Protein AF-A7RP96-F1 (afdb_monomer)

Sequence (561 aa):
MKLVCSWILHLNKAQAKSIRITELEHNSVEPIVLEIDEKLDIKPRAYYPPSECRSYTMLHGADRAMANTAQNALRCDKNEFPGNLWYRFTGQAGNAMPTSCVLEKRCGTHAPGWMVGAHPTLAQGMVTRKVCYHWTKNCCRWSNYIKVRNCGAFYVYQLPKTPVCWLRYCGNGIPQPPECRRYTVFNSFDRAIGNTAQNSLKCDQRDLPGNLWYRFLGAAGNAMPTSCVPVKRCGTHAPGWIVGSHPSLRYSLVTRKVCYHWSGSCCRWSNYIKVRNCGGFYVYQLPKTPVCWLRYCGNRVSLPPPPPECRRYTVFNSFDRAIGNTAQNSLKCDQRDLPGNLWYRFLGAAGNAMPTSCVPVKRCGTHAPGWIVGSHPSLRYSLVTRKVCYHWSGSCCRWSNYIKVRNCGGFYVYQLPKTPVCWLRYCGNRVSLPPPPPECRRYTVFNSFDRAIGNTAQNSLKCDQRDLPGNLWYRFLGAAGNAMPTSCVPVRRCGTHAPGWMVGSHPSLRYNLVTRKVCYHWSGSCCRWSNSIKVRNCGGFYVYQLPKTPVCMLRYCGRGY

Mean predicted aligned error: 17.6 Å

Radius of gyration: 35.39 Å; Cα contacts (8 Å, |Δi|>4): 1466; chains: 1; bounding box: 91×90×70 Å

InterPro domains:
  IPR057774 UMOD/GP2/OIT3-like, D8C domain [PF23283] (87-170)
  IPR057774 UMOD/GP2/OIT3-like, D8C domain [PF23283] (214-297)
  IPR057774 UMOD/GP2/OIT3-like, D8C domain [PF23283] (344-427)
  IPR057774 UMOD/GP2/OIT3-like, D8C domain [PF23283] (474-557)

Structure (mmCIF, N/CA/C/O backbone):
data_AF-A7RP96-F1
#
_entry.id   AF-A7RP96-F1
#
loop_
_atom_site.group_PDB
_atom_site.id
_atom_site.type_symbol
_atom_site.label_atom_id
_atom_site.label_alt_id
_atom_site.label_comp_id
_atom_site.label_asym_id
_atom_site.label_entity_id
_atom_site.label_seq_id
_atom_site.pdbx_PDB_ins_code
_atom_site.Cartn_x
_atom_site.Cartn_y
_atom_site.Cartn_z
_atom_site.occupancy
_atom_site.B_iso_or_equiv
_atom_site.auth_seq_id
_atom_site.auth_comp_id
_atom_site.auth_asym_id
_atom_site.auth_atom_id
_atom_site.pdbx_PDB_model_num
ATOM 1 N N . MET A 1 1 ? 36.943 -26.918 25.786 1.00 34.66 1 MET A N 1
ATOM 2 C CA . MET A 1 1 ? 35.799 -26.042 25.449 1.00 34.66 1 MET A CA 1
ATOM 3 C C . MET A 1 1 ? 34.642 -26.942 25.011 1.00 34.66 1 MET A C 1
ATOM 5 O O . MET A 1 1 ? 34.708 -27.525 23.941 1.00 34.66 1 MET A O 1
ATOM 9 N N . LYS A 1 2 ? 33.685 -27.212 25.912 1.00 31.81 2 LYS A N 1
ATOM 10 C CA . LYS A 1 2 ? 32.572 -28.167 25.726 1.00 31.81 2 LYS A CA 1
ATOM 11 C C . LYS A 1 2 ? 31.333 -27.448 25.181 1.00 31.81 2 LYS A C 1
ATOM 13 O O . LYS A 1 2 ? 31.010 -26.392 25.711 1.00 31.81 2 LYS A O 1
ATOM 18 N N . LEU A 1 3 ? 30.647 -28.092 24.226 1.00 35.84 3 LEU A N 1
ATOM 19 C CA . LEU A 1 3 ? 29.183 -28.201 24.023 1.00 35.84 3 LEU A CA 1
ATOM 20 C C . LEU A 1 3 ? 28.816 -28.143 22.531 1.00 35.84 3 LEU A C 1
ATOM 22 O O . LEU A 1 3 ? 28.603 -27.061 21.998 1.00 35.84 3 LEU A O 1
ATOM 26 N N . VAL A 1 4 ? 28.625 -29.304 21.895 1.00 28.17 4 VAL A N 1
ATOM 27 C CA . VAL A 1 4 ? 27.598 -29.473 20.851 1.00 28.17 4 VAL A CA 1
ATOM 28 C C . VAL A 1 4 ? 26.959 -30.849 21.030 1.00 28.17 4 VAL A C 1
ATOM 30 O O . VAL A 1 4 ? 27.634 -31.872 21.099 1.00 28.17 4 VAL A O 1
ATOM 33 N N . CYS A 1 5 ? 25.639 -30.824 21.186 1.00 28.44 5 CYS A N 1
ATOM 34 C CA . CYS A 1 5 ? 24.761 -31.942 21.489 1.00 28.44 5 CYS A CA 1
ATOM 35 C C . CYS A 1 5 ? 24.373 -32.666 20.188 1.00 28.44 5 CYS A C 1
ATOM 37 O O . CYS A 1 5 ? 23.928 -32.027 19.234 1.00 28.44 5 CYS A O 1
ATOM 39 N N . SER A 1 6 ? 24.555 -33.986 20.164 1.00 27.92 6 SER A N 1
ATOM 40 C CA . SER A 1 6 ? 24.232 -34.872 19.044 1.00 27.92 6 SER A CA 1
ATOM 41 C C . SER A 1 6 ? 22.724 -35.148 18.975 1.00 27.92 6 SER A C 1
ATOM 43 O O . SER A 1 6 ? 22.124 -35.579 19.957 1.00 27.92 6 SER A O 1
ATOM 45 N N . TRP A 1 7 ? 22.120 -34.914 17.807 1.00 25.09 7 TRP A N 1
ATOM 46 C CA . TRP A 1 7 ? 20.780 -35.374 17.430 1.00 25.09 7 TRP A CA 1
ATOM 47 C C . TRP A 1 7 ? 20.912 -36.400 16.305 1.00 25.09 7 TRP A C 1
ATOM 49 O O . TRP A 1 7 ? 20.848 -36.017 15.143 1.00 25.09 7 TRP A O 1
ATOM 59 N N . ILE A 1 8 ? 21.040 -37.690 16.627 1.00 28.42 8 ILE A N 1
ATOM 60 C CA . ILE A 1 8 ? 20.579 -38.786 15.759 1.00 28.42 8 ILE A CA 1
ATOM 61 C C . ILE A 1 8 ? 20.139 -39.944 16.654 1.00 28.42 8 ILE A C 1
ATOM 63 O O . ILE A 1 8 ? 20.964 -40.515 17.352 1.00 28.42 8 ILE A O 1
ATOM 67 N N . LEU A 1 9 ? 18.859 -40.319 16.584 1.00 29.58 9 LEU A N 1
ATOM 68 C CA . LEU A 1 9 ? 18.390 -41.695 16.779 1.00 29.58 9 LEU A CA 1
ATOM 69 C C . LEU A 1 9 ? 16.946 -41.795 16.267 1.00 29.58 9 LEU A C 1
ATOM 71 O O . LEU A 1 9 ? 16.011 -41.399 16.958 1.00 29.58 9 LEU A O 1
ATOM 75 N N . HIS A 1 10 ? 16.789 -42.271 15.030 1.00 29.61 10 HIS A N 1
ATOM 76 C CA . HIS A 1 10 ? 15.942 -43.411 14.630 1.00 29.61 10 HIS A CA 1
ATOM 77 C C . HIS A 1 10 ? 15.782 -43.411 13.102 1.00 29.61 10 HIS A C 1
ATOM 79 O O . HIS A 1 10 ? 14.804 -42.923 12.534 1.00 29.61 10 HIS A O 1
ATOM 85 N N . LEU A 1 11 ? 16.784 -43.993 12.439 1.00 28.64 11 LEU A N 1
ATOM 86 C CA . LEU A 1 11 ? 16.620 -44.632 11.139 1.00 28.64 11 LEU A CA 1
ATOM 87 C C . LEU A 1 11 ? 15.689 -45.840 11.321 1.00 28.64 11 LEU A C 1
ATOM 89 O O . LEU A 1 11 ? 15.972 -46.724 12.127 1.00 28.64 11 LEU A O 1
ATOM 93 N N . ASN A 1 12 ? 14.595 -45.890 10.560 1.00 28.84 12 ASN A N 1
ATOM 94 C CA . ASN A 1 12 ? 13.866 -47.133 10.330 1.00 28.84 12 ASN A CA 1
ATOM 95 C C . ASN A 1 12 ? 14.591 -47.922 9.232 1.00 28.84 12 ASN A C 1
ATOM 97 O O . ASN A 1 12 ? 14.914 -47.378 8.176 1.00 28.84 12 ASN A O 1
ATOM 101 N N . LYS A 1 13 ? 14.853 -49.198 9.527 1.00 35.69 13 LYS A N 1
ATOM 102 C CA . LYS A 1 13 ? 15.516 -50.208 8.691 1.00 35.69 13 LYS A CA 1
ATOM 103 C C . LYS A 1 13 ? 15.058 -50.167 7.226 1.00 35.69 13 LYS A C 1
ATOM 105 O O . LYS A 1 13 ? 13.952 -50.609 6.937 1.00 35.69 13 LYS A O 1
ATOM 110 N N . ALA A 1 14 ? 15.925 -49.715 6.318 1.00 30.52 14 ALA A N 1
ATOM 111 C CA . ALA A 1 14 ? 15.934 -50.120 4.905 1.00 30.52 14 ALA A CA 1
ATOM 112 C C . ALA A 1 14 ? 17.203 -49.605 4.193 1.00 30.52 14 ALA A C 1
ATOM 114 O O . ALA A 1 14 ? 17.139 -48.692 3.375 1.00 30.52 14 ALA A O 1
ATOM 115 N N . GLN A 1 15 ? 18.368 -50.180 4.499 1.00 37.84 15 GLN A N 1
ATOM 116 C CA . GLN A 1 15 ? 19.557 -50.087 3.644 1.00 37.84 15 GLN A CA 1
ATOM 117 C C . GLN A 1 15 ? 20.316 -51.412 3.692 1.00 37.84 15 GLN A C 1
ATOM 119 O O . GLN A 1 15 ? 20.601 -51.906 4.778 1.00 37.84 15 GLN A O 1
ATOM 124 N N . ALA A 1 16 ? 20.688 -51.946 2.529 1.00 32.31 16 ALA A N 1
ATOM 125 C CA . ALA A 1 16 ? 21.889 -52.767 2.391 1.00 32.31 16 ALA A CA 1
ATOM 126 C C . ALA A 1 16 ? 22.341 -52.811 0.923 1.00 32.31 16 ALA A C 1
ATOM 128 O O . ALA A 1 16 ? 21.623 -53.338 0.075 1.00 32.31 16 ALA A O 1
ATOM 129 N N . LYS A 1 17 ? 23.526 -52.236 0.672 1.00 31.88 17 LYS A N 1
ATOM 130 C CA . LYS A 1 17 ? 24.553 -52.507 -0.366 1.00 31.88 17 LYS A CA 1
ATOM 131 C C . LYS A 1 17 ? 25.296 -51.185 -0.601 1.00 31.88 17 LYS A C 1
ATOM 133 O O . LYS A 1 17 ? 24.652 -50.196 -0.910 1.00 31.88 17 LYS A O 1
ATOM 138 N N . SER A 1 18 ? 26.610 -51.042 -0.483 1.00 29.81 18 SER A N 1
ATOM 139 C CA . SER A 1 18 ? 27.735 -51.929 -0.180 1.00 29.81 18 SER A CA 1
ATOM 140 C C . SER A 1 18 ? 28.875 -50.987 0.242 1.00 29.81 18 SER A C 1
ATOM 142 O O . SER A 1 18 ? 29.164 -50.059 -0.506 1.00 29.81 18 SER A O 1
ATOM 144 N N . ILE A 1 19 ? 29.511 -51.192 1.397 1.00 29.06 19 ILE A N 1
ATOM 145 C CA . ILE A 1 19 ? 30.750 -50.491 1.785 1.00 29.06 19 ILE A CA 1
ATOM 146 C C . ILE A 1 19 ? 31.859 -51.545 1.763 1.00 29.06 19 ILE A C 1
ATOM 148 O O . ILE A 1 19 ? 31.725 -52.566 2.435 1.00 29.06 19 ILE A O 1
ATOM 152 N N . ARG A 1 20 ? 32.920 -51.333 0.971 1.00 29.25 20 ARG A N 1
ATOM 153 C CA . ARG A 1 20 ? 34.171 -52.100 1.086 1.00 29.25 20 ARG A CA 1
ATOM 154 C C . ARG A 1 20 ? 35.140 -51.303 1.952 1.00 29.25 20 ARG A C 1
ATOM 156 O O . ARG A 1 20 ? 35.356 -50.125 1.691 1.00 29.25 20 ARG A O 1
ATOM 163 N N . ILE A 1 21 ? 35.702 -51.968 2.952 1.00 29.72 21 ILE A N 1
ATOM 164 C CA . ILE A 1 21 ? 36.851 -51.517 3.737 1.00 29.72 21 ILE A CA 1
ATOM 165 C C . ILE A 1 21 ? 37.996 -52.460 3.360 1.00 29.72 21 ILE A C 1
ATOM 167 O O . ILE A 1 21 ? 37.791 -53.673 3.339 1.00 29.72 21 ILE A O 1
ATOM 171 N N . THR A 1 22 ? 39.167 -51.919 3.039 1.00 32.25 22 THR A N 1
ATOM 172 C CA . THR A 1 22 ? 40.428 -52.672 2.945 1.00 32.25 22 THR A CA 1
ATOM 173 C C . THR A 1 22 ? 41.376 -52.163 4.026 1.00 32.25 22 THR A C 1
ATOM 175 O O . THR A 1 22 ? 41.472 -50.953 4.235 1.00 32.25 22 THR A O 1
ATOM 178 N N . GLU A 1 23 ? 42.008 -53.097 4.738 1.00 34.09 23 GLU A N 1
ATOM 179 C CA . GLU A 1 23 ? 42.909 -52.865 5.871 1.00 34.09 23 GLU A CA 1
ATOM 180 C C . GLU A 1 23 ? 44.297 -52.329 5.460 1.00 34.09 23 GLU A C 1
ATOM 182 O O . GLU A 1 23 ? 44.865 -52.731 4.450 1.00 34.09 23 GLU A O 1
ATOM 187 N N . LEU A 1 24 ? 44.754 -51.393 6.300 1.00 38.31 24 LEU A N 1
ATOM 188 C CA . LEU A 1 24 ? 46.086 -50.925 6.727 1.00 38.31 24 LEU A CA 1
ATOM 189 C C . LEU A 1 24 ? 47.371 -51.447 6.053 1.00 38.31 24 LEU A C 1
ATOM 191 O O . LEU A 1 24 ? 47.622 -52.640 6.096 1.00 38.31 24 LEU A O 1
ATOM 195 N N . GLU A 1 25 ? 48.296 -50.520 5.744 1.00 30.11 25 GLU A N 1
ATOM 196 C CA . GLU A 1 25 ? 49.694 -50.607 6.210 1.00 30.11 25 GLU A CA 1
ATOM 197 C C . GLU A 1 25 ? 50.295 -49.224 6.568 1.00 30.11 25 GLU A C 1
ATOM 199 O O . GLU A 1 25 ? 49.946 -48.186 6.014 1.00 30.11 25 GLU A O 1
ATOM 204 N N . HIS A 1 26 ? 51.158 -49.294 7.583 1.00 38.03 26 HIS A N 1
ATOM 205 C CA . HIS A 1 26 ? 52.057 -48.363 8.280 1.00 38.03 26 HIS A CA 1
ATOM 206 C C . HIS A 1 26 ? 52.413 -46.949 7.747 1.00 38.03 26 HIS A C 1
ATOM 208 O O . HIS A 1 26 ? 52.809 -46.750 6.607 1.00 38.03 26 HIS A O 1
ATOM 214 N N . ASN A 1 27 ? 52.506 -46.031 8.727 1.00 43.31 27 ASN A N 1
ATOM 215 C CA . ASN A 1 27 ? 53.344 -44.819 8.800 1.00 43.31 27 ASN A CA 1
ATOM 216 C C . ASN A 1 27 ? 53.137 -43.693 7.773 1.00 43.31 27 ASN A C 1
ATOM 218 O O . ASN A 1 27 ? 53.826 -43.630 6.759 1.00 43.31 27 ASN A O 1
ATOM 222 N N . SER A 1 28 ? 52.338 -42.680 8.131 1.00 34.97 28 SER A N 1
ATOM 223 C CA . SER A 1 28 ? 52.639 -41.261 7.833 1.00 34.97 28 SER A CA 1
ATOM 224 C C . SER A 1 28 ? 51.667 -40.315 8.554 1.00 34.97 28 SER A C 1
ATOM 226 O O . SER A 1 28 ? 50.472 -40.578 8.657 1.00 34.97 28 SER A O 1
ATOM 228 N N . VAL A 1 29 ? 52.201 -39.217 9.094 1.00 45.94 29 VAL A N 1
ATOM 229 C CA . VAL A 1 29 ? 51.470 -38.161 9.806 1.00 45.94 29 VAL A CA 1
ATOM 230 C C . VAL A 1 29 ? 51.082 -37.070 8.806 1.00 45.94 29 VAL A C 1
ATOM 232 O O . VAL A 1 29 ? 51.905 -36.206 8.540 1.00 45.94 29 VAL A O 1
ATOM 235 N N . GLU A 1 30 ? 49.847 -37.075 8.292 1.00 41.12 30 GLU A N 1
ATOM 236 C CA . GLU A 1 30 ? 49.191 -35.903 7.677 1.00 41.12 30 GLU A CA 1
ATOM 237 C C . GLU A 1 30 ? 47.654 -35.965 7.851 1.00 41.12 30 GLU A C 1
ATOM 239 O O . GLU A 1 30 ? 47.079 -37.056 7.912 1.00 41.12 30 GLU A O 1
ATOM 244 N N . PRO A 1 31 ? 46.950 -34.819 7.966 1.00 33.66 31 PRO A N 1
ATOM 245 C CA . PRO A 1 31 ? 45.500 -34.788 8.129 1.00 33.66 31 PRO A CA 1
ATOM 246 C C . PRO A 1 31 ? 44.763 -35.022 6.799 1.00 33.66 31 PRO A C 1
ATOM 248 O O . PRO A 1 31 ? 44.979 -34.326 5.811 1.00 33.66 31 PRO A O 1
ATOM 251 N N . ILE A 1 32 ? 43.817 -35.962 6.808 1.00 34.44 32 ILE A N 1
ATOM 252 C CA . ILE A 1 32 ? 42.921 -36.259 5.683 1.00 34.44 32 ILE A CA 1
ATOM 253 C C . ILE A 1 32 ? 41.910 -35.112 5.512 1.00 34.44 32 ILE A C 1
ATOM 255 O O . ILE A 1 32 ? 41.077 -34.866 6.388 1.00 34.44 32 ILE A O 1
ATOM 259 N N . VAL A 1 33 ? 41.952 -34.432 4.364 1.00 36.03 33 VAL A N 1
ATOM 260 C CA . VAL A 1 33 ? 40.909 -33.498 3.917 1.00 36.03 33 VAL A CA 1
ATOM 261 C C . VAL A 1 33 ? 39.757 -34.312 3.321 1.00 36.03 33 VAL A C 1
ATOM 263 O O . VAL A 1 33 ? 39.917 -34.973 2.300 1.00 36.03 33 VAL A O 1
ATOM 266 N N . LEU A 1 34 ? 38.584 -34.277 3.959 1.00 30.67 34 LEU A N 1
ATOM 267 C CA . LEU A 1 34 ? 37.346 -34.810 3.385 1.00 30.67 34 LEU A CA 1
ATOM 268 C C . LEU A 1 34 ? 36.765 -33.782 2.404 1.00 30.67 34 LEU A C 1
ATOM 270 O O . LEU A 1 34 ? 36.098 -32.833 2.818 1.00 30.67 34 LEU A O 1
ATOM 274 N N . GLU A 1 35 ? 37.002 -33.972 1.107 1.00 36.19 35 GLU A N 1
ATOM 275 C CA . GLU A 1 35 ? 36.232 -33.300 0.058 1.00 36.19 35 GLU A CA 1
ATOM 276 C C . GLU A 1 35 ? 34.826 -33.914 -0.009 1.00 36.19 35 GLU A C 1
ATOM 278 O O . GLU A 1 35 ? 34.650 -35.109 -0.251 1.00 36.19 35 GLU A O 1
ATOM 283 N N . ILE A 1 36 ? 33.805 -33.094 0.247 1.00 35.50 36 ILE A N 1
ATOM 284 C CA . ILE A 1 36 ? 32.403 -33.485 0.097 1.00 35.50 36 ILE A CA 1
ATOM 285 C C . ILE A 1 36 ? 31.976 -33.086 -1.314 1.00 35.50 36 ILE A C 1
ATOM 287 O O . ILE A 1 36 ? 31.789 -31.905 -1.602 1.00 35.50 36 ILE A O 1
ATOM 291 N N . ASP A 1 37 ? 31.833 -34.075 -2.189 1.00 35.03 37 ASP A N 1
ATOM 292 C CA . ASP A 1 37 ? 31.367 -33.896 -3.561 1.00 35.03 37 ASP A CA 1
ATOM 293 C C . ASP A 1 37 ? 29.849 -33.596 -3.548 1.00 35.03 37 ASP A C 1
ATOM 295 O O . ASP A 1 37 ? 29.003 -34.471 -3.332 1.00 35.03 37 ASP A O 1
ATOM 299 N N . GLU A 1 38 ? 29.472 -32.320 -3.683 1.00 46.28 38 GLU A N 1
ATOM 300 C CA . GLU A 1 38 ? 28.081 -31.854 -3.607 1.00 46.28 38 GLU A CA 1
ATOM 301 C C . GLU A 1 38 ? 27.324 -32.135 -4.919 1.00 46.28 38 GLU A C 1
ATOM 303 O O . GLU A 1 38 ? 27.014 -31.234 -5.698 1.00 46.28 38 GLU A O 1
ATOM 308 N N . LYS A 1 39 ? 26.974 -33.405 -5.166 1.00 47.72 39 LYS A N 1
ATOM 309 C CA . LYS A 1 39 ? 25.926 -33.785 -6.133 1.00 47.72 39 LYS A CA 1
ATOM 310 C C . LYS A 1 39 ? 25.053 -34.930 -5.618 1.00 47.72 39 LYS A C 1
ATOM 312 O O . LYS A 1 39 ? 25.132 -36.064 -6.080 1.00 47.72 39 LYS A O 1
ATOM 317 N N . LEU A 1 40 ? 24.128 -34.599 -4.717 1.00 34.31 40 LEU A N 1
ATOM 318 C CA . LEU A 1 40 ? 22.934 -35.408 -4.455 1.00 34.31 40 LEU A CA 1
ATOM 319 C C . LEU A 1 40 ? 21.694 -34.632 -4.904 1.00 34.31 40 LEU A C 1
ATOM 321 O O . LEU A 1 40 ? 21.166 -33.760 -4.216 1.00 34.31 40 LEU A O 1
ATOM 325 N N . ASP A 1 41 ? 21.253 -34.967 -6.111 1.00 40.75 41 ASP A N 1
ATOM 326 C CA . ASP A 1 41 ? 20.111 -34.394 -6.815 1.00 40.75 41 ASP A CA 1
ATOM 327 C C . ASP A 1 41 ? 18.792 -34.910 -6.193 1.00 40.75 41 ASP A C 1
ATOM 329 O O . ASP A 1 41 ? 18.138 -35.833 -6.687 1.00 40.75 41 ASP A O 1
ATOM 333 N N . ILE A 1 42 ? 18.403 -34.360 -5.035 1.00 39.81 42 ILE A N 1
ATOM 334 C CA . ILE A 1 42 ? 17.142 -34.709 -4.363 1.00 39.81 42 ILE A CA 1
ATOM 335 C C . ILE A 1 42 ? 16.000 -33.920 -5.014 1.00 39.81 42 ILE A C 1
ATOM 337 O O . ILE A 1 42 ? 15.692 -32.788 -4.636 1.00 39.81 42 ILE A O 1
ATOM 341 N N . LYS A 1 43 ? 15.306 -34.541 -5.976 1.00 40.75 43 LYS A N 1
ATOM 342 C CA . LYS A 1 43 ? 14.016 -34.027 -6.465 1.00 40.75 43 LYS A CA 1
ATOM 343 C C . LYS A 1 43 ? 13.027 -33.915 -5.288 1.00 40.75 43 LYS A C 1
ATOM 345 O O . LYS A 1 43 ? 12.767 -34.925 -4.629 1.00 40.75 43 LYS A O 1
ATOM 350 N N . PRO A 1 44 ? 12.409 -32.746 -5.025 1.00 35.62 44 PRO A N 1
ATOM 351 C CA . PRO A 1 44 ? 11.408 -32.624 -3.974 1.00 35.62 44 PRO A CA 1
ATOM 352 C C . PRO A 1 44 ? 10.167 -33.439 -4.356 1.00 35.62 44 PRO A C 1
ATOM 354 O O . PRO A 1 44 ? 9.429 -33.105 -5.284 1.00 35.62 44 PRO A O 1
ATOM 357 N N . ARG A 1 45 ? 9.945 -34.541 -3.636 1.00 38.59 45 ARG A N 1
ATOM 358 C CA . ARG A 1 45 ? 8.753 -35.383 -3.761 1.00 38.59 45 ARG A CA 1
ATOM 359 C C . ARG A 1 45 ? 7.521 -34.527 -3.447 1.00 38.59 45 ARG A C 1
ATOM 361 O O . ARG A 1 45 ? 7.463 -33.892 -2.396 1.00 38.59 45 ARG A O 1
ATOM 368 N N . ALA A 1 46 ? 6.543 -34.497 -4.353 1.00 41.47 46 ALA A N 1
ATOM 369 C CA . ALA A 1 46 ? 5.273 -33.815 -4.124 1.00 41.47 46 ALA A CA 1
ATOM 370 C C . ALA A 1 46 ? 4.635 -34.338 -2.824 1.00 41.47 46 ALA A C 1
ATOM 372 O O . ALA A 1 46 ? 4.319 -35.524 -2.712 1.00 41.47 46 ALA A O 1
ATOM 373 N N . TYR A 1 47 ? 4.483 -33.467 -1.824 1.00 53.66 47 TYR A N 1
ATOM 374 C CA . TYR A 1 47 ? 3.835 -33.816 -0.563 1.00 53.66 47 TYR A CA 1
ATOM 375 C C . TYR A 1 47 ? 2.328 -33.947 -0.802 1.00 53.66 47 TYR A C 1
ATOM 377 O O . TYR A 1 47 ? 1.604 -32.952 -0.861 1.00 53.66 47 TYR A O 1
ATOM 385 N N . TYR A 1 48 ? 1.854 -35.179 -0.978 1.00 64.81 48 TYR A N 1
ATOM 386 C CA . TYR A 1 48 ? 0.426 -35.464 -1.036 1.00 64.81 48 TYR A CA 1
ATOM 387 C C . TYR A 1 48 ? -0.148 -35.475 0.384 1.00 64.81 48 TYR A C 1
ATOM 389 O O . TYR A 1 48 ? 0.359 -36.212 1.235 1.00 64.81 48 TYR A O 1
ATOM 397 N N . PRO A 1 49 ? -1.207 -34.697 0.670 1.00 75.31 49 PRO A N 1
ATOM 398 C CA . PRO A 1 49 ? -1.834 -34.736 1.978 1.00 75.31 49 PRO A CA 1
ATOM 399 C C . PRO A 1 49 ? -2.446 -36.128 2.245 1.00 75.31 49 PRO A C 1
ATOM 401 O O . PRO A 1 49 ? -2.903 -36.795 1.304 1.00 75.31 49 PRO A O 1
ATOM 404 N N . PRO A 1 50 ? -2.501 -36.564 3.518 1.00 86.56 50 PRO A N 1
ATOM 405 C CA . PRO A 1 50 ? -3.127 -37.827 3.921 1.00 86.56 50 PRO A CA 1
ATOM 406 C C . PRO A 1 50 ? -4.549 -37.998 3.351 1.00 86.56 50 PRO A C 1
ATOM 408 O O . PRO A 1 50 ? -5.236 -37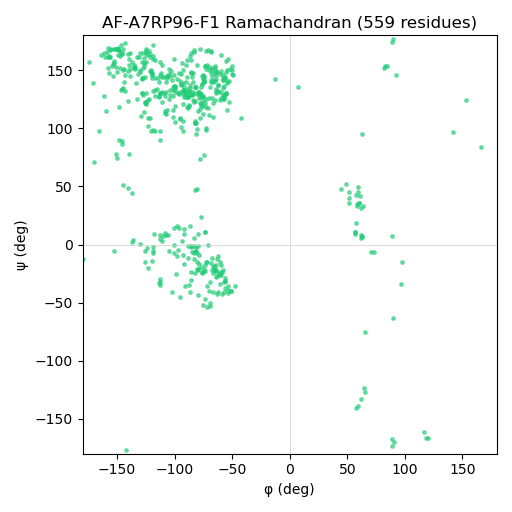.010 3.076 1.00 86.56 50 PRO A O 1
ATOM 411 N N . SER A 1 51 ? -4.994 -39.236 3.110 1.00 89.56 51 SER A N 1
ATOM 412 C CA . SER A 1 51 ? -6.284 -39.517 2.449 1.00 89.56 51 SER A CA 1
ATOM 413 C C . SER A 1 51 ? -7.482 -38.970 3.230 1.00 89.56 51 SER A C 1
ATOM 415 O O . SER A 1 51 ? -8.411 -38.446 2.624 1.00 89.56 51 SER A O 1
ATOM 417 N N . GLU A 1 52 ? -7.420 -38.962 4.558 1.00 90.56 52 GLU A N 1
ATOM 418 C CA . GLU A 1 52 ? -8.415 -38.368 5.455 1.00 90.56 52 GLU A CA 1
ATOM 419 C C . GLU A 1 52 ? -8.535 -36.844 5.323 1.00 90.56 52 GLU A C 1
ATOM 421 O O . GLU A 1 52 ? -9.562 -36.268 5.662 1.00 90.56 52 GLU A O 1
ATOM 426 N N . CYS A 1 53 ? -7.508 -36.173 4.794 1.00 91.00 53 CYS A N 1
ATOM 427 C CA . CYS A 1 53 ? -7.557 -34.749 4.462 1.00 91.00 53 CYS A CA 1
ATOM 428 C C . CYS A 1 53 ? -8.163 -34.490 3.074 1.00 91.00 53 CYS A C 1
ATOM 430 O O . CYS A 1 53 ? -8.366 -33.333 2.702 1.00 91.00 53 CYS A O 1
ATOM 432 N N . ARG A 1 54 ? -8.437 -35.552 2.306 1.00 90.75 54 ARG A N 1
ATOM 433 C CA . ARG A 1 54 ? -9.004 -35.508 0.951 1.00 90.75 54 ARG A CA 1
ATOM 434 C C . ARG A 1 54 ? -10.418 -36.087 0.887 1.00 90.75 54 ARG A C 1
ATOM 436 O O . ARG A 1 54 ? -11.212 -35.600 0.093 1.00 90.75 54 ARG A O 1
ATOM 443 N N . SER A 1 55 ? -10.728 -37.079 1.721 1.00 90.06 55 SER A N 1
ATOM 444 C CA . SER A 1 55 ? -12.023 -37.759 1.770 1.00 90.06 55 SER A CA 1
ATOM 445 C C . SER A 1 55 ? -12.588 -37.748 3.191 1.00 90.06 55 SER A C 1
ATOM 447 O O . SER A 1 55 ? -12.005 -38.332 4.106 1.00 90.06 55 SER A O 1
ATOM 449 N N . TYR A 1 56 ? -13.702 -37.036 3.376 1.00 93.62 56 TYR A N 1
ATOM 450 C CA . TYR A 1 56 ? -14.411 -36.884 4.647 1.00 93.62 56 TYR A CA 1
ATOM 451 C C . TYR A 1 56 ? -15.862 -36.434 4.424 1.00 93.62 56 TYR A C 1
ATOM 453 O O . TYR A 1 56 ? -16.204 -35.857 3.393 1.00 93.62 56 TYR A O 1
ATOM 461 N N . THR A 1 57 ? -16.703 -36.628 5.437 1.00 94.06 57 THR A N 1
ATOM 462 C CA . THR A 1 57 ? -18.110 -36.204 5.466 1.00 94.06 57 THR A CA 1
ATOM 463 C C . THR A 1 57 ? -18.264 -34.851 6.170 1.00 94.06 57 THR A C 1
ATOM 465 O O . THR A 1 57 ? -17.607 -34.573 7.172 1.00 94.06 57 THR A O 1
ATOM 468 N N . MET A 1 58 ? -19.133 -33.970 5.672 1.00 91.31 58 MET A N 1
ATOM 469 C CA . MET A 1 58 ? -19.297 -32.618 6.226 1.00 91.31 58 MET A CA 1
ATOM 470 C C . MET A 1 58 ? -20.406 -32.534 7.283 1.00 91.31 58 MET A C 1
ATOM 472 O O . MET A 1 58 ? -21.580 -32.720 6.977 1.00 91.31 58 MET A O 1
ATOM 476 N N . LEU A 1 59 ? -20.051 -32.120 8.501 1.00 92.69 59 LEU A N 1
ATOM 477 C CA . LEU A 1 59 ? -20.989 -31.760 9.569 1.00 92.69 59 LEU A CA 1
ATOM 478 C C . LEU A 1 59 ? -21.217 -30.245 9.544 1.00 92.69 59 LEU A C 1
ATOM 480 O O . LEU A 1 59 ? -20.359 -29.488 9.994 1.00 92.69 59 LEU A O 1
ATOM 484 N N . HIS A 1 60 ? -22.337 -29.794 8.977 1.00 85.56 60 HIS A N 1
ATOM 485 C CA . HIS A 1 60 ? -22.528 -28.378 8.629 1.00 85.56 60 HIS A CA 1
ATOM 486 C C . HIS A 1 60 ? -23.784 -27.702 9.199 1.00 85.56 60 HIS A C 1
ATOM 488 O O . HIS A 1 60 ? -23.854 -26.468 9.198 1.00 85.56 60 HIS A O 1
ATOM 494 N N . GLY A 1 61 ? -24.749 -28.480 9.698 1.00 84.81 61 GLY A N 1
ATOM 495 C CA . GLY A 1 61 ? -26.039 -27.977 10.179 1.00 84.81 61 GLY A CA 1
ATOM 496 C C . GLY A 1 61 ? -25.937 -27.097 11.431 1.00 84.81 61 GLY A C 1
ATOM 497 O O . GLY A 1 61 ? -25.167 -27.395 12.345 1.00 84.81 61 GLY A O 1
ATOM 498 N N . ALA A 1 62 ? -26.722 -26.011 11.489 1.00 84.00 62 ALA A N 1
ATOM 499 C CA . ALA A 1 62 ? -26.849 -25.169 12.690 1.00 84.00 62 ALA A CA 1
ATOM 500 C C . ALA A 1 62 ? -27.358 -25.951 13.891 1.00 84.00 62 ALA A C 1
ATOM 502 O O . ALA A 1 62 ? -27.064 -25.584 15.021 1.00 84.00 62 ALA A O 1
ATOM 503 N N . ASP A 1 63 ? -28.098 -27.031 13.669 1.00 88.06 63 ASP A N 1
ATOM 504 C CA . ASP A 1 63 ? -28.536 -27.896 14.745 1.00 88.06 63 ASP A CA 1
ATOM 505 C C . ASP A 1 63 ? -27.341 -28.434 15.540 1.00 88.06 63 ASP A C 1
ATOM 507 O O . ASP A 1 63 ? -27.464 -28.518 16.748 1.00 88.06 63 ASP A O 1
ATOM 511 N N . ARG A 1 64 ? -26.172 -28.662 14.920 1.00 91.38 64 ARG A N 1
ATOM 512 C CA . ARG A 1 64 ? -24.920 -29.105 15.574 1.00 91.38 64 ARG A CA 1
ATOM 513 C C . ARG A 1 64 ? -24.092 -27.982 16.213 1.00 91.38 64 ARG A C 1
ATOM 515 O O . ARG A 1 64 ? -23.038 -28.252 16.788 1.00 91.38 64 ARG A O 1
ATOM 522 N N . ALA A 1 65 ? -24.528 -26.731 16.120 1.00 89.44 65 ALA A N 1
ATOM 523 C CA . ALA A 1 65 ? -23.868 -25.588 16.739 1.00 89.44 65 ALA A CA 1
ATOM 524 C C . ALA A 1 65 ? -23.883 -25.679 18.268 1.00 89.44 65 ALA A C 1
ATOM 526 O O . ALA A 1 65 ? -24.948 -25.790 18.873 1.00 89.44 65 ALA A O 1
ATOM 527 N N . MET A 1 66 ? -22.742 -25.495 18.928 1.00 89.25 66 MET A N 1
ATOM 528 C CA . MET A 1 66 ? -22.681 -25.439 20.397 1.00 89.25 66 MET A CA 1
ATOM 529 C C . MET A 1 66 ? -23.558 -24.335 21.007 1.00 89.25 66 MET A C 1
ATOM 531 O O . MET A 1 66 ? -23.909 -24.404 22.180 1.00 89.25 66 MET A O 1
ATOM 535 N N . ALA A 1 67 ? -23.906 -23.312 20.227 1.00 81.31 67 ALA A N 1
ATOM 536 C CA . ALA A 1 67 ? -24.777 -22.233 20.668 1.00 81.31 67 ALA A CA 1
ATOM 537 C C . ALA A 1 67 ? -26.234 -22.389 20.184 1.00 81.31 67 ALA A C 1
ATOM 539 O O . ALA A 1 67 ? -27.066 -21.554 20.525 1.00 81.31 67 ALA A O 1
ATOM 540 N N . ASN A 1 68 ? -26.568 -23.445 19.427 1.00 83.69 68 ASN A N 1
ATOM 541 C CA . ASN A 1 68 ? -27.960 -23.765 19.119 1.00 83.69 68 ASN A CA 1
ATOM 542 C C . ASN A 1 68 ? -28.681 -24.171 20.404 1.00 83.69 68 ASN A C 1
ATOM 544 O O . ASN A 1 68 ? -28.270 -25.123 21.066 1.00 83.69 68 ASN A O 1
ATOM 548 N N . THR A 1 69 ? -29.746 -23.447 20.736 1.00 83.25 69 THR A N 1
ATOM 549 C CA . THR A 1 69 ? -30.541 -23.623 21.953 1.00 83.25 69 THR A CA 1
ATOM 550 C C . THR A 1 69 ? -31.882 -24.309 21.694 1.00 83.25 69 THR A C 1
ATOM 552 O O . THR A 1 69 ? -32.590 -24.607 22.651 1.00 83.25 69 THR A O 1
ATOM 555 N N . ALA A 1 70 ? -32.235 -24.569 20.431 1.00 79.06 70 ALA A N 1
ATOM 556 C CA . ALA A 1 70 ? -33.525 -25.137 20.056 1.00 79.06 70 ALA A CA 1
ATOM 557 C C . ALA A 1 70 ? -33.705 -26.558 20.617 1.00 79.06 70 ALA A C 1
ATOM 559 O O . ALA A 1 70 ? -32.792 -27.381 20.537 1.00 79.06 70 ALA A O 1
ATOM 560 N N . GLN A 1 71 ? -34.882 -26.825 21.194 1.00 80.44 71 GLN A N 1
ATOM 561 C CA . GLN A 1 71 ? -35.233 -28.083 21.881 1.00 80.44 71 GLN A CA 1
ATOM 562 C C . GLN A 1 71 ? -36.393 -28.843 21.222 1.00 80.44 71 GLN A C 1
ATOM 564 O O . GLN A 1 71 ? -36.900 -29.808 21.776 1.00 80.44 71 GLN A O 1
ATOM 569 N N . ASN A 1 72 ? -36.825 -28.410 20.044 1.00 77.62 72 ASN A N 1
ATOM 570 C CA . ASN A 1 72 ? -37.999 -28.927 19.344 1.00 77.62 72 ASN A CA 1
ATOM 571 C C . ASN A 1 72 ? -37.762 -30.257 18.600 1.00 77.62 72 ASN A C 1
ATOM 573 O O . ASN A 1 72 ? -38.726 -30.959 18.323 1.00 77.62 72 ASN A O 1
ATOM 577 N N . ALA A 1 73 ? -36.510 -30.610 18.276 1.00 80.19 73 ALA A N 1
ATOM 578 C CA . ALA A 1 73 ? -36.159 -31.846 17.565 1.00 80.19 73 ALA A CA 1
ATOM 579 C C . ALA A 1 73 ? -34.749 -32.332 17.949 1.00 80.19 73 ALA A C 1
ATOM 581 O O . ALA A 1 73 ? -33.768 -32.099 17.238 1.00 80.19 73 ALA A O 1
ATOM 582 N N . LEU A 1 74 ? -34.628 -32.962 19.118 1.00 88.69 74 LEU A N 1
ATOM 583 C CA . LEU A 1 74 ? -33.346 -33.447 19.631 1.00 88.69 74 LEU A CA 1
ATOM 584 C C . LEU A 1 74 ? -32.919 -34.740 18.920 1.00 88.69 74 LEU A C 1
ATOM 586 O O . LEU A 1 74 ? -33.717 -35.649 18.719 1.00 88.69 74 LEU A O 1
ATOM 590 N N . ARG A 1 75 ? -31.640 -34.811 18.546 1.00 91.38 75 ARG A N 1
ATOM 591 C CA . ARG A 1 75 ? -31.029 -35.888 17.753 1.00 91.38 75 ARG A CA 1
ATOM 592 C C . ARG A 1 75 ? -29.867 -36.544 18.503 1.00 91.38 75 ARG A C 1
ATOM 594 O O . ARG A 1 75 ? -29.363 -36.000 19.493 1.00 91.38 75 ARG A O 1
ATOM 601 N N . CYS A 1 76 ? -29.414 -37.699 18.018 1.00 92.25 76 CYS A N 1
ATOM 602 C CA . CYS A 1 76 ? -28.291 -38.443 18.589 1.00 92.25 76 CYS A CA 1
ATOM 603 C C . CYS A 1 76 ? -27.375 -39.014 17.492 1.00 92.25 76 CYS A C 1
ATOM 605 O O . CYS A 1 76 ? -27.839 -39.474 16.453 1.00 92.25 76 CYS A O 1
ATOM 607 N N . ASP A 1 77 ? -26.066 -39.054 17.746 1.00 94.25 77 ASP A N 1
ATOM 608 C CA . ASP A 1 77 ? -25.085 -39.585 16.783 1.00 94.25 77 ASP A CA 1
ATOM 609 C C . ASP A 1 77 ? -24.903 -41.115 16.873 1.00 94.25 77 ASP A C 1
ATOM 611 O O . ASP A 1 77 ? -24.164 -41.698 16.083 1.00 94.25 77 ASP A O 1
ATOM 615 N N . LYS A 1 78 ? -25.592 -41.798 17.801 1.00 92.25 78 LYS A N 1
ATOM 616 C CA . LYS A 1 78 ? -25.568 -43.269 17.910 1.00 92.25 78 LYS A CA 1
ATOM 617 C C . LYS A 1 78 ? -26.222 -43.943 16.702 1.00 92.25 78 LYS A C 1
ATOM 619 O O . LYS A 1 78 ? -25.697 -44.936 16.201 1.00 92.25 78 LYS A O 1
ATOM 624 N N . ASN A 1 79 ? -27.336 -43.375 16.240 1.00 84.69 79 ASN A N 1
ATOM 625 C CA . ASN A 1 79 ? -28.131 -43.911 15.135 1.00 84.69 79 ASN A CA 1
ATOM 626 C C . ASN A 1 79 ? -27.819 -43.208 13.803 1.00 84.69 79 ASN A C 1
ATOM 628 O O . ASN A 1 79 ? -27.986 -43.808 12.749 1.00 84.69 79 ASN A O 1
ATOM 632 N N . GLU A 1 80 ? -27.340 -41.957 13.838 1.00 80.88 80 GLU A N 1
ATOM 633 C CA . GLU A 1 80 ? -27.045 -41.176 12.625 1.00 80.88 80 GLU A CA 1
ATOM 634 C C . GLU A 1 80 ? -25.683 -41.489 11.996 1.00 80.88 80 GLU A C 1
ATOM 636 O O . GLU A 1 80 ? -25.488 -41.227 10.811 1.00 80.88 80 GLU A O 1
ATOM 641 N N . PHE A 1 81 ? -24.709 -41.989 12.765 1.00 82.69 81 PHE A N 1
ATOM 642 C CA . PHE A 1 81 ? -23.366 -42.233 12.237 1.00 82.69 81 PHE A CA 1
ATOM 643 C C . PHE A 1 81 ? -23.198 -43.716 11.885 1.00 82.69 81 PHE A C 1
ATOM 645 O O . PHE A 1 81 ? -23.423 -44.564 12.747 1.00 82.69 81 PHE A O 1
ATOM 652 N N . PRO A 1 82 ? -22.695 -44.073 10.686 1.00 77.19 82 PRO A N 1
ATOM 653 C CA . PRO A 1 82 ? -22.274 -45.449 10.391 1.00 77.19 82 PRO A CA 1
ATOM 654 C C . PRO A 1 82 ? -21.084 -45.891 11.268 1.00 77.19 82 PRO A C 1
ATOM 656 O O . PRO A 1 82 ? -20.874 -47.083 11.473 1.00 77.19 82 PRO A O 1
ATOM 659 N N . GLY A 1 83 ? -20.375 -44.928 11.875 1.00 77.19 83 GLY A N 1
ATOM 660 C CA . GLY A 1 83 ? -19.246 -45.128 12.786 1.00 77.19 83 GLY A CA 1
ATOM 661 C C . GLY A 1 83 ? -17.889 -45.120 12.074 1.00 77.19 83 GLY A C 1
ATOM 662 O O . GLY A 1 83 ? -17.767 -45.551 10.936 1.00 77.19 83 GLY A O 1
ATOM 663 N N . ASN A 1 84 ? -16.860 -44.596 12.749 1.00 85.69 84 ASN A N 1
ATOM 664 C CA . ASN A 1 84 ? -15.439 -44.632 12.359 1.00 85.69 84 ASN A CA 1
ATOM 665 C C . ASN A 1 84 ? -15.073 -44.024 10.989 1.00 85.69 84 ASN A C 1
ATOM 667 O O . ASN A 1 84 ? -13.967 -44.247 10.490 1.00 85.69 84 ASN A O 1
ATOM 671 N N . LEU A 1 85 ? -15.943 -43.191 10.416 1.00 91.69 85 LEU A N 1
ATOM 672 C CA . LEU A 1 85 ? -15.638 -42.373 9.239 1.00 91.69 85 LEU A CA 1
ATOM 673 C C . LEU A 1 85 ? -14.989 -41.041 9.629 1.00 91.69 85 LEU A C 1
ATOM 675 O O . LEU A 1 85 ? -15.089 -40.599 10.776 1.00 91.69 85 LEU A O 1
ATOM 679 N N . TRP A 1 86 ? -14.341 -40.393 8.659 1.00 95.56 86 TRP A N 1
ATOM 680 C CA . TRP A 1 86 ? -13.773 -39.056 8.814 1.00 95.56 86 TRP A CA 1
ATOM 681 C C . TRP A 1 86 ? -14.824 -37.980 8.568 1.00 95.56 86 TRP A C 1
ATOM 683 O O . TRP A 1 86 ? -15.510 -37.992 7.548 1.00 95.56 86 TRP A O 1
ATOM 693 N N . TYR A 1 87 ? -14.904 -37.020 9.482 1.00 95.88 87 TYR A N 1
ATOM 694 C CA . TYR A 1 87 ? -15.841 -35.907 9.448 1.00 95.88 87 TYR A CA 1
ATOM 695 C C . TYR A 1 87 ? -15.126 -34.567 9.568 1.00 95.88 87 TYR A C 1
ATOM 697 O O . TYR A 1 87 ? -14.070 -34.463 10.193 1.00 95.88 87 TYR A O 1
ATOM 705 N N . ARG A 1 88 ? -15.740 -33.512 9.033 1.00 95.12 88 ARG A N 1
ATOM 706 C CA . ARG A 1 88 ? -15.269 -32.130 9.152 1.00 95.12 88 ARG A CA 1
ATOM 707 C C . ARG A 1 88 ? -16.416 -31.208 9.545 1.00 95.12 88 ARG A C 1
ATOM 709 O O . ARG A 1 88 ? -17.413 -31.124 8.828 1.00 95.12 88 ARG A O 1
ATOM 716 N N . PHE A 1 89 ? -16.240 -30.454 10.628 1.00 93.75 89 PHE A N 1
ATOM 717 C CA . PHE A 1 89 ? -17.153 -29.363 10.967 1.00 93.75 89 PHE A CA 1
ATOM 718 C C . PHE A 1 89 ? -16.993 -28.214 9.971 1.00 93.75 89 PHE A C 1
ATOM 720 O O . PHE A 1 89 ? -15.884 -27.736 9.719 1.00 93.75 89 PHE A O 1
ATOM 727 N N . THR A 1 90 ? -18.107 -27.805 9.374 1.00 83.31 90 THR A N 1
ATOM 728 C CA . THR A 1 90 ? -18.191 -26.685 8.429 1.00 83.31 90 THR A CA 1
ATOM 729 C C . THR A 1 90 ? -19.496 -25.911 8.648 1.00 83.31 90 THR A C 1
ATOM 731 O O . THR A 1 90 ? -20.261 -26.197 9.567 1.00 83.31 90 THR A O 1
ATOM 734 N N . GLY A 1 91 ? -19.767 -24.897 7.826 1.00 78.94 91 GLY A N 1
ATOM 735 C CA . GLY A 1 91 ? -21.063 -24.217 7.829 1.00 78.94 91 GLY A CA 1
ATOM 736 C C . GLY A 1 91 ? -21.434 -23.581 9.174 1.00 78.94 91 GLY A C 1
ATOM 737 O O . GLY A 1 91 ? -20.607 -22.947 9.832 1.00 78.94 91 GLY A O 1
ATOM 738 N N . GLN A 1 92 ? -22.703 -23.719 9.556 1.00 80.19 92 GLN A N 1
ATOM 739 C CA . GLN A 1 92 ? -23.249 -23.145 10.786 1.00 80.19 92 GLN A CA 1
ATOM 740 C C . GLN A 1 92 ? -22.897 -23.977 12.016 1.00 80.19 92 GLN A C 1
ATOM 742 O O . GLN A 1 92 ? -22.842 -23.418 13.103 1.00 80.19 92 GLN A O 1
ATOM 747 N N . ALA A 1 93 ? -22.578 -25.263 11.842 1.00 86.81 93 ALA A N 1
ATOM 748 C CA . ALA A 1 93 ? -22.023 -26.084 12.910 1.00 86.81 93 ALA A CA 1
ATOM 749 C C . ALA A 1 93 ? -20.687 -25.519 13.416 1.00 86.81 93 ALA A C 1
ATOM 751 O O . ALA A 1 93 ? -20.343 -25.730 14.568 1.00 86.81 93 ALA A O 1
ATOM 752 N N . GLY A 1 94 ? -19.938 -24.776 12.594 1.00 85.38 94 GLY A N 1
ATOM 753 C CA . GLY A 1 94 ? -18.637 -24.209 12.944 1.00 85.38 94 GLY A CA 1
ATOM 754 C C . GLY A 1 94 ? -17.514 -24.772 12.089 1.00 85.38 94 GLY A C 1
ATOM 755 O O . GLY A 1 94 ? -17.749 -25.277 11.003 1.00 85.38 94 GLY A O 1
ATOM 756 N N . ASN A 1 95 ? -16.270 -24.642 12.534 1.00 87.19 95 ASN A N 1
ATOM 757 C CA . ASN A 1 95 ? -15.096 -25.147 11.816 1.00 87.19 95 ASN A CA 1
ATOM 758 C C . ASN A 1 95 ? -14.295 -26.197 12.597 1.00 87.19 95 ASN A C 1
ATOM 760 O O . ASN A 1 95 ? -13.293 -26.699 12.087 1.00 87.19 95 ASN A O 1
ATOM 764 N N . ALA A 1 96 ? -14.710 -26.501 13.824 1.00 93.44 96 ALA A N 1
ATOM 765 C CA . ALA A 1 96 ? -14.076 -27.479 14.691 1.00 93.44 96 ALA A CA 1
ATOM 766 C C . ALA A 1 96 ? -15.057 -27.958 15.772 1.00 93.44 96 ALA A C 1
ATOM 768 O O . ALA A 1 96 ? -16.073 -27.310 16.022 1.00 93.44 96 ALA A O 1
ATOM 769 N N . MET A 1 97 ? -14.723 -29.054 16.447 1.00 95.75 97 MET A N 1
ATOM 770 C CA . MET A 1 97 ? -15.380 -29.444 17.696 1.00 95.75 97 MET A CA 1
ATOM 771 C C . MET A 1 97 ? -15.010 -28.439 18.806 1.00 95.75 97 MET A C 1
ATOM 773 O O . MET A 1 97 ? -13.856 -28.005 18.855 1.00 95.75 97 MET A O 1
ATOM 777 N N . PRO A 1 98 ? -15.926 -28.021 19.697 1.00 93.62 98 PRO A N 1
ATOM 778 C CA . PRO A 1 98 ? -15.557 -27.199 20.841 1.00 93.62 98 PRO A CA 1
ATOM 779 C C . PRO A 1 98 ? -14.623 -27.985 21.767 1.00 93.62 98 PRO A C 1
ATOM 781 O O . PRO A 1 98 ? -14.797 -29.186 21.960 1.00 93.62 98 PRO A O 1
ATOM 784 N N . THR A 1 99 ? -13.632 -27.305 22.342 1.00 92.62 99 THR A N 1
ATOM 785 C CA . THR A 1 99 ? -12.661 -27.896 23.285 1.00 92.62 99 THR A CA 1
ATOM 786 C C . THR A 1 99 ? -12.980 -27.578 24.745 1.00 92.62 99 THR A C 1
ATOM 788 O O . THR A 1 99 ? -12.129 -27.709 25.621 1.00 92.62 99 THR A O 1
ATOM 791 N N . SER A 1 100 ? -14.194 -27.099 25.004 1.00 88.06 100 SER A N 1
ATOM 792 C CA . SER A 1 100 ? -14.704 -26.772 26.331 1.00 88.06 100 SER A CA 1
ATOM 793 C C . SER A 1 100 ? -16.116 -27.314 26.488 1.00 88.06 100 SER A C 1
ATOM 795 O O . SER A 1 100 ? -16.841 -27.464 25.501 1.00 88.06 100 SER A O 1
ATOM 797 N N . CYS A 1 101 ? -16.496 -27.573 27.738 1.00 91.31 101 CYS A N 1
ATOM 798 C CA . CYS A 1 101 ? -17.808 -28.097 28.080 1.00 91.31 101 CYS A CA 1
ATOM 799 C C . CYS A 1 101 ? -18.929 -27.249 27.473 1.00 91.31 101 CYS A C 1
ATOM 801 O O . CYS A 1 101 ? -19.006 -26.038 27.687 1.00 91.31 101 CYS A O 1
ATOM 803 N N . VAL A 1 102 ? -19.781 -27.899 26.683 1.00 92.12 102 VAL A N 1
ATOM 804 C CA . VAL A 1 102 ? -20.982 -27.293 26.109 1.00 92.12 102 VAL A CA 1
ATOM 805 C C . VAL A 1 102 ? -22.117 -27.500 27.107 1.00 92.12 102 VAL A C 1
ATOM 807 O O . VAL A 1 102 ? -22.264 -28.593 27.648 1.00 92.12 102 VAL A O 1
ATOM 810 N N . LEU A 1 103 ? -22.901 -26.458 27.391 1.00 89.19 103 LEU A N 1
ATOM 811 C CA . LEU A 1 103 ? -24.055 -26.565 28.293 1.00 89.19 103 LEU A CA 1
ATOM 812 C C . LEU A 1 103 ? -25.048 -27.609 27.787 1.00 89.19 103 LEU A C 1
ATOM 814 O O . LEU A 1 103 ? -25.222 -27.731 26.580 1.00 89.19 103 LEU A O 1
ATOM 818 N N . GLU A 1 104 ? -25.712 -28.314 28.703 1.00 91.44 104 GLU A N 1
ATOM 819 C CA . GLU A 1 104 ? -26.798 -29.246 28.380 1.00 91.44 104 GLU A CA 1
ATOM 820 C C . GLU A 1 104 ? -27.837 -28.585 27.463 1.00 91.44 104 GLU A C 1
ATOM 822 O O . GLU A 1 104 ? -27.999 -27.358 27.476 1.00 91.44 104 GLU A O 1
ATOM 827 N N . LYS A 1 105 ? -28.558 -29.393 26.671 1.00 89.00 105 LYS A N 1
ATOM 828 C CA . LYS A 1 105 ? -29.605 -28.876 25.772 1.00 89.00 105 LYS A CA 1
ATOM 829 C C . LYS A 1 105 ? -29.058 -27.861 24.754 1.00 89.00 105 LYS A C 1
ATOM 831 O O . LYS A 1 105 ? -29.614 -26.783 24.512 1.00 89.00 105 LYS A O 1
ATOM 836 N N . ARG A 1 106 ? -27.922 -28.203 24.151 1.00 91.38 106 ARG A N 1
ATOM 837 C CA . ARG A 1 106 ? -27.301 -27.455 23.052 1.00 91.38 106 ARG A CA 1
ATOM 838 C C . ARG A 1 106 ? -27.017 -28.376 21.886 1.00 91.38 106 ARG A C 1
ATOM 840 O O . ARG A 1 106 ? -26.998 -29.594 22.049 1.00 91.38 106 ARG A O 1
ATOM 847 N N . CYS A 1 107 ? -26.740 -27.795 20.718 1.00 91.50 107 CYS A N 1
ATOM 848 C CA . CYS A 1 107 ? -26.268 -28.571 19.567 1.00 91.50 107 CYS A CA 1
ATOM 849 C C . CYS A 1 107 ? -27.276 -29.676 19.165 1.00 91.50 107 CYS A C 1
ATOM 851 O O . CYS A 1 107 ? -26.949 -30.743 18.637 1.00 91.50 107 CYS A O 1
ATOM 853 N N . GLY A 1 108 ? -28.562 -29.354 19.368 1.00 91.44 108 GLY A N 1
ATOM 854 C CA . GLY A 1 108 ? -29.681 -30.177 18.932 1.00 91.44 108 GLY A CA 1
ATOM 855 C C . GLY A 1 108 ? -29.665 -31.547 19.591 1.00 91.44 108 GLY A C 1
ATOM 856 O O . GLY A 1 108 ? -30.044 -32.528 18.961 1.00 91.44 108 GLY A O 1
ATOM 857 N N . THR A 1 109 ? -29.162 -31.637 20.821 1.00 94.19 109 THR A N 1
ATOM 858 C CA . THR A 1 109 ? -29.138 -32.874 21.588 1.00 94.19 109 THR A CA 1
ATOM 859 C C . THR A 1 109 ? -29.343 -32.618 23.077 1.00 94.19 109 THR A C 1
ATOM 861 O O . THR A 1 109 ? -29.291 -31.482 23.554 1.00 94.19 109 THR A O 1
ATOM 864 N N . HIS A 1 110 ? -29.577 -33.706 23.795 1.00 93.88 110 HIS A N 1
ATOM 865 C CA . HIS A 1 110 ? -29.742 -33.744 25.238 1.00 93.88 110 HIS A CA 1
ATOM 866 C C . HIS A 1 110 ? -28.394 -33.500 25.932 1.00 93.88 110 HIS A C 1
ATOM 868 O O . HIS A 1 110 ? -28.256 -32.547 26.702 1.00 93.88 11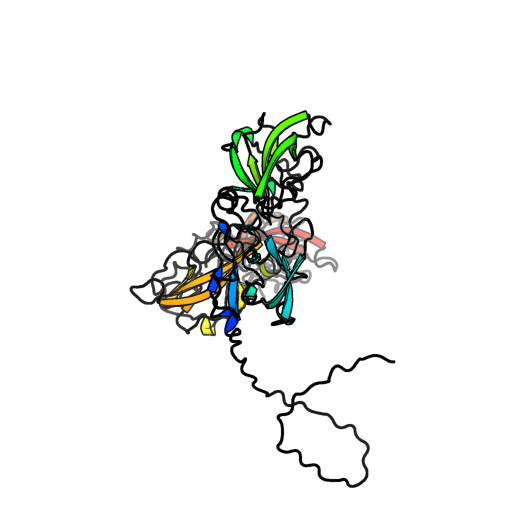0 HIS A O 1
ATOM 874 N N . ALA A 1 111 ? -27.384 -34.297 25.573 1.00 96.38 111 ALA A N 1
ATOM 875 C CA . ALA A 1 111 ? -26.038 -34.243 26.129 1.00 96.38 111 ALA A CA 1
ATOM 876 C C . ALA A 1 111 ? -24.995 -33.913 25.039 1.00 96.38 111 ALA A C 1
ATOM 878 O O . ALA A 1 111 ? -24.567 -34.790 24.277 1.00 96.38 111 ALA A O 1
ATOM 879 N N . PRO A 1 112 ? -24.577 -32.640 24.924 1.00 96.50 112 PRO A N 1
ATOM 880 C CA . PRO A 1 112 ? -23.663 -32.201 23.880 1.00 96.50 112 PRO A CA 1
ATOM 881 C C . PRO A 1 112 ? -22.215 -32.611 24.156 1.00 96.50 112 PRO A C 1
ATOM 883 O O . PRO A 1 112 ? -21.712 -32.518 25.279 1.00 96.50 112 PRO A O 1
ATOM 886 N N . GLY A 1 113 ? -21.548 -33.053 23.092 1.00 97.12 113 GLY A N 1
ATOM 887 C CA . GLY A 1 113 ? -20.180 -33.551 23.094 1.00 97.12 113 GLY A CA 1
ATOM 888 C C . GLY A 1 113 ? -19.150 -32.484 22.745 1.00 97.12 113 GLY A C 1
ATOM 889 O O . GLY A 1 113 ? -19.321 -31.720 21.792 1.00 97.12 113 GLY A O 1
ATOM 890 N N . TRP A 1 114 ? -18.050 -32.477 23.492 1.00 97.31 114 TRP A N 1
ATOM 891 C CA . TRP A 1 114 ? -16.912 -31.578 23.322 1.00 97.31 114 TRP A CA 1
ATOM 892 C C . TRP A 1 114 ? -15.591 -32.332 23.506 1.00 97.31 114 TRP A C 1
ATOM 894 O O . TRP A 1 114 ? -15.516 -33.329 24.225 1.00 97.31 114 TRP A O 1
ATOM 904 N N . MET A 1 115 ? -14.536 -31.878 22.838 1.00 97.81 115 MET A N 1
ATOM 905 C CA . MET A 1 115 ? -13.243 -32.556 22.835 1.00 97.81 115 MET A CA 1
ATOM 906 C C . MET A 1 115 ? -12.386 -32.128 24.029 1.00 97.81 115 MET A C 1
ATOM 908 O O . MET A 1 115 ? -12.140 -30.944 24.238 1.00 97.81 115 MET A O 1
ATOM 912 N N . VAL A 1 116 ? -11.866 -33.096 24.777 1.00 90.44 116 VAL A N 1
ATOM 913 C CA . VAL A 1 116 ? -10.913 -32.867 25.863 1.00 90.44 116 VAL A CA 1
ATOM 914 C C . VAL A 1 116 ? -9.526 -32.621 25.280 1.00 90.44 116 VAL A C 1
ATOM 916 O O . VAL A 1 116 ? -8.960 -33.471 24.587 1.00 90.44 116 VAL A O 1
ATOM 919 N N . GLY A 1 117 ? -8.963 -31.462 25.611 1.00 85.50 117 GLY A N 1
ATOM 920 C CA . GLY A 1 117 ? -7.642 -31.035 25.165 1.00 85.50 117 GLY A CA 1
ATOM 921 C C . GLY A 1 117 ? -7.656 -30.282 23.832 1.00 85.50 117 GLY A C 1
ATOM 922 O O . GLY A 1 117 ? -8.678 -30.134 23.164 1.00 85.50 117 GLY A O 1
ATOM 923 N N . ALA A 1 118 ? -6.489 -29.769 23.448 1.00 84.56 118 ALA A N 1
ATOM 924 C CA . ALA A 1 118 ? -6.335 -28.987 22.228 1.00 84.56 118 ALA A CA 1
ATOM 925 C C . ALA A 1 118 ? -6.384 -29.855 20.958 1.00 84.56 118 ALA A C 1
ATOM 927 O O . ALA A 1 118 ? -5.998 -31.033 20.951 1.00 84.56 118 ALA A O 1
ATOM 928 N N . HIS A 1 119 ? -6.791 -29.229 19.852 1.00 90.06 119 HIS A N 1
ATOM 929 C CA . HIS A 1 119 ? -6.616 -29.791 18.515 1.00 90.06 119 HIS A CA 1
ATOM 930 C C . HIS A 1 119 ? -5.123 -30.010 18.204 1.00 90.06 119 HIS A C 1
ATOM 932 O O . HIS A 1 119 ? -4.293 -29.228 18.670 1.00 90.06 119 HIS A O 1
ATOM 938 N N . PRO A 1 120 ? -4.763 -31.052 17.432 1.00 91.50 120 PRO A N 1
ATOM 939 C CA . PRO A 1 120 ? -3.371 -31.335 17.097 1.00 91.50 120 PRO A CA 1
ATOM 940 C C . PRO A 1 120 ? -2.740 -30.238 16.238 1.00 91.50 120 PRO A C 1
ATOM 942 O O . PRO A 1 120 ? -3.401 -29.584 15.426 1.00 91.50 120 PRO A O 1
ATOM 945 N N . THR A 1 121 ? -1.427 -30.075 16.358 1.00 84.62 121 THR A N 1
ATOM 946 C CA . THR A 1 121 ? -0.626 -29.327 15.382 1.00 84.62 121 THR A CA 1
ATOM 947 C C . THR A 1 121 ? -0.368 -30.171 14.130 1.00 84.62 121 THR A C 1
ATOM 949 O O . THR A 1 121 ? -0.590 -31.381 14.121 1.00 84.62 121 THR A O 1
ATOM 952 N N . LEU A 1 122 ? 0.131 -29.545 13.059 1.00 79.62 122 LEU A N 1
ATOM 953 C CA . LEU A 1 122 ? 0.572 -30.267 11.857 1.00 79.62 122 LEU A CA 1
ATOM 954 C C . LEU A 1 122 ? 1.648 -31.320 12.172 1.00 79.62 122 LEU A C 1
ATOM 956 O O . LEU A 1 122 ? 1.583 -32.429 11.649 1.00 79.62 122 LEU A O 1
ATOM 960 N N . ALA A 1 123 ? 2.598 -30.988 13.053 1.00 75.25 123 ALA A N 1
ATOM 961 C CA . ALA A 1 123 ? 3.705 -31.868 13.429 1.00 75.25 123 ALA A CA 1
ATOM 962 C C . ALA A 1 123 ? 3.249 -33.087 14.247 1.00 75.25 123 ALA A C 1
ATOM 964 O O . ALA A 1 123 ? 3.823 -34.161 14.122 1.00 75.25 123 ALA A O 1
ATOM 965 N N . GLN A 1 124 ? 2.192 -32.936 15.051 1.00 79.19 124 GLN A N 1
ATOM 966 C CA . GLN A 1 124 ? 1.624 -34.034 15.840 1.00 79.19 124 GLN A CA 1
ATOM 967 C C . GLN A 1 124 ? 0.869 -35.061 14.987 1.00 79.19 124 GLN A C 1
ATOM 969 O O . GLN A 1 124 ? 0.578 -36.155 15.462 1.00 79.19 124 GLN A O 1
ATOM 974 N N . GLY A 1 125 ? 0.534 -34.726 13.739 1.00 86.81 125 GLY A N 1
ATOM 975 C CA . GLY A 1 125 ? -0.169 -35.631 12.841 1.00 86.81 125 GLY A CA 1
ATOM 976 C C . GLY A 1 125 ? -1.556 -36.024 13.358 1.00 86.81 125 GLY A C 1
ATOM 977 O O . GLY A 1 125 ? -2.369 -35.171 13.722 1.00 86.81 125 GLY A O 1
ATOM 978 N N . MET A 1 126 ? -1.853 -37.322 13.310 1.00 94.31 126 MET A N 1
ATOM 979 C CA . MET A 1 126 ? -3.103 -37.884 13.819 1.00 94.31 126 MET A CA 1
ATOM 980 C C . MET A 1 126 ? -2.943 -38.224 15.301 1.00 94.31 126 MET A C 1
ATOM 982 O O . MET A 1 126 ? -2.040 -38.971 15.663 1.00 94.31 126 MET A O 1
ATOM 986 N N . VAL A 1 127 ? -3.849 -37.729 16.143 1.00 94.50 127 VAL A N 1
ATOM 987 C CA . VAL A 1 127 ? -3.832 -37.990 17.588 1.00 94.50 127 VAL A CA 1
ATOM 988 C C . VAL A 1 127 ? -5.177 -38.509 18.073 1.00 94.50 127 VAL A C 1
ATOM 990 O O . VAL A 1 127 ? -6.227 -38.161 17.529 1.00 94.50 127 VAL A O 1
ATOM 993 N N . THR A 1 128 ? -5.150 -39.301 19.139 1.00 97.62 128 THR A N 1
ATOM 994 C CA . THR A 1 128 ? -6.356 -39.742 19.843 1.00 97.62 128 THR A CA 1
ATOM 995 C C . THR A 1 128 ? -6.757 -38.701 20.891 1.00 97.62 128 THR A C 1
ATOM 997 O O . THR A 1 128 ? -5.914 -38.184 21.631 1.00 97.62 128 THR A O 1
ATOM 1000 N N . ARG A 1 129 ? -8.048 -38.368 20.960 1.00 97.44 129 ARG A N 1
ATOM 1001 C CA . ARG A 1 129 ? -8.622 -37.429 21.936 1.00 97.44 129 ARG A CA 1
ATOM 1002 C C . ARG A 1 129 ? -9.859 -38.026 22.586 1.00 97.44 129 ARG A C 1
ATOM 1004 O O . ARG A 1 129 ? -10.603 -38.757 21.941 1.00 97.44 129 ARG A O 1
ATOM 1011 N N . LYS A 1 130 ? -10.085 -37.700 23.857 1.00 98.06 130 LYS A N 1
ATOM 1012 C CA . LYS A 1 130 ? -11.327 -38.026 24.563 1.00 98.06 130 LYS A CA 1
ATOM 1013 C C . LYS A 1 130 ? -12.376 -36.972 24.212 1.00 98.06 130 LYS A C 1
ATOM 1015 O O . LYS A 1 130 ? -12.067 -35.787 24.223 1.00 98.06 130 LYS A O 1
ATOM 1020 N N . VAL A 1 131 ? -13.597 -37.383 23.914 1.00 98.19 131 VAL A N 1
ATOM 1021 C CA . VAL A 1 131 ? -14.777 -36.517 23.851 1.00 98.19 131 VAL A CA 1
ATOM 1022 C C . VAL A 1 131 ? -15.588 -36.770 25.106 1.00 98.19 131 VAL A C 1
ATOM 1024 O O . VAL A 1 131 ? -15.863 -37.922 25.434 1.00 98.19 131 VAL A O 1
ATOM 1027 N N . CYS A 1 132 ? -15.939 -35.703 25.811 1.00 97.88 132 CYS A N 1
ATOM 1028 C CA . CYS A 1 132 ? -16.804 -35.727 26.981 1.00 97.88 132 CYS A CA 1
ATOM 1029 C C . CYS A 1 132 ? -18.188 -35.199 26.605 1.00 97.88 132 CYS A C 1
ATOM 1031 O O . CYS A 1 132 ? -18.301 -34.299 25.773 1.00 97.88 132 CYS A O 1
ATOM 1033 N N . TYR A 1 133 ? -19.230 -35.733 27.238 1.00 98.00 133 TYR A N 1
ATOM 1034 C CA . TYR A 1 133 ? -20.604 -35.274 27.059 1.00 98.00 133 TYR A CA 1
ATOM 1035 C C . TYR A 1 133 ? -21.160 -34.760 28.374 1.00 98.00 133 TYR A C 1
ATOM 1037 O O . TYR A 1 133 ? -21.047 -35.422 29.411 1.00 98.00 133 TYR A O 1
ATOM 1045 N N . HIS A 1 134 ? -21.761 -33.578 28.304 1.00 95.44 134 HIS A N 1
ATOM 1046 C CA . HIS A 1 134 ? -22.331 -32.917 29.463 1.00 95.44 134 HIS A CA 1
ATOM 1047 C C . HIS A 1 134 ? -23.742 -33.428 29.734 1.00 95.44 134 HIS A C 1
ATOM 1049 O O . HIS A 1 134 ? -24.603 -33.357 28.861 1.00 95.44 134 HIS A O 1
ATOM 1055 N N . TRP A 1 135 ? -23.974 -33.922 30.947 1.00 95.12 135 TRP A N 1
ATOM 1056 C CA . TRP A 1 135 ? -25.292 -34.335 31.413 1.00 95.12 135 TRP A CA 1
ATOM 1057 C C . TRP A 1 135 ? -25.395 -34.230 32.925 1.00 95.12 135 TRP A C 1
ATOM 1059 O O . TRP A 1 135 ? -24.421 -34.535 33.622 1.00 95.12 135 TRP A O 1
ATOM 1069 N N . THR A 1 136 ? -26.570 -33.877 33.449 1.00 92.12 136 THR A N 1
ATOM 1070 C CA . THR A 1 136 ? -26.838 -33.826 34.899 1.00 92.12 136 THR A CA 1
ATOM 1071 C C . THR A 1 136 ? -25.783 -33.006 35.644 1.00 92.12 136 THR A C 1
ATOM 1073 O O . THR A 1 136 ? -25.240 -33.450 36.654 1.00 92.12 136 THR A O 1
ATOM 1076 N N . LYS A 1 137 ? -25.423 -31.834 35.102 1.00 87.12 137 LYS A N 1
ATOM 1077 C CA . LYS A 1 137 ? -24.366 -30.944 35.617 1.00 87.12 137 LYS A CA 1
ATOM 1078 C C . LYS A 1 137 ? -22.945 -31.538 35.643 1.00 87.12 137 LYS A C 1
ATOM 1080 O O . LYS A 1 137 ? -22.021 -30.885 36.121 1.00 87.12 137 LYS A O 1
ATOM 1085 N N . ASN A 1 138 ? -22.727 -32.747 35.117 1.00 93.25 138 ASN A N 1
ATOM 1086 C CA . ASN A 1 138 ? -21.403 -33.342 34.951 1.00 93.25 138 ASN A CA 1
ATOM 1087 C C . ASN A 1 138 ? -20.950 -33.214 33.489 1.00 93.25 138 ASN A C 1
ATOM 1089 O O . ASN A 1 138 ? -21.452 -33.900 32.596 1.00 93.25 138 ASN A O 1
ATOM 1093 N N . CYS A 1 139 ? -19.956 -32.353 33.258 1.00 93.06 139 CYS A N 1
ATOM 1094 C CA . CYS A 1 139 ? -19.383 -32.051 31.943 1.00 93.06 139 CYS A CA 1
ATOM 1095 C C . CYS A 1 139 ? -18.757 -33.247 31.209 1.00 93.06 139 CYS A C 1
ATOM 1097 O O . CYS A 1 139 ? -18.489 -33.145 30.010 1.00 93.06 139 CYS A O 1
ATOM 1099 N N . CYS A 1 140 ? -18.498 -34.353 31.904 1.00 96.31 140 CYS A N 1
ATOM 1100 C CA . CYS A 1 140 ? -17.976 -35.584 31.327 1.00 96.31 140 CYS A CA 1
ATOM 1101 C C . CYS A 1 140 ? -18.690 -36.815 31.900 1.00 96.31 140 CYS A C 1
ATOM 1103 O O . CYS A 1 140 ? -18.049 -37.805 32.252 1.00 96.31 140 CYS A O 1
ATOM 1105 N N . ARG A 1 141 ? -20.025 -36.756 32.003 1.00 95.69 141 ARG A N 1
ATOM 1106 C CA . ARG A 1 141 ? -20.835 -37.894 32.467 1.00 95.69 141 ARG A CA 1
ATOM 1107 C C . ARG A 1 141 ? -20.642 -39.118 31.576 1.00 95.69 141 ARG A C 1
ATOM 1109 O O . ARG A 1 141 ? -20.504 -40.228 32.078 1.00 95.69 141 ARG A O 1
ATOM 1116 N N . TRP A 1 142 ? -20.612 -38.896 30.265 1.00 96.19 142 TRP A N 1
ATOM 1117 C CA . TRP A 1 142 ? -20.232 -39.901 29.279 1.00 96.19 142 TRP A CA 1
ATOM 1118 C C . TRP A 1 142 ? -18.989 -39.462 28.532 1.00 96.19 142 TRP A C 1
ATOM 1120 O O . TRP A 1 142 ? -18.672 -38.272 28.451 1.00 96.19 142 TRP A O 1
ATOM 1130 N N . SER A 1 143 ? -18.297 -40.432 27.943 1.00 97.06 143 SER A N 1
ATOM 1131 C CA . SER A 1 143 ? -17.174 -40.144 27.069 1.00 97.06 143 SER A CA 1
ATOM 1132 C C . SER A 1 143 ? -16.898 -41.266 26.084 1.00 97.06 143 SER A C 1
ATOM 1134 O O . SER A 1 143 ? -17.321 -42.402 26.284 1.00 97.06 143 SER A O 1
ATOM 1136 N N . ASN A 1 144 ? -16.162 -40.938 25.031 1.00 97.19 144 ASN A N 1
ATOM 1137 C CA . ASN A 1 144 ? -15.531 -41.905 24.142 1.00 97.19 144 ASN A CA 1
ATOM 1138 C C . ASN A 1 144 ? -14.260 -41.300 23.543 1.00 97.19 144 ASN A C 1
ATOM 1140 O O . ASN A 1 144 ? -14.029 -40.097 23.647 1.00 97.19 144 ASN A O 1
ATOM 1144 N N . TYR A 1 145 ? -13.436 -42.124 22.903 1.00 97.62 145 TYR A N 1
ATOM 1145 C CA . TYR A 1 145 ? -12.249 -41.653 22.195 1.00 97.62 145 TYR A CA 1
ATOM 1146 C C . TYR A 1 145 ? -12.532 -41.463 20.703 1.00 97.62 145 TYR A C 1
ATOM 1148 O O . TYR A 1 145 ? -13.345 -42.176 20.117 1.00 97.62 145 TYR A O 1
ATOM 1156 N N . ILE A 1 146 ? -11.860 -40.482 20.105 1.00 97.62 146 ILE A N 1
ATOM 1157 C CA . ILE A 1 146 ? -11.890 -40.149 18.678 1.00 97.62 146 ILE A CA 1
ATOM 1158 C C . ILE A 1 146 ? -10.459 -39.998 18.164 1.00 97.62 146 ILE A C 1
ATOM 1160 O O . ILE A 1 146 ? -9.549 -39.731 18.955 1.00 97.62 146 ILE A O 1
ATOM 1164 N N . LYS A 1 147 ? -10.255 -40.078 16.846 1.00 97.56 147 LYS A N 1
ATOM 1165 C CA . LYS A 1 147 ? -9.000 -39.619 16.225 1.00 97.56 147 LYS A CA 1
ATOM 1166 C C . LYS A 1 147 ? -9.214 -38.263 15.575 1.00 97.56 147 LYS A C 1
ATOM 1168 O O . LYS A 1 147 ? -10.255 -38.022 14.975 1.00 97.56 147 LYS A O 1
ATOM 1173 N N . VAL A 1 148 ? -8.237 -37.374 15.670 1.00 97.50 148 VAL A N 1
ATOM 1174 C CA . VAL A 1 148 ? -8.276 -36.052 15.041 1.00 97.50 148 VAL A CA 1
ATOM 1175 C C . VAL A 1 148 ? -6.952 -35.777 14.343 1.00 97.50 148 VAL A C 1
ATOM 1177 O O . VAL A 1 148 ? -5.887 -36.098 14.869 1.00 97.50 148 VAL A O 1
ATOM 1180 N N . ARG A 1 149 ? -7.015 -35.178 13.153 1.00 94.88 149 ARG A N 1
ATOM 1181 C CA . ARG A 1 149 ? -5.841 -34.729 12.398 1.00 94.88 149 ARG A CA 1
ATOM 1182 C C . ARG A 1 149 ? -6.001 -33.273 11.981 1.00 94.88 149 ARG A C 1
ATOM 1184 O O . ARG A 1 149 ? -7.084 -32.833 11.595 1.00 94.88 149 ARG A O 1
ATOM 1191 N N . ASN A 1 150 ? -4.890 -32.546 12.018 1.00 90.56 150 ASN A N 1
ATOM 1192 C CA . ASN A 1 150 ? -4.756 -31.230 11.408 1.00 90.56 150 ASN A CA 1
ATOM 1193 C C . ASN A 1 150 ? -4.316 -31.365 9.942 1.00 90.56 150 ASN A C 1
ATOM 1195 O O . ASN A 1 150 ? -3.244 -31.896 9.662 1.00 90.56 150 ASN A O 1
ATOM 1199 N N . CYS A 1 151 ? -5.137 -30.878 9.012 1.00 85.81 151 CYS A N 1
ATOM 1200 C CA . CYS A 1 151 ? -4.868 -30.875 7.570 1.00 85.81 151 CYS A CA 1
ATOM 1201 C C . CYS A 1 151 ? -4.311 -29.524 7.077 1.00 85.81 151 CYS A C 1
ATOM 1203 O O . CYS A 1 151 ? -4.368 -29.208 5.890 1.00 85.81 151 CYS A O 1
ATOM 1205 N N . GLY A 1 152 ? -3.833 -28.680 7.993 1.00 83.12 152 GLY A N 1
ATOM 1206 C CA . GLY A 1 152 ? -3.309 -27.339 7.743 1.00 83.12 152 GLY A CA 1
ATOM 1207 C C . GLY A 1 152 ? -4.395 -26.273 7.813 1.00 83.12 152 GLY A C 1
ATOM 1208 O O . GLY A 1 152 ? -4.357 -25.406 8.680 1.00 83.12 152 GLY A O 1
ATOM 1209 N N . ALA A 1 153 ? -5.382 -26.347 6.918 1.00 77.50 153 ALA A N 1
ATOM 1210 C CA . ALA A 1 153 ? -6.464 -25.358 6.845 1.00 77.50 153 ALA A CA 1
ATOM 1211 C C . ALA A 1 153 ? -7.710 -25.724 7.676 1.00 77.50 153 ALA A C 1
ATOM 1213 O O . ALA A 1 153 ? -8.573 -24.875 7.905 1.00 77.50 153 ALA A O 1
ATOM 1214 N N . PHE A 1 154 ? -7.842 -26.985 8.088 1.00 88.06 154 PHE A N 1
ATOM 1215 C CA . PHE A 1 154 ? -8.998 -27.511 8.816 1.00 88.06 154 PHE A CA 1
ATOM 1216 C C . PHE A 1 154 ? -8.631 -28.779 9.593 1.00 88.06 154 PHE A C 1
ATOM 1218 O O . PHE A 1 154 ? -7.566 -29.363 9.384 1.00 88.06 154 PHE A O 1
ATOM 1225 N N . TYR A 1 155 ? -9.544 -29.212 10.461 1.00 94.69 155 TYR A N 1
ATOM 1226 C CA . TYR A 1 155 ? -9.440 -30.464 11.202 1.00 94.69 155 TYR A CA 1
ATOM 1227 C C . TYR A 1 155 ? -10.404 -31.501 10.648 1.00 94.69 155 TYR A C 1
ATOM 1229 O O . TYR A 1 155 ? -11.522 -31.167 10.245 1.00 94.69 155 TYR A O 1
ATOM 1237 N N . VAL A 1 156 ? -9.969 -32.753 10.669 1.00 96.69 156 VAL A N 1
ATOM 1238 C CA . VAL A 1 156 ? -10.817 -33.912 10.394 1.00 96.69 156 VAL A CA 1
ATOM 1239 C C . VAL A 1 156 ? -10.846 -34.814 11.615 1.00 96.69 156 VAL A C 1
ATOM 1241 O O . VAL A 1 156 ? -9.843 -34.945 12.320 1.00 96.69 156 VAL A O 1
ATOM 1244 N N . TYR A 1 157 ? -12.004 -35.411 11.870 1.00 97.62 157 TYR A N 1
ATOM 1245 C CA . TYR A 1 157 ? -12.285 -36.209 13.056 1.00 97.62 157 TYR A CA 1
ATOM 1246 C C . TYR A 1 157 ? -12.798 -37.577 12.630 1.00 97.62 157 TYR A C 1
ATOM 1248 O O . TYR A 1 157 ? -13.810 -37.661 11.940 1.00 97.62 157 TYR A O 1
ATOM 1256 N N . GLN A 1 158 ? -12.130 -38.643 13.047 1.00 96.94 158 GLN A N 1
ATOM 1257 C CA . GLN A 1 158 ? -12.671 -39.986 12.944 1.00 96.94 158 GLN A CA 1
ATOM 1258 C C . GLN A 1 158 ? -13.625 -40.198 14.118 1.00 96.94 158 GLN A C 1
ATOM 1260 O O . GLN A 1 158 ? -13.176 -40.334 15.259 1.00 96.94 158 GLN A O 1
ATOM 1265 N N . LEU A 1 159 ? -14.930 -40.165 13.844 1.00 95.56 159 LEU A N 1
ATOM 1266 C CA . LEU A 1 159 ? -15.963 -40.173 14.881 1.00 95.56 159 LEU A CA 1
ATOM 1267 C C . LEU A 1 159 ? -16.664 -41.544 14.933 1.00 95.56 159 LEU A C 1
ATOM 1269 O O . LEU A 1 159 ? -17.320 -41.928 13.958 1.00 95.56 159 LEU A O 1
ATOM 1273 N N . PRO A 1 160 ? -16.549 -42.302 16.040 1.00 94.81 160 PRO A N 1
ATOM 1274 C CA . PRO A 1 160 ? -17.343 -43.506 16.262 1.00 94.81 160 PRO A CA 1
ATOM 1275 C C . PRO A 1 160 ? -18.798 -43.148 16.590 1.00 94.81 160 PRO A C 1
ATOM 1277 O O . PRO A 1 160 ? -19.107 -42.002 16.936 1.00 94.81 160 PRO A O 1
ATOM 1280 N N . LYS A 1 161 ? -19.683 -44.151 16.547 1.00 95.00 161 LYS A N 1
ATOM 1281 C CA . LYS A 1 161 ? -21.026 -44.041 17.135 1.00 95.00 161 LYS A CA 1
ATOM 1282 C C . LYS A 1 161 ? -20.907 -43.637 18.604 1.00 95.00 161 LYS A C 1
ATOM 1284 O O . LYS A 1 161 ? -20.005 -44.096 19.307 1.00 95.00 161 LYS A O 1
ATOM 1289 N N . THR A 1 162 ? -21.799 -42.769 19.067 1.00 94.44 162 THR A N 1
ATOM 1290 C CA . THR A 1 162 ? -21.785 -42.349 20.470 1.00 94.44 162 THR A CA 1
ATOM 1291 C C . THR A 1 162 ? -22.294 -43.470 21.391 1.00 94.44 162 THR A C 1
ATOM 1293 O O . THR A 1 162 ? -23.107 -44.290 20.957 1.00 94.44 162 THR A O 1
ATOM 1296 N N . PRO A 1 163 ? -21.841 -43.535 22.662 1.00 93.44 163 PRO A N 1
ATOM 1297 C CA . PRO A 1 163 ? -22.216 -44.617 23.584 1.00 93.44 163 PRO A CA 1
ATOM 1298 C C . PRO A 1 163 ? -23.732 -44.849 23.744 1.00 93.44 163 PRO A C 1
ATOM 1300 O O . PRO A 1 163 ? -24.204 -45.991 23.741 1.00 93.44 163 PRO A O 1
ATOM 1303 N N . VAL A 1 164 ? -24.523 -43.774 23.840 1.00 94.19 164 VAL A N 1
ATOM 1304 C CA . VAL A 1 164 ? -25.986 -43.820 24.023 1.00 94.19 164 VAL A CA 1
ATOM 1305 C C . VAL A 1 164 ? -26.693 -42.804 23.122 1.00 94.19 164 VAL A C 1
ATOM 1307 O O . VAL A 1 164 ? -26.097 -41.810 22.708 1.00 94.19 164 VAL A O 1
ATOM 1310 N N . CYS A 1 165 ? -27.977 -43.030 22.826 1.00 92.56 165 CYS A N 1
ATOM 1311 C CA . CYS A 1 165 ? -28.763 -42.167 21.933 1.00 92.56 165 CYS A CA 1
ATOM 1312 C C . CYS A 1 165 ? -29.319 -40.911 22.637 1.00 92.56 165 CYS A C 1
ATOM 1314 O O . CYS A 1 165 ? -30.471 -40.532 22.486 1.00 92.56 165 CYS A O 1
ATOM 1316 N N . TRP A 1 166 ? -28.457 -40.235 23.390 1.00 93.75 166 TRP A N 1
ATOM 1317 C CA . TRP A 1 166 ? -28.704 -38.907 23.967 1.00 93.75 166 TRP A CA 1
ATOM 1318 C C . TRP A 1 166 ? -27.544 -37.947 23.673 1.00 93.75 166 TRP A C 1
ATOM 1320 O O . TRP A 1 166 ? -27.555 -36.801 24.110 1.00 93.75 166 TRP A O 1
ATOM 1330 N N . LEU A 1 167 ? -26.526 -38.445 22.959 1.00 95.62 167 LEU A N 1
ATOM 1331 C CA . LEU A 1 167 ? -25.223 -37.822 22.785 1.00 95.62 167 LEU A CA 1
ATOM 1332 C C . LEU A 1 167 ? -25.013 -37.395 21.337 1.00 95.62 167 LEU A C 1
ATOM 1334 O O . LEU A 1 167 ? -25.305 -38.166 20.412 1.00 95.62 167 LEU A O 1
ATOM 1338 N N . ARG A 1 168 ? -24.412 -36.221 21.143 1.00 95.31 168 ARG A N 1
ATOM 1339 C CA . ARG A 1 168 ? -24.061 -35.708 19.815 1.00 95.31 168 ARG A CA 1
ATOM 1340 C C . ARG A 1 168 ? -22.745 -34.944 19.827 1.00 95.31 168 ARG A C 1
ATOM 1342 O O . ARG A 1 168 ? -22.491 -34.180 20.753 1.00 95.31 168 ARG A O 1
ATOM 1349 N N . TYR A 1 169 ? -21.921 -35.113 18.800 1.00 96.56 169 TYR A N 1
ATOM 1350 C CA . TYR A 1 169 ? -20.707 -34.329 18.596 1.00 96.56 169 TYR A CA 1
ATOM 1351 C C . TYR A 1 169 ? -21.060 -32.919 18.130 1.00 96.56 169 TYR A C 1
ATOM 1353 O O . TYR A 1 169 ? -21.675 -32.734 17.072 1.00 96.56 169 TYR A O 1
ATOM 1361 N N . CYS A 1 170 ? -20.624 -31.921 18.894 1.00 95.19 170 CYS A N 1
ATOM 1362 C CA . CYS A 1 170 ? -20.928 -30.533 18.590 1.00 95.19 170 CYS A CA 1
ATOM 1363 C C . CYS A 1 170 ? -19.857 -29.869 17.759 1.00 95.19 170 CYS A C 1
ATOM 1365 O O . CYS A 1 170 ? -18.678 -30.191 17.853 1.00 95.19 170 CYS A O 1
ATOM 1367 N N . GLY A 1 171 ? -20.285 -28.909 16.954 1.00 94.44 171 GLY A N 1
ATOM 1368 C CA . GLY A 1 171 ? -19.400 -27.965 16.308 1.00 94.44 171 GLY A CA 1
ATOM 1369 C C . GLY A 1 171 ? -19.402 -26.631 17.052 1.00 94.44 171 GLY A C 1
ATOM 1370 O O . GLY A 1 171 ? -20.310 -26.299 17.812 1.00 94.44 171 GLY A O 1
ATOM 1371 N N . ASN A 1 172 ? -18.358 -25.847 16.841 1.00 88.12 172 ASN A N 1
ATOM 1372 C CA . ASN A 1 172 ? -18.102 -24.603 17.556 1.00 88.12 172 ASN A CA 1
ATOM 1373 C C . ASN A 1 172 ? -18.766 -23.323 16.971 1.00 88.12 172 ASN A C 1
ATOM 1375 O O . ASN A 1 172 ? -18.302 -22.232 17.302 1.00 88.12 172 ASN A O 1
ATOM 1379 N N . GLY A 1 173 ? -19.776 -23.382 16.082 1.00 76.06 173 GLY A N 1
ATOM 1380 C CA . GLY A 1 173 ? -20.245 -22.205 15.301 1.00 76.06 173 GLY A CA 1
ATOM 1381 C C . GLY A 1 173 ? -21.733 -21.824 15.370 1.00 76.06 173 GLY A C 1
ATOM 1382 O O . GLY A 1 173 ? -22.522 -22.626 15.819 1.00 76.06 173 GLY A O 1
ATOM 1383 N N . ILE A 1 174 ? -22.063 -20.589 14.927 1.00 63.69 174 ILE A N 1
ATOM 1384 C CA . ILE A 1 174 ? -23.368 -19.908 14.644 1.00 63.69 174 ILE A CA 1
ATOM 1385 C C . ILE A 1 174 ? -23.085 -18.799 13.574 1.00 63.69 174 ILE A C 1
ATOM 1387 O O . ILE A 1 174 ? -21.926 -18.364 13.515 1.00 63.69 174 ILE A O 1
ATOM 1391 N N . PRO A 1 175 ? -24.034 -18.344 12.700 1.00 55.91 175 PRO A N 1
ATOM 1392 C CA . PRO A 1 175 ? -23.749 -17.541 11.493 1.00 55.91 175 PRO A CA 1
ATOM 1393 C C . PRO A 1 175 ? -22.898 -16.284 11.709 1.00 55.91 175 PRO A C 1
ATOM 1395 O O . PRO A 1 175 ? -23.096 -15.542 12.668 1.00 55.91 175 PRO A O 1
ATOM 1398 N N . GLN A 1 176 ? -21.986 -16.002 10.764 1.00 67.69 176 GLN A N 1
ATOM 1399 C CA . GLN A 1 176 ? -21.270 -14.724 10.756 1.00 67.69 176 GLN A CA 1
ATOM 1400 C C . GLN A 1 176 ? -22.257 -13.582 10.446 1.00 67.69 176 GLN A C 1
ATOM 1402 O O . GLN A 1 176 ? -22.896 -13.632 9.391 1.00 67.69 176 GLN A O 1
ATOM 1407 N N . PRO A 1 177 ? -22.345 -12.534 11.282 1.00 81.06 177 PRO A N 1
ATOM 1408 C CA . PRO A 1 177 ? -23.165 -11.360 11.000 1.00 81.06 177 PRO A CA 1
ATOM 1409 C C . PRO A 1 177 ? -22.762 -10.680 9.671 1.00 81.06 177 PRO A C 1
ATOM 1411 O O . PRO A 1 177 ? -21.562 -10.627 9.368 1.00 81.06 177 PRO A O 1
ATOM 1414 N N . PRO A 1 178 ? -23.705 -10.159 8.857 1.00 84.38 178 PRO A N 1
ATOM 1415 C CA . PRO A 1 178 ? -23.413 -9.536 7.559 1.00 84.38 178 PRO A CA 1
ATOM 1416 C C . PRO A 1 178 ? -22.367 -8.417 7.616 1.00 84.38 178 PRO A C 1
ATOM 1418 O O . PRO A 1 178 ? -21.525 -8.302 6.724 1.00 84.38 178 PRO A O 1
ATOM 1421 N N . GLU A 1 179 ? -22.361 -7.634 8.688 1.00 90.94 179 GLU A N 1
ATOM 1422 C CA . GLU A 1 179 ? -21.397 -6.567 8.954 1.00 90.94 179 GLU A CA 1
ATOM 1423 C C . GLU A 1 179 ? -19.969 -7.072 9.177 1.00 90.94 179 GLU A C 1
ATOM 1425 O O . GLU A 1 179 ? -19.017 -6.317 9.019 1.00 90.94 179 GLU A O 1
ATOM 1430 N N . CYS A 1 180 ? -19.785 -8.357 9.488 1.00 87.25 180 CYS A N 1
ATOM 1431 C CA . CYS A 1 180 ? -18.467 -8.984 9.519 1.00 87.25 180 CYS A CA 1
ATOM 1432 C C . CYS A 1 180 ? -17.952 -9.338 8.116 1.00 87.25 180 CYS A C 1
ATOM 1434 O O . CYS A 1 180 ? -16.786 -9.702 7.963 1.00 87.25 180 CYS A O 1
ATOM 1436 N N . ARG A 1 181 ? -18.795 -9.217 7.083 1.00 85.50 181 ARG A N 1
ATOM 1437 C CA . ARG A 1 181 ? -18.447 -9.455 5.673 1.00 85.50 181 ARG A CA 1
ATOM 1438 C C . ARG A 1 181 ? -18.471 -8.184 4.832 1.00 85.50 181 ARG A C 1
ATOM 1440 O O . ARG A 1 181 ? -17.682 -8.071 3.899 1.00 85.50 181 ARG A O 1
ATOM 1447 N N . ARG A 1 182 ? -19.381 -7.258 5.135 1.00 88.00 182 ARG A N 1
ATOM 1448 C CA . ARG A 1 182 ? -19.587 -6.010 4.395 1.00 88.00 182 ARG A CA 1
ATOM 1449 C C . ARG A 1 182 ? -19.389 -4.827 5.331 1.00 88.00 182 ARG A C 1
ATOM 1451 O O . ARG A 1 182 ? -20.204 -4.584 6.214 1.00 88.00 182 ARG A O 1
ATOM 1458 N N . TYR A 1 183 ? -18.295 -4.112 5.122 1.00 94.00 183 TYR A N 1
ATOM 1459 C CA . TYR A 1 183 ? -17.928 -2.928 5.886 1.00 94.00 183 TYR A CA 1
ATOM 1460 C C . TYR A 1 183 ? -17.063 -2.000 5.035 1.00 94.00 183 TYR A C 1
ATOM 1462 O O . TYR A 1 183 ? -16.366 -2.431 4.114 1.00 94.00 183 TYR A O 1
ATOM 1470 N N . THR A 1 184 ? -17.065 -0.727 5.398 1.00 94.31 184 THR A N 1
ATOM 1471 C CA . THR A 1 184 ? -16.153 0.286 4.874 1.00 94.31 184 THR A CA 1
ATOM 1472 C C . THR A 1 184 ? -14.854 0.263 5.673 1.00 94.31 184 THR A C 1
ATOM 1474 O O . THR A 1 184 ? -14.846 -0.034 6.866 1.00 94.31 184 THR A O 1
ATOM 1477 N N . VAL A 1 185 ? -13.722 0.562 5.039 1.00 92.44 185 VAL A N 1
ATOM 1478 C CA . VAL A 1 185 ? -12.414 0.485 5.701 1.00 92.44 185 VAL A CA 1
ATOM 1479 C C . VAL A 1 185 ? -11.839 1.874 5.947 1.00 92.44 185 VAL A C 1
ATOM 1481 O O . VAL A 1 185 ? -11.705 2.677 5.029 1.00 92.44 185 VAL A O 1
ATOM 1484 N N . PHE A 1 186 ? -11.399 2.114 7.178 1.00 94.00 186 PHE A N 1
ATOM 1485 C CA . PHE A 1 186 ? -10.483 3.192 7.519 1.00 94.00 186 PHE A CA 1
ATOM 1486 C C . PHE A 1 186 ? -9.060 2.650 7.538 1.00 94.00 186 PHE A C 1
ATOM 1488 O O . PHE A 1 186 ? -8.692 1.893 8.432 1.00 94.00 186 PHE A O 1
ATOM 1495 N N . ASN A 1 187 ? -8.263 3.018 6.534 1.00 86.94 187 ASN A N 1
ATOM 1496 C CA . ASN A 1 187 ? -6.910 2.484 6.347 1.00 86.94 187 ASN A CA 1
ATOM 1497 C C . ASN A 1 187 ? -5.796 3.533 6.275 1.00 86.94 187 ASN A C 1
ATOM 1499 O O . ASN A 1 187 ? -4.624 3.164 6.168 1.00 86.94 187 ASN A O 1
ATOM 1503 N N . SER A 1 188 ? -6.151 4.813 6.333 1.00 87.75 188 SER A N 1
ATOM 1504 C CA . SER A 1 188 ? -5.218 5.921 6.186 1.00 87.75 188 SER A CA 1
ATOM 1505 C C . SER A 1 188 ? -4.621 6.334 7.531 1.00 87.75 188 SER A C 1
ATOM 1507 O O . SER A 1 188 ? -5.290 6.305 8.564 1.00 87.75 188 SER A O 1
ATOM 1509 N N . PHE A 1 189 ? -3.345 6.732 7.509 1.00 90.12 189 PHE A N 1
ATOM 1510 C CA . PHE A 1 189 ? -2.645 7.199 8.705 1.00 90.12 189 PHE A CA 1
ATOM 1511 C C . PHE A 1 189 ? -3.245 8.494 9.249 1.00 90.12 189 PHE A C 1
ATOM 1513 O O . PHE A 1 189 ? -3.100 8.759 10.432 1.00 90.12 189 PHE A O 1
ATOM 1520 N N . ASP A 1 190 ? -3.966 9.274 8.435 1.00 92.19 190 ASP A N 1
ATOM 1521 C CA . ASP A 1 190 ? -4.625 10.486 8.925 1.00 92.19 190 ASP A CA 1
ATOM 1522 C C . ASP A 1 190 ? -5.565 10.194 10.103 1.00 92.19 190 ASP A C 1
ATOM 1524 O O . ASP A 1 190 ? -5.657 11.032 10.984 1.00 92.19 190 ASP A O 1
ATOM 1528 N N . ARG A 1 191 ? -6.181 9.003 10.162 1.00 93.56 191 ARG A N 1
ATOM 1529 C CA . ARG A 1 191 ? -7.053 8.540 11.258 1.00 93.56 191 ARG A CA 1
ATOM 1530 C C . ARG A 1 191 ? -6.319 7.882 12.434 1.00 93.56 191 ARG A C 1
ATOM 1532 O O . ARG A 1 191 ? -6.972 7.478 13.390 1.00 93.56 191 ARG A O 1
ATOM 1539 N N . ALA A 1 192 ? -5.000 7.741 12.390 1.00 95.25 192 ALA A N 1
ATOM 1540 C CA . ALA A 1 192 ? -4.209 7.149 13.467 1.00 95.25 192 ALA A CA 1
ATOM 1541 C C . ALA A 1 192 ? -4.067 8.107 14.664 1.00 95.25 192 ALA A C 1
ATOM 1543 O O . ALA A 1 192 ? -3.847 9.301 14.465 1.00 95.25 192 ALA A O 1
ATOM 1544 N N . ILE A 1 193 ? -4.078 7.603 15.903 1.00 96.06 193 ILE A N 1
ATOM 1545 C CA . ILE A 1 193 ? -3.730 8.414 17.090 1.00 96.06 193 ILE A CA 1
ATOM 1546 C C . ILE A 1 193 ? -2.304 8.975 17.029 1.00 96.06 193 ILE A C 1
ATOM 1548 O O . ILE A 1 193 ? -2.022 9.999 17.635 1.00 96.06 193 ILE A O 1
ATOM 1552 N N . GLY A 1 194 ? -1.419 8.337 16.267 1.00 93.25 194 GLY A N 1
ATOM 1553 C CA . GLY A 1 194 ? -0.066 8.803 15.989 1.00 93.25 194 GLY A CA 1
ATOM 1554 C C . GLY A 1 194 ? 0.029 9.993 15.043 1.00 93.25 194 GLY A C 1
ATOM 1555 O O . GLY A 1 194 ? 1.086 10.610 14.940 1.00 93.25 194 GLY A O 1
ATOM 1556 N N . ASN A 1 195 ? -1.042 10.314 14.314 1.00 93.62 195 ASN A N 1
ATOM 1557 C CA . ASN A 1 195 ? -1.023 11.435 13.391 1.00 93.62 195 ASN A CA 1
ATOM 1558 C C . ASN A 1 195 ? -1.181 12.757 14.143 1.00 93.62 195 ASN A C 1
ATOM 1560 O O . ASN A 1 195 ? -2.272 13.084 14.610 1.00 93.62 195 ASN A O 1
ATOM 1564 N N . THR A 1 196 ? -0.095 13.522 14.207 1.00 93.12 196 THR A N 1
ATOM 1565 C CA . THR A 1 196 ? -0.034 14.858 14.811 1.00 93.12 196 THR A CA 1
ATOM 1566 C C . THR A 1 196 ? -0.166 15.985 13.787 1.00 93.12 196 THR A C 1
ATOM 1568 O O . THR A 1 196 ? -0.242 17.148 14.179 1.00 93.12 196 THR A O 1
ATOM 1571 N N . ALA A 1 197 ? -0.216 15.676 12.486 1.00 89.00 197 ALA A N 1
ATOM 1572 C CA . ALA A 1 197 ? -0.257 16.687 11.437 1.00 89.00 197 ALA A CA 1
ATOM 1573 C C . ALA A 1 197 ? -1.542 17.528 11.517 1.00 89.00 197 ALA A C 1
ATOM 1575 O O . ALA A 1 197 ? -2.643 16.985 11.618 1.00 89.00 197 ALA A O 1
ATOM 1576 N N . GLN A 1 198 ? -1.386 18.854 11.458 1.00 87.69 198 GLN A N 1
ATOM 1577 C CA . GLN A 1 198 ? -2.477 19.839 11.556 1.00 87.69 198 GLN A CA 1
ATOM 1578 C C . GLN A 1 198 ? -2.714 20.614 10.251 1.00 87.69 198 GLN A C 1
ATOM 1580 O O . GLN A 1 198 ? -3.493 21.556 10.213 1.00 87.69 198 GLN A O 1
ATOM 1585 N N . ASN A 1 199 ? -2.050 20.217 9.169 1.00 86.81 199 ASN A N 1
ATOM 1586 C CA . ASN A 1 199 ? -2.130 20.876 7.865 1.00 86.81 199 ASN A CA 1
ATOM 1587 C C . ASN A 1 199 ? -3.392 20.515 7.059 1.00 86.81 199 ASN A C 1
ATOM 1589 O O . ASN A 1 199 ? -3.715 21.200 6.096 1.00 86.81 199 ASN A O 1
ATOM 1593 N N . SER A 1 200 ? -4.095 19.436 7.415 1.00 87.19 200 SER A N 1
ATOM 1594 C CA . SER A 1 200 ? -5.337 19.018 6.755 1.00 87.19 200 SER A CA 1
ATOM 1595 C C . SER A 1 200 ? -6.254 18.326 7.760 1.00 87.19 200 SER A C 1
ATOM 1597 O O . SER A 1 200 ? -6.176 17.114 7.980 1.00 87.19 200 SER A O 1
ATOM 1599 N N . LEU A 1 201 ? -7.096 19.122 8.418 1.00 92.56 201 LEU A N 1
ATOM 1600 C CA . LEU A 1 201 ? -8.036 18.640 9.425 1.00 92.56 201 LEU A CA 1
ATOM 1601 C C . LEU A 1 201 ? -9.366 18.258 8.773 1.00 92.56 201 LEU A C 1
ATOM 1603 O O . LEU A 1 201 ? -9.850 18.920 7.857 1.00 92.56 201 LEU A O 1
ATOM 1607 N N . LYS A 1 202 ? -9.938 17.152 9.242 1.00 94.56 202 LYS A N 1
ATOM 1608 C CA . LYS A 1 202 ? -11.160 16.536 8.713 1.00 94.56 202 LYS A CA 1
ATOM 1609 C C . LYS A 1 202 ? -12.204 16.366 9.807 1.00 94.56 202 LYS A C 1
ATOM 1611 O O . LYS A 1 202 ? -11.885 16.483 10.997 1.00 94.56 202 LYS A O 1
ATOM 1616 N N . CYS A 1 203 ? -13.433 16.047 9.407 1.00 94.06 203 CYS A N 1
ATOM 1617 C CA . CYS A 1 203 ? -14.522 15.871 10.355 1.00 94.06 203 CYS A CA 1
ATOM 1618 C C . CYS A 1 203 ? -15.529 14.809 9.959 1.00 94.06 203 CYS A C 1
ATOM 1620 O O . CYS A 1 203 ? -16.033 14.787 8.845 1.00 94.06 203 CYS A O 1
ATOM 1622 N N . ASP A 1 204 ? -15.887 13.957 10.912 1.00 97.12 204 ASP A N 1
ATOM 1623 C CA . ASP A 1 204 ? -16.767 12.822 10.651 1.00 97.12 204 ASP A CA 1
ATOM 1624 C C . ASP A 1 204 ? -18.259 13.202 10.663 1.00 97.12 204 ASP A C 1
ATOM 1626 O O . ASP A 1 204 ? -19.095 12.381 10.304 1.00 97.12 204 ASP A O 1
ATOM 1630 N N . GLN A 1 205 ? -18.604 14.446 11.005 1.00 96.62 205 GLN A N 1
ATOM 1631 C CA . GLN A 1 205 ? -19.951 14.982 10.795 1.00 96.62 205 GLN A CA 1
ATOM 1632 C C . GLN A 1 205 ? -20.216 15.169 9.290 1.00 96.62 205 GLN A C 1
ATOM 1634 O O . GLN A 1 205 ? -21.161 14.628 8.721 1.00 96.62 205 GLN A O 1
ATOM 1639 N N . ARG A 1 206 ? -19.322 15.878 8.597 1.00 95.56 206 ARG A N 1
ATOM 1640 C CA . ARG A 1 206 ? -19.453 16.100 7.152 1.00 95.56 206 ARG A CA 1
ATOM 1641 C C . ARG A 1 206 ? -18.979 14.898 6.334 1.00 95.56 206 ARG A C 1
ATOM 1643 O O . ARG A 1 206 ? -19.625 14.531 5.360 1.00 95.56 206 ARG A O 1
ATOM 1650 N N . ASP A 1 207 ? -17.846 14.306 6.712 1.00 92.94 207 ASP A N 1
ATOM 1651 C CA . ASP A 1 207 ? -17.104 13.382 5.849 1.00 92.94 207 ASP A CA 1
ATOM 1652 C C . ASP A 1 207 ? -17.572 11.916 5.981 1.00 92.94 207 ASP A C 1
ATOM 1654 O O . ASP A 1 207 ? -17.165 11.075 5.174 1.00 92.94 207 ASP A O 1
ATOM 1658 N N . LEU A 1 208 ? -18.402 11.572 6.981 1.00 93.25 208 LEU A N 1
ATOM 1659 C CA . LEU A 1 208 ? -19.026 10.246 7.059 1.00 93.25 208 LEU A CA 1
ATOM 1660 C C . LEU A 1 208 ? -20.466 10.269 6.543 1.00 93.25 208 LEU A C 1
ATOM 1662 O O . LEU A 1 208 ? -21.254 11.101 6.979 1.00 93.25 208 LEU A O 1
ATOM 1666 N N . PRO A 1 209 ? -20.865 9.274 5.730 1.00 90.06 209 PRO A N 1
ATOM 1667 C CA . PRO A 1 209 ? -22.274 9.014 5.437 1.00 90.06 209 PRO A CA 1
ATOM 1668 C C . PRO A 1 209 ? -23.115 8.779 6.705 1.00 90.06 209 PRO A C 1
ATOM 1670 O O . PRO A 1 209 ? -24.281 9.160 6.748 1.00 90.06 209 PRO A O 1
ATOM 1673 N N . GLY A 1 210 ? -22.503 8.208 7.751 1.00 87.31 210 GLY A N 1
ATOM 1674 C CA . GLY A 1 210 ? -23.156 7.848 9.009 1.00 87.31 210 GLY A CA 1
ATOM 1675 C C . GLY A 1 210 ? -23.875 6.496 8.950 1.00 87.31 210 GLY A C 1
ATOM 1676 O O . GLY A 1 210 ? -24.270 6.027 7.890 1.00 87.31 210 GLY A O 1
ATOM 1677 N N . ASN A 1 211 ? -24.011 5.845 10.106 1.00 90.88 211 ASN A N 1
ATOM 1678 C CA . ASN A 1 211 ? -24.752 4.601 10.364 1.00 90.88 211 ASN A CA 1
ATOM 1679 C C . ASN A 1 211 ? -24.364 3.364 9.527 1.00 90.88 211 ASN A C 1
ATOM 1681 O O . ASN A 1 211 ? -25.018 2.323 9.624 1.00 90.88 211 ASN A O 1
ATOM 1685 N N . LEU A 1 212 ? -23.258 3.431 8.783 1.00 95.56 212 LEU A N 1
ATOM 1686 C CA . LEU A 1 212 ? -22.630 2.283 8.130 1.00 95.56 212 LEU A CA 1
ATOM 1687 C C . LEU A 1 212 ? -21.673 1.554 9.082 1.00 95.56 212 LEU A C 1
ATOM 1689 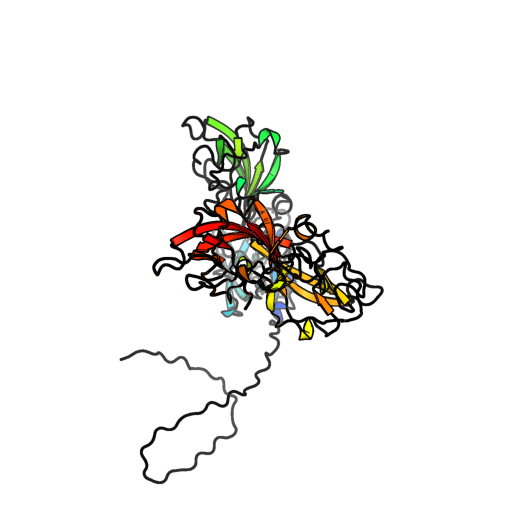O O . LEU A 1 212 ? -21.268 2.081 10.119 1.00 95.56 212 LEU A O 1
ATOM 1693 N N . TRP A 1 213 ? -21.289 0.337 8.699 1.00 97.56 213 TRP A N 1
ATOM 1694 C CA . TRP A 1 213 ? -20.285 -0.456 9.401 1.00 97.56 213 TRP A CA 1
ATOM 1695 C C . TRP A 1 213 ? -18.884 -0.147 8.888 1.00 97.56 213 TRP A C 1
ATOM 1697 O O . TRP A 1 213 ? -18.617 -0.241 7.690 1.00 97.56 213 TRP A O 1
ATOM 1707 N N . TYR A 1 214 ? -17.977 0.180 9.802 1.00 97.56 214 TYR A N 1
ATOM 1708 C CA . TYR A 1 214 ? -16.599 0.552 9.510 1.00 97.56 214 TYR A CA 1
ATOM 1709 C C . TYR A 1 214 ? -15.611 -0.381 10.201 1.00 97.56 214 TYR A C 1
ATOM 1711 O O . TYR A 1 214 ? -15.867 -0.871 11.297 1.00 97.56 214 TYR A O 1
ATOM 1719 N N . ARG A 1 215 ? -14.443 -0.583 9.592 1.00 95.81 215 ARG A N 1
ATOM 1720 C CA . ARG A 1 215 ? -13.320 -1.333 10.160 1.00 95.81 215 ARG A CA 1
ATOM 1721 C C . ARG A 1 215 ? -12.047 -0.502 10.093 1.00 95.81 215 ARG A C 1
ATOM 1723 O O . ARG A 1 215 ? -11.674 -0.034 9.018 1.00 95.81 215 ARG A O 1
ATOM 1730 N N . PHE A 1 216 ? -11.333 -0.400 11.208 1.00 94.50 216 PHE A N 1
ATOM 1731 C CA . PHE A 1 216 ? -9.966 0.118 11.208 1.00 94.50 216 PHE A CA 1
ATOM 1732 C C . PHE A 1 216 ? -8.998 -0.962 10.723 1.00 94.50 216 PHE A C 1
ATOM 1734 O O . PHE A 1 216 ? -9.045 -2.109 11.177 1.00 94.50 216 PHE A O 1
ATOM 1741 N N . LEU A 1 217 ? -8.143 -0.610 9.764 1.00 86.81 217 LEU A N 1
ATOM 1742 C CA . LEU A 1 217 ? -7.117 -1.502 9.236 1.00 86.81 217 LEU A CA 1
ATOM 1743 C C . LEU A 1 217 ? -5.847 -0.726 8.844 1.00 86.81 217 LEU A C 1
ATOM 1745 O O . LEU A 1 217 ? -5.855 0.489 8.680 1.00 86.81 217 LEU A O 1
ATOM 1749 N N . GLY A 1 218 ? -4.724 -1.417 8.655 1.00 83.50 218 GLY A N 1
ATOM 1750 C CA . GLY A 1 218 ? -3.545 -0.843 8.003 1.00 83.50 218 GLY A CA 1
ATOM 1751 C C . GLY A 1 218 ? -2.921 0.307 8.795 1.00 83.50 218 GLY A C 1
ATOM 1752 O O . GLY A 1 218 ? -2.519 0.128 9.946 1.00 83.50 218 GLY A O 1
ATOM 1753 N N . ALA A 1 219 ? -2.793 1.477 8.162 1.00 86.62 219 ALA A N 1
ATOM 1754 C CA . ALA A 1 219 ? -2.126 2.622 8.774 1.00 86.62 219 ALA A CA 1
ATOM 1755 C C . ALA A 1 219 ? -2.990 3.343 9.818 1.00 86.62 219 ALA A C 1
ATOM 1757 O O . ALA A 1 219 ? -2.432 4.026 10.667 1.00 86.62 219 ALA A O 1
ATOM 1758 N N . ALA A 1 220 ? -4.314 3.162 9.801 1.00 90.69 220 ALA A N 1
ATOM 1759 C CA . ALA A 1 220 ? -5.194 3.731 10.821 1.00 90.69 220 ALA A CA 1
ATOM 1760 C C . ALA A 1 220 ? -5.135 2.950 12.147 1.00 90.69 220 ALA A C 1
ATOM 1762 O O . ALA A 1 220 ? -5.425 3.503 13.202 1.00 90.69 220 ALA A O 1
ATOM 1763 N N . GLY A 1 221 ? -4.739 1.673 12.109 1.00 90.19 221 GLY A N 1
ATOM 1764 C CA . GLY A 1 221 ? -4.754 0.769 13.263 1.00 90.19 221 GLY A CA 1
ATOM 1765 C C . GLY A 1 221 ? -5.646 -0.436 13.009 1.00 90.19 221 GLY A C 1
ATOM 1766 O O . GLY A 1 221 ? -6.013 -0.696 11.869 1.00 90.19 221 GLY A O 1
ATOM 1767 N N . ASN A 1 222 ? -5.972 -1.192 14.050 1.00 90.81 222 ASN A N 1
ATOM 1768 C CA . ASN A 1 222 ? -6.867 -2.356 13.963 1.00 90.81 222 ASN A CA 1
ATOM 1769 C C . ASN A 1 222 ? -8.134 -2.214 14.820 1.00 90.81 222 ASN A C 1
ATOM 1771 O O . ASN A 1 222 ? -9.019 -3.065 14.743 1.00 90.81 222 ASN A O 1
ATOM 1775 N N . ALA A 1 223 ? -8.221 -1.148 15.615 1.00 96.31 223 ALA A N 1
ATOM 1776 C CA . ALA A 1 223 ? -9.352 -0.841 16.472 1.00 96.31 223 ALA A CA 1
ATOM 1777 C C . ALA A 1 223 ? -9.408 0.665 16.763 1.00 96.31 223 ALA A C 1
ATOM 1779 O O . ALA A 1 223 ? -8.435 1.380 16.520 1.00 96.31 223 ALA A O 1
ATOM 1780 N N . MET A 1 224 ? -10.518 1.141 17.323 1.00 98.06 224 MET A N 1
ATOM 1781 C CA . MET A 1 224 ? -10.534 2.434 18.010 1.00 98.06 224 MET A CA 1
ATOM 1782 C C . MET A 1 224 ? -9.694 2.368 19.301 1.00 98.06 224 MET A C 1
ATOM 1784 O O . MET A 1 224 ? -9.581 1.297 19.898 1.00 98.06 224 MET A O 1
ATOM 1788 N N . PRO A 1 225 ? -9.083 3.473 19.756 1.00 97.69 225 PRO A N 1
ATOM 1789 C CA . PRO A 1 225 ? -8.409 3.520 21.052 1.00 97.69 225 PRO A CA 1
ATOM 1790 C C . PRO A 1 225 ? -9.422 3.414 22.205 1.00 97.69 225 PRO A C 1
ATOM 1792 O O . PRO A 1 225 ? -10.552 3.886 22.087 1.00 97.69 225 PRO A O 1
ATOM 1795 N N . THR A 1 226 ? -9.007 2.803 23.317 1.00 96.88 226 THR A N 1
ATOM 1796 C CA . THR A 1 226 ? -9.805 2.641 24.554 1.00 96.88 226 THR A CA 1
ATOM 1797 C C . THR A 1 226 ? -9.330 3.544 25.695 1.00 96.88 226 THR A C 1
ATOM 1799 O O . THR A 1 226 ? -9.768 3.398 26.831 1.00 96.88 226 THR A O 1
ATOM 1802 N N . SER A 1 227 ? -8.402 4.453 25.405 1.00 96.25 227 SER A N 1
ATOM 1803 C CA . SER A 1 227 ? -7.883 5.457 26.330 1.00 96.25 227 SER A CA 1
ATOM 1804 C C . SER A 1 227 ? -7.999 6.842 25.706 1.00 96.25 227 SER A C 1
ATOM 1806 O O . SER A 1 227 ? -8.063 6.981 24.480 1.00 96.25 227 SER A O 1
ATOM 1808 N N . CYS A 1 228 ? -8.036 7.864 26.562 1.00 96.81 228 CYS A N 1
ATOM 1809 C CA . CYS A 1 228 ? -8.142 9.246 26.126 1.00 96.81 228 CYS A CA 1
ATOM 1810 C C . CYS A 1 228 ? -7.001 9.614 25.172 1.00 96.81 228 CYS A C 1
ATOM 1812 O O . CYS A 1 228 ? -5.820 9.460 25.484 1.00 96.81 228 CYS A O 1
ATOM 1814 N N . VAL A 1 229 ? -7.372 10.107 23.993 1.00 97.31 229 VAL A N 1
ATOM 1815 C CA . VAL A 1 229 ? -6.424 10.549 22.969 1.00 97.31 229 VAL A CA 1
ATOM 1816 C C . VAL A 1 229 ? -6.180 12.047 23.161 1.00 97.31 229 VAL A C 1
ATOM 1818 O O . VAL A 1 229 ? -7.156 12.790 23.247 1.00 97.31 229 VAL A O 1
ATOM 1821 N N . PRO A 1 230 ? -4.925 12.531 23.225 1.00 96.25 230 PRO A N 1
ATOM 1822 C CA . PRO A 1 230 ? -4.634 13.966 23.303 1.00 96.25 230 PRO A CA 1
ATOM 1823 C C . PRO A 1 230 ? -5.279 14.750 22.156 1.00 96.25 230 PRO A C 1
ATOM 1825 O O . PRO A 1 230 ? -5.379 14.215 21.057 1.00 96.25 230 PRO A O 1
ATOM 1828 N N . VAL A 1 231 ? -5.668 16.010 22.378 1.00 95.81 231 VAL A N 1
ATOM 1829 C CA . VAL A 1 231 ? -6.203 16.892 21.319 1.00 95.81 231 VAL A CA 1
ATOM 1830 C C . VAL A 1 231 ? -5.262 16.982 20.111 1.00 95.81 231 VAL A C 1
ATOM 1832 O O . VAL A 1 231 ? -4.058 16.730 20.225 1.00 95.81 231 VAL A O 1
ATOM 1835 N N . LYS A 1 232 ? -5.792 17.386 18.946 1.00 94.25 232 LYS A N 1
ATOM 1836 C CA . LYS A 1 232 ? -4.994 17.549 17.714 1.00 94.25 232 LYS A CA 1
ATOM 1837 C C . LYS A 1 232 ? -4.302 16.241 17.296 1.00 94.25 232 LYS A C 1
ATOM 1839 O O . LYS A 1 232 ? -3.092 16.187 17.049 1.00 94.25 232 LYS A O 1
ATOM 1844 N N . ARG A 1 233 ? -5.078 15.156 17.260 1.00 95.38 233 ARG A N 1
ATOM 1845 C CA . ARG A 1 233 ? -4.663 13.818 16.805 1.00 95.38 233 ARG A CA 1
ATOM 1846 C C . ARG A 1 233 ? -5.663 13.264 15.802 1.00 95.38 233 ARG A C 1
ATOM 1848 O O . ARG A 1 233 ? -6.762 13.791 15.663 1.00 95.38 233 ARG A O 1
ATOM 1855 N N . CYS A 1 234 ? -5.266 12.215 15.085 1.00 94.69 234 CYS A N 1
ATOM 1856 C CA . CYS A 1 234 ? -6.095 11.535 14.087 1.00 94.69 234 CYS A CA 1
ATOM 1857 C C . CYS A 1 234 ? -6.729 12.483 13.047 1.00 94.69 234 CYS A C 1
ATOM 1859 O O . CYS A 1 234 ? -7.839 12.273 12.545 1.00 94.69 234 CYS A O 1
ATOM 1861 N N . GLY A 1 235 ? -5.966 13.526 12.685 1.00 94.50 235 GLY A N 1
ATOM 1862 C CA . GLY A 1 235 ? -6.332 14.478 11.639 1.00 94.50 235 GLY A CA 1
ATOM 1863 C C . GLY A 1 235 ? -7.596 15.260 11.980 1.00 94.50 235 GLY A C 1
ATOM 1864 O O . GLY A 1 235 ? -8.400 15.539 11.092 1.00 94.50 235 GLY A O 1
ATOM 1865 N N . THR A 1 236 ? -7.817 15.542 13.263 1.00 96.25 236 THR A N 1
ATOM 1866 C CA . THR A 1 236 ? -8.925 16.364 13.742 1.00 96.25 236 THR A CA 1
ATOM 1867 C C . THR A 1 236 ? -8.526 17.173 14.970 1.00 96.25 236 THR A C 1
ATOM 1869 O O . THR A 1 236 ? -7.455 16.980 15.548 1.00 96.25 236 THR A O 1
ATOM 1872 N N . HIS A 1 237 ? -9.415 18.077 15.359 1.00 95.44 237 HIS A N 1
ATOM 1873 C CA . HIS A 1 237 ? -9.290 18.928 16.530 1.00 95.44 237 HIS A CA 1
ATOM 1874 C C . HIS A 1 237 ? -9.565 18.130 17.812 1.00 95.44 237 HIS A C 1
ATOM 1876 O O . HIS A 1 237 ? -8.716 18.087 18.707 1.00 95.44 237 HIS A O 1
ATOM 1882 N N . ALA A 1 238 ? -10.704 17.436 17.851 1.00 97.31 238 ALA A N 1
ATOM 1883 C CA . ALA A 1 238 ? -11.179 16.670 18.993 1.00 97.31 238 ALA A CA 1
ATOM 1884 C C . ALA A 1 238 ? -11.270 15.164 18.654 1.00 97.31 238 ALA A C 1
ATOM 1886 O O . ALA A 1 238 ? -12.232 14.706 18.027 1.00 97.31 238 ALA A O 1
ATOM 1887 N N . PRO A 1 239 ? -10.251 14.374 19.023 1.00 97.75 239 PRO A N 1
ATOM 1888 C CA . PRO A 1 239 ? -10.175 12.956 18.693 1.00 97.75 239 PRO A CA 1
ATOM 1889 C C . PRO A 1 239 ? -11.103 12.099 19.558 1.00 97.75 239 PRO A C 1
ATOM 1891 O O . PRO A 1 239 ? -11.192 12.285 20.772 1.00 97.75 239 PRO A O 1
ATOM 1894 N N . GLY A 1 240 ? -11.769 11.139 18.916 1.00 98.00 240 GLY A N 1
ATOM 1895 C CA . GLY A 1 240 ? -12.709 10.209 19.535 1.00 98.00 240 GLY A CA 1
ATOM 1896 C C . GLY A 1 240 ? -12.081 8.878 19.948 1.00 98.00 240 GLY A C 1
ATOM 1897 O O . GLY A 1 240 ? -11.332 8.268 19.177 1.00 98.00 240 GLY A O 1
ATOM 1898 N N . TRP A 1 241 ? -12.452 8.395 21.132 1.00 98.44 241 TRP A N 1
ATOM 1899 C CA . TRP A 1 241 ? -12.019 7.125 21.721 1.00 98.44 241 TRP A CA 1
ATOM 1900 C C . TRP A 1 241 ? -13.181 6.418 22.431 1.00 98.44 241 TRP A C 1
ATOM 1902 O O . TRP A 1 241 ? -14.154 7.055 22.833 1.00 98.44 241 TRP A O 1
ATOM 1912 N N . ILE A 1 242 ? -13.116 5.092 22.554 1.00 98.06 242 ILE A N 1
ATOM 1913 C CA . ILE A 1 242 ? -14.181 4.287 23.167 1.00 98.06 242 ILE A CA 1
ATOM 1914 C C . ILE A 1 242 ? -14.017 4.258 24.683 1.00 98.06 242 ILE A C 1
ATOM 1916 O O . ILE A 1 242 ? -12.959 3.886 25.184 1.00 98.06 242 ILE A O 1
ATOM 1920 N N . VAL A 1 243 ? -15.096 4.553 25.407 1.00 96.50 243 VAL A N 1
ATOM 1921 C CA . VAL A 1 243 ? -15.166 4.344 26.855 1.00 96.50 243 VAL A CA 1
ATOM 1922 C C . VAL A 1 243 ? -15.377 2.859 27.146 1.00 96.50 243 VAL A C 1
ATOM 1924 O O . VAL A 1 243 ? -16.386 2.264 26.753 1.00 96.50 243 VAL A O 1
ATOM 1927 N N . GLY A 1 244 ? -14.422 2.270 27.863 1.00 91.00 244 GLY A N 1
ATOM 1928 C CA . GLY A 1 244 ? -14.408 0.853 28.213 1.00 91.00 244 GLY A CA 1
ATOM 1929 C C . GLY A 1 244 ? -13.724 -0.028 27.164 1.00 91.00 244 GLY A C 1
ATOM 1930 O O . GLY A 1 244 ? -13.021 0.437 26.268 1.00 91.00 244 GLY A O 1
ATOM 1931 N N . SER A 1 245 ? -13.909 -1.339 27.296 1.00 88.50 245 SER A N 1
ATOM 1932 C CA . SER A 1 245 ? -13.249 -2.342 26.456 1.00 88.50 245 SER A CA 1
ATOM 1933 C C . SER A 1 245 ? -14.042 -2.688 25.190 1.00 88.50 245 SER A C 1
ATOM 1935 O O . SER A 1 245 ? -15.263 -2.530 25.105 1.00 88.50 245 SER A O 1
ATOM 1937 N N . HIS A 1 246 ? -13.357 -3.226 24.184 1.00 88.56 246 HIS A N 1
ATOM 1938 C CA . HIS A 1 246 ? -14.033 -3.848 23.047 1.00 88.56 246 HIS A CA 1
ATOM 1939 C C . HIS A 1 246 ? -14.755 -5.142 23.480 1.00 88.56 246 HIS A C 1
ATOM 1941 O O . HIS A 1 246 ? -14.322 -5.781 24.440 1.00 88.56 246 HIS A O 1
ATOM 1947 N N . PRO A 1 247 ? -15.845 -5.548 22.798 1.00 82.69 247 PRO A N 1
ATOM 1948 C CA . PRO A 1 247 ? -16.519 -6.820 23.070 1.00 82.69 247 PRO A CA 1
ATOM 1949 C C . PRO A 1 247 ? -15.560 -8.010 22.919 1.00 82.69 247 PRO A C 1
ATOM 1951 O O . PRO A 1 247 ? -14.927 -8.154 21.879 1.00 82.69 247 PRO A O 1
ATOM 1954 N N . SER A 1 248 ? -15.467 -8.895 23.910 1.00 69.81 248 SER A N 1
ATOM 1955 C CA . SER A 1 248 ? -14.526 -10.029 23.892 1.00 69.81 248 SER A CA 1
ATOM 1956 C C . SER A 1 248 ? -15.066 -11.276 23.177 1.00 69.81 248 SER A C 1
ATOM 1958 O O . SER A 1 248 ? -14.295 -12.015 22.566 1.00 69.81 248 SER A O 1
ATOM 1960 N N . LEU A 1 249 ? -16.385 -11.500 23.194 1.00 64.06 249 LEU A N 1
ATOM 1961 C CA . LEU A 1 249 ? -17.022 -12.691 22.617 1.00 64.06 249 LEU A CA 1
ATOM 1962 C C . LEU A 1 249 ? -17.208 -12.573 21.095 1.00 64.06 249 LEU A C 1
ATOM 1964 O O . LEU A 1 249 ? -17.694 -11.552 20.602 1.00 64.06 249 LEU A O 1
ATOM 1968 N N . ARG A 1 250 ? -16.895 -13.632 20.334 1.00 59.66 250 ARG A N 1
ATOM 1969 C CA . ARG A 1 250 ? -17.099 -13.663 18.873 1.00 59.66 250 ARG A CA 1
ATOM 1970 C C . ARG A 1 250 ? -18.579 -13.457 18.526 1.00 59.66 250 ARG A C 1
ATOM 1972 O O . ARG A 1 250 ? -19.456 -14.103 19.080 1.00 59.66 250 ARG A O 1
ATOM 1979 N N . TYR A 1 251 ? -18.820 -12.545 17.593 1.00 72.56 251 TYR A N 1
ATOM 1980 C CA . TYR A 1 251 ? -20.115 -12.028 17.136 1.00 72.56 251 TYR A CA 1
ATOM 1981 C C . TYR A 1 251 ? -20.958 -11.294 18.171 1.00 72.56 251 TYR A C 1
ATOM 1983 O O . TYR A 1 251 ? -22.070 -10.880 17.840 1.00 72.56 251 TYR A O 1
ATOM 1991 N N . SER A 1 252 ? -20.435 -11.026 19.368 1.00 77.12 252 SER A N 1
ATOM 1992 C CA . SER A 1 252 ? -21.138 -10.151 20.304 1.00 77.12 252 SER A CA 1
ATOM 1993 C C . SER A 1 252 ? -21.231 -8.724 19.762 1.00 77.12 252 SER A C 1
ATOM 1995 O O . SER A 1 252 ? -20.301 -8.216 19.123 1.00 77.12 252 SER A O 1
ATOM 1997 N N . LEU A 1 253 ? -22.394 -8.115 19.990 1.00 87.12 253 LEU A N 1
ATOM 1998 C CA . LEU A 1 253 ? -22.721 -6.732 19.672 1.00 87.12 253 LEU A CA 1
ATOM 1999 C C . LEU A 1 253 ? -22.925 -5.985 20.974 1.00 87.12 253 LEU A C 1
ATOM 2001 O O . LEU A 1 253 ? -23.738 -6.400 21.793 1.00 87.12 253 LEU A O 1
ATOM 2005 N N . VAL A 1 254 ? -22.222 -4.877 21.137 1.00 87.50 254 VAL A N 1
ATOM 2006 C CA . VAL A 1 254 ? -22.378 -4.008 22.301 1.00 87.50 254 VAL A CA 1
ATOM 2007 C C . VAL A 1 254 ? -22.567 -2.572 21.852 1.00 87.50 254 VAL A C 1
ATOM 2009 O O . VAL A 1 254 ? -22.006 -2.150 20.840 1.00 87.50 254 VAL A O 1
ATOM 2012 N N . THR A 1 255 ? -23.326 -1.808 22.624 1.00 96.56 255 THR A N 1
ATOM 2013 C CA . THR A 1 255 ? -23.370 -0.353 22.489 1.00 96.56 255 THR A CA 1
ATOM 2014 C C . THR A 1 255 ? -22.263 0.243 23.354 1.00 96.56 255 THR A C 1
ATOM 2016 O O . THR A 1 255 ? -22.092 -0.144 24.509 1.00 96.56 255 THR A O 1
ATOM 2019 N N . ARG A 1 256 ? -21.475 1.166 22.801 1.00 97.25 256 ARG A N 1
ATOM 2020 C CA . ARG A 1 256 ? -20.381 1.843 23.509 1.00 97.25 256 ARG A CA 1
ATOM 2021 C C . ARG A 1 256 ? -20.496 3.349 23.366 1.00 97.25 256 ARG A C 1
ATOM 2023 O O . ARG A 1 256 ? -20.864 3.841 22.303 1.00 97.25 256 ARG A O 1
ATOM 2030 N N . LYS A 1 257 ? -20.140 4.070 24.429 1.00 98.31 257 LYS A N 1
ATOM 2031 C CA . LYS A 1 257 ? -19.956 5.520 24.388 1.00 98.31 257 LYS A CA 1
ATOM 2032 C C . LYS A 1 257 ? -18.597 5.826 23.763 1.00 98.31 257 LYS A C 1
ATOM 2034 O O . LYS A 1 257 ? -17.588 5.244 24.162 1.00 98.31 257 LYS A O 1
ATOM 2039 N N . VAL A 1 258 ? -18.573 6.737 22.802 1.00 98.50 258 VAL A N 1
ATOM 2040 C CA . VAL A 1 258 ? -17.353 7.372 22.302 1.00 98.50 258 VAL A CA 1
ATOM 2041 C C . VAL A 1 258 ? -17.261 8.748 22.936 1.00 98.50 258 VAL A C 1
ATOM 2043 O O . VAL A 1 258 ? -18.221 9.511 22.877 1.00 98.50 258 VAL A O 1
ATOM 2046 N N . CYS A 1 259 ? -16.122 9.049 23.545 1.00 98.44 259 CYS A N 1
ATOM 2047 C CA . CYS A 1 259 ? -15.802 10.355 24.106 1.00 98.44 259 CYS A CA 1
ATOM 2048 C C . CYS A 1 259 ? -14.819 11.087 23.193 1.00 98.44 259 CYS A C 1
ATOM 2050 O O . CYS A 1 259 ? -13.939 10.459 22.604 1.00 98.44 259 CYS A O 1
ATOM 2052 N N . TYR A 1 260 ? -14.951 12.410 23.102 1.00 98.44 260 TYR A N 1
ATOM 2053 C CA . TYR A 1 260 ? -14.055 13.268 22.329 1.00 98.44 260 TYR A CA 1
ATOM 2054 C C . TYR A 1 260 ? -13.326 14.236 23.248 1.00 98.44 260 TYR A C 1
ATOM 2056 O O . TYR A 1 260 ? -13.955 14.949 24.036 1.00 98.44 260 TYR A O 1
ATOM 2064 N N . HIS A 1 261 ? -12.000 14.264 23.127 1.00 97.75 261 HIS A N 1
ATOM 2065 C CA . HIS A 1 261 ? -11.158 15.117 23.954 1.00 97.75 261 HIS A CA 1
ATOM 2066 C C . HIS A 1 261 ? -11.113 16.542 23.399 1.00 97.75 261 HIS A C 1
ATOM 2068 O O . HIS A 1 261 ? -10.733 16.746 22.246 1.00 97.75 261 HIS A O 1
ATOM 2074 N N . TRP A 1 262 ? -11.476 17.527 24.223 1.00 96.12 262 TRP A N 1
ATOM 2075 C CA . TRP A 1 262 ? -11.346 18.950 23.909 1.00 96.12 262 TRP A CA 1
ATOM 2076 C C . TRP A 1 262 ? -11.312 19.820 25.168 1.00 96.12 262 TRP A C 1
ATOM 2078 O O . TRP A 1 262 ? -11.901 19.443 26.179 1.00 96.12 262 TRP A O 1
ATOM 2088 N N . SER A 1 263 ? -10.652 20.985 25.105 1.00 91.81 263 SER A N 1
ATOM 2089 C CA . SER A 1 263 ? -10.518 21.941 26.226 1.00 91.81 263 SER A CA 1
ATOM 2090 C C . SER A 1 263 ? -10.179 21.274 27.568 1.00 91.81 263 SER A C 1
ATOM 2092 O O . SER A 1 263 ? -10.847 21.507 28.568 1.00 91.81 263 SER A O 1
ATOM 2094 N N . GLY A 1 264 ? -9.190 20.375 27.576 1.00 90.25 264 GLY A N 1
ATOM 2095 C CA . GLY A 1 264 ? -8.747 19.670 28.788 1.00 90.25 264 GLY A CA 1
ATOM 2096 C C . GLY A 1 264 ? -9.698 18.583 29.309 1.00 90.25 264 GLY A C 1
ATOM 2097 O O . GLY A 1 264 ? -9.325 17.841 30.210 1.00 90.25 264 GLY A O 1
ATOM 2098 N N . SER A 1 265 ? -10.895 18.425 28.734 1.00 96.44 265 SER A N 1
ATOM 2099 C CA . SER A 1 265 ? -11.822 17.348 29.087 1.00 96.44 265 SER A CA 1
ATOM 2100 C C . SER A 1 265 ? -11.745 16.203 28.083 1.00 96.44 265 SER A C 1
ATOM 2102 O O . SER A 1 265 ? -12.076 16.359 26.905 1.00 96.44 265 SER A O 1
ATOM 2104 N N . CYS A 1 266 ? -11.383 15.011 28.564 1.00 96.38 266 CYS A N 1
ATOM 2105 C CA . CYS A 1 266 ? -11.326 13.782 27.767 1.00 96.38 266 CYS A CA 1
ATOM 2106 C C . CYS A 1 266 ? -12.682 13.325 27.200 1.00 96.38 266 CYS A C 1
ATOM 2108 O O . CYS A 1 266 ? -12.709 12.446 26.335 1.00 96.38 266 CYS A O 1
ATOM 2110 N N . CYS A 1 267 ? -13.794 13.895 27.671 1.00 97.19 267 CYS A N 1
ATOM 2111 C CA . CYS A 1 267 ? -15.140 13.574 27.204 1.00 97.19 267 CYS A CA 1
ATOM 2112 C C . CYS A 1 267 ? -16.017 14.830 27.096 1.00 97.19 267 CYS A C 1
ATOM 2114 O O . CYS A 1 267 ? -17.143 14.853 27.590 1.00 97.19 267 CYS A O 1
ATOM 2116 N N . ARG A 1 268 ? -15.502 15.889 26.456 1.00 97.12 268 ARG A N 1
ATOM 2117 C CA . ARG A 1 268 ? -16.262 17.133 26.245 1.00 97.12 268 ARG A CA 1
ATOM 2118 C C . ARG A 1 268 ? -17.502 16.906 25.383 1.00 97.12 268 ARG A C 1
ATOM 2120 O O . ARG A 1 268 ? -18.560 17.451 25.675 1.00 97.12 268 ARG A O 1
ATOM 2127 N N . TRP A 1 269 ? -17.363 16.096 24.337 1.00 97.56 269 TRP A N 1
ATOM 2128 C CA . TRP A 1 269 ? -18.481 15.599 23.537 1.00 97.56 269 TRP A CA 1
ATOM 2129 C C . TRP A 1 269 ? -18.537 14.084 23.606 1.00 97.56 269 TRP A C 1
ATOM 2131 O O . TRP A 1 269 ? -17.536 13.419 23.895 1.00 97.56 269 TRP A O 1
ATOM 2141 N N . SER A 1 270 ? -19.704 13.529 23.293 1.00 97.75 270 SER A N 1
ATOM 2142 C CA . SER A 1 270 ? -19.861 12.088 23.165 1.00 97.75 270 SER A CA 1
ATOM 2143 C C . SER A 1 270 ? -21.041 11.703 22.289 1.00 97.75 270 SER A C 1
ATOM 2145 O O . SER A 1 270 ? -21.955 12.495 22.079 1.00 97.75 270 SER A O 1
ATOM 2147 N N . ASN A 1 271 ? -21.022 10.466 21.811 1.00 98.06 271 ASN A N 1
ATOM 2148 C CA . ASN A 1 271 ? -22.180 9.793 21.239 1.00 98.06 271 ASN A CA 1
ATOM 2149 C C . ASN A 1 271 ? -22.047 8.282 21.442 1.00 98.06 271 ASN A C 1
ATOM 2151 O O . ASN A 1 271 ? -20.983 7.781 21.810 1.00 98.06 271 ASN A O 1
ATOM 2155 N N . TYR A 1 272 ? -23.127 7.550 21.192 1.00 98.25 272 TYR A N 1
ATOM 2156 C CA . TYR A 1 272 ? -23.121 6.093 21.243 1.00 98.25 272 TYR A CA 1
ATOM 2157 C C . TYR A 1 272 ? -22.887 5.489 19.859 1.00 98.25 272 TYR A C 1
ATOM 2159 O O . TYR A 1 272 ? -23.305 6.042 18.841 1.00 98.25 272 TYR A O 1
ATOM 2167 N N . ILE A 1 273 ? -22.205 4.347 19.836 1.00 98.31 273 ILE A N 1
ATOM 2168 C CA . ILE A 1 273 ? -21.939 3.536 18.645 1.00 98.31 273 ILE A CA 1
ATOM 2169 C C . ILE A 1 273 ? -22.263 2.073 18.940 1.00 98.31 273 ILE A C 1
ATOM 2171 O O . ILE A 1 273 ? -22.262 1.665 20.104 1.00 98.31 273 ILE A O 1
ATOM 2175 N N . LYS A 1 274 ? -22.452 1.256 17.900 1.00 97.88 274 LYS A N 1
ATOM 2176 C CA . LYS A 1 274 ? -22.478 -0.206 18.057 1.00 97.88 274 LYS A CA 1
ATOM 2177 C C . LYS A 1 274 ? -21.139 -0.810 17.650 1.00 97.88 274 LYS A C 1
ATOM 2179 O O . LYS A 1 274 ? -20.577 -0.439 16.623 1.00 97.88 274 LYS A O 1
ATOM 2184 N N . VAL A 1 275 ? -20.635 -1.755 18.434 1.00 97.06 275 VAL A N 1
ATOM 2185 C CA . VAL A 1 275 ? -19.362 -2.445 18.198 1.00 97.06 275 VAL A CA 1
ATOM 2186 C C . VAL A 1 275 ? -19.623 -3.941 18.120 1.00 97.06 275 VAL A C 1
ATOM 2188 O O . VAL A 1 275 ? -20.179 -4.521 19.051 1.00 97.06 275 VAL A O 1
ATOM 2191 N N . ARG A 1 276 ? -19.207 -4.569 17.019 1.00 92.69 276 ARG A N 1
ATOM 2192 C CA . ARG A 1 276 ? -19.312 -6.013 16.789 1.00 92.69 276 ARG A CA 1
ATOM 2193 C C . ARG A 1 276 ? -17.919 -6.631 16.770 1.00 92.69 276 ARG A C 1
ATOM 2195 O O . ARG A 1 276 ? -17.042 -6.165 16.042 1.00 92.69 276 ARG A O 1
ATOM 2202 N N . ASN A 1 277 ? -17.722 -7.709 17.523 1.00 83.38 277 ASN A N 1
ATOM 2203 C CA . ASN A 1 277 ? -16.516 -8.534 17.425 1.00 83.38 277 ASN A CA 1
ATOM 2204 C C . ASN A 1 277 ? -16.707 -9.610 16.346 1.00 83.38 277 ASN A C 1
ATOM 2206 O O . ASN A 1 277 ? -17.582 -10.453 16.465 1.00 83.38 277 ASN A O 1
ATOM 2210 N N . CYS A 1 278 ? -15.885 -9.635 15.302 1.00 80.94 278 CYS A N 1
ATOM 2211 C CA . CYS A 1 278 ? -15.987 -10.611 14.209 1.00 80.94 278 CYS A CA 1
ATOM 2212 C C . CYS A 1 278 ? -15.051 -11.827 14.370 1.00 80.94 278 CYS A C 1
ATOM 2214 O O . CYS A 1 278 ? -14.840 -12.593 13.428 1.00 80.94 278 CYS A O 1
ATOM 2216 N N . GLY A 1 279 ? -14.486 -12.017 15.564 1.00 71.44 279 GLY A N 1
ATOM 2217 C CA . GLY A 1 279 ? -13.587 -13.106 15.956 1.00 71.44 279 GLY A CA 1
ATOM 2218 C C . GLY A 1 279 ? -12.102 -12.749 15.874 1.00 71.44 279 GLY A C 1
ATOM 2219 O O . GLY A 1 279 ? -11.332 -13.202 16.707 1.00 71.44 279 GLY A O 1
ATOM 2220 N N . GLY A 1 280 ? -11.700 -11.919 14.905 1.00 75.00 280 GLY A N 1
ATOM 2221 C CA . GLY A 1 280 ? -10.306 -11.463 14.744 1.00 75.00 280 GLY A CA 1
ATOM 2222 C C . GLY A 1 280 ? -10.155 -9.972 14.435 1.00 75.00 280 GLY A C 1
ATOM 2223 O O . GLY A 1 280 ? -9.058 -9.496 14.154 1.00 75.00 280 GLY A O 1
ATOM 2224 N N . PHE A 1 281 ? -11.262 -9.235 14.417 1.00 87.50 281 PHE A N 1
ATOM 2225 C CA . PHE A 1 281 ? -11.307 -7.792 14.209 1.00 87.50 281 PHE A CA 1
ATOM 2226 C C . PHE A 1 281 ? -12.642 -7.244 14.707 1.00 87.50 281 PHE A C 1
ATOM 2228 O O . PHE A 1 281 ? -13.599 -8.000 14.890 1.00 87.50 281 PHE A O 1
ATOM 2235 N N . TYR A 1 282 ? -12.705 -5.928 14.865 1.00 94.19 282 TYR A N 1
ATOM 2236 C CA . TYR A 1 282 ? -13.919 -5.218 15.236 1.00 94.19 282 TYR A CA 1
ATOM 2237 C C . TYR A 1 282 ? -14.487 -4.462 14.044 1.00 94.19 282 TYR A C 1
ATOM 2239 O O . TYR A 1 282 ? -13.738 -3.938 13.212 1.00 94.19 282 TYR A O 1
ATOM 2247 N N . VAL A 1 283 ? -15.812 -4.396 13.986 1.00 97.50 283 VAL A N 1
ATOM 2248 C CA . VAL A 1 283 ? -16.527 -3.457 13.125 1.00 97.50 283 VAL A CA 1
ATOM 2249 C C . VAL A 1 283 ? -17.397 -2.546 13.978 1.00 97.50 283 VAL A C 1
ATOM 2251 O O . VAL A 1 283 ? -17.901 -2.946 15.029 1.00 97.50 283 VAL A O 1
ATOM 2254 N N . TYR A 1 284 ? -17.532 -1.305 13.531 1.00 98.38 284 TYR A N 1
ATOM 2255 C CA . TYR A 1 284 ? -18.146 -0.213 14.271 1.00 98.38 284 TYR A CA 1
ATOM 2256 C C . TYR A 1 284 ? -19.266 0.382 13.427 1.00 98.38 284 TYR A C 1
ATOM 2258 O O . TYR A 1 284 ? -19.004 0.839 12.316 1.00 98.38 284 TYR A O 1
ATOM 2266 N N . GLN A 1 285 ? -20.496 0.384 13.930 1.00 97.94 285 GLN A N 1
ATOM 2267 C CA . GLN A 1 285 ? -21.568 1.161 13.326 1.00 97.94 285 GLN A CA 1
ATOM 2268 C C . GLN A 1 285 ? -21.437 2.597 13.824 1.00 97.94 285 GLN A C 1
ATOM 2270 O O . GLN A 1 285 ? -21.698 2.866 14.999 1.00 97.94 285 GLN A O 1
ATOM 2275 N N . LEU A 1 286 ? -20.975 3.493 12.953 1.00 97.94 286 LEU A N 1
ATOM 2276 C CA . LEU A 1 286 ? -20.605 4.854 13.339 1.00 97.94 286 LEU A CA 1
ATOM 2277 C C . LEU A 1 286 ? -21.628 5.859 12.801 1.00 97.94 286 LEU A C 1
ATOM 2279 O O . LEU A 1 286 ? -21.692 6.038 11.583 1.00 97.94 286 LEU A O 1
ATOM 2283 N N . PRO A 1 287 ? -22.413 6.534 13.658 1.00 97.19 287 PRO A N 1
ATOM 2284 C CA . PRO A 1 287 ? -23.207 7.680 13.240 1.00 97.19 287 PRO A CA 1
ATOM 2285 C C . PRO A 1 287 ? -22.288 8.853 12.885 1.00 97.19 287 PRO A C 1
ATOM 2287 O O . PRO A 1 287 ? -21.101 8.872 13.234 1.00 97.19 287 PRO A O 1
ATOM 2290 N N . LYS A 1 288 ? -22.848 9.863 12.222 1.00 97.44 288 LYS A N 1
ATOM 2291 C CA . LYS A 1 288 ? -22.178 11.159 12.097 1.00 97.44 288 LYS A CA 1
ATOM 2292 C C . LYS A 1 288 ? -21.882 11.730 13.489 1.00 97.44 288 LYS A C 1
ATOM 2294 O O . LYS A 1 288 ? -22.654 11.517 14.425 1.00 97.44 288 LYS A O 1
ATOM 2299 N N . THR A 1 289 ? -20.747 12.405 13.648 1.00 97.06 289 THR A N 1
ATOM 2300 C CA . THR A 1 289 ? -20.372 12.980 14.949 1.00 97.06 289 THR A CA 1
ATOM 2301 C C . THR A 1 289 ? -21.241 14.194 15.298 1.00 97.06 289 THR A C 1
ATOM 2303 O O . THR A 1 289 ? -21.693 14.879 14.382 1.00 97.06 289 THR A O 1
ATOM 2306 N N . PRO A 1 290 ? -21.424 14.528 16.594 1.00 96.06 290 PRO A N 1
ATOM 2307 C CA . PRO A 1 290 ? -22.252 15.666 17.015 1.00 96.06 290 PRO A CA 1
ATOM 2308 C C . PRO A 1 290 ? -21.892 17.009 16.361 1.00 96.06 290 PRO A C 1
ATOM 2310 O O . PRO A 1 290 ? -22.774 17.784 16.010 1.00 96.06 290 PRO A O 1
ATOM 2313 N N . VAL A 1 291 ? -20.596 17.284 16.172 1.00 96.06 291 VAL A N 1
ATOM 2314 C CA . VAL A 1 291 ? -20.090 18.503 15.517 1.00 96.06 291 VAL A CA 1
ATOM 2315 C C . VAL A 1 291 ? -18.922 18.185 14.577 1.00 96.06 291 VAL A C 1
ATOM 2317 O O . VAL A 1 291 ? -18.323 17.108 14.646 1.00 96.06 291 VAL A O 1
ATOM 2320 N N . CYS A 1 292 ? -18.571 19.130 13.698 1.00 95.44 292 CYS A N 1
ATOM 2321 C CA . CYS A 1 292 ? -17.514 18.970 12.687 1.00 95.44 292 CYS A CA 1
ATOM 2322 C C . CYS A 1 292 ? -16.083 19.158 13.235 1.00 95.44 292 CYS A C 1
ATOM 2324 O O . CYS A 1 292 ? -15.114 19.147 12.495 1.00 95.44 292 CYS A O 1
ATOM 2326 N N . TRP A 1 293 ? -15.879 19.265 14.541 1.00 95.25 293 TRP A N 1
ATOM 2327 C CA . TRP A 1 293 ? -14.519 19.266 15.105 1.00 95.25 293 TRP A CA 1
ATOM 2328 C C . TRP A 1 293 ? -14.055 17.863 15.527 1.00 95.25 293 TRP A C 1
ATOM 2330 O O . TRP A 1 293 ? -12.960 17.717 16.063 1.00 95.25 293 TRP A O 1
ATOM 2340 N N . LEU A 1 294 ? -14.889 16.843 15.288 1.00 97.44 294 LEU A N 1
ATOM 2341 C CA . LEU A 1 294 ? -14.759 15.494 15.833 1.00 97.44 294 LEU A CA 1
ATOM 2342 C C . LEU A 1 294 ? -14.440 14.450 14.752 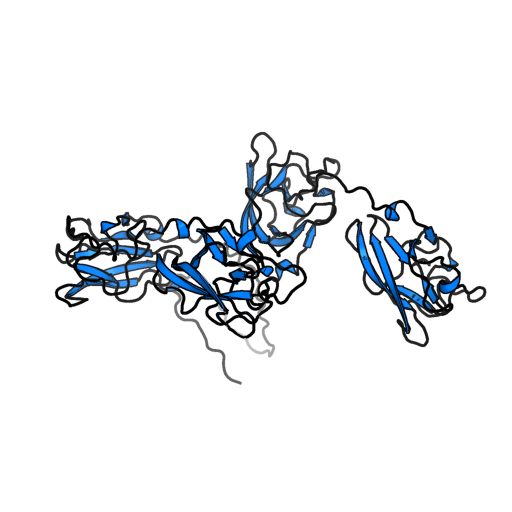1.00 97.44 294 LEU A C 1
ATOM 2344 O O . LEU A 1 294 ? -14.963 14.513 13.634 1.00 97.44 294 LEU A O 1
ATOM 2348 N N . ARG A 1 295 ? -13.646 13.433 15.110 1.00 97.56 295 ARG A N 1
ATOM 2349 C CA . ARG A 1 295 ? -13.466 12.199 14.318 1.00 97.56 295 ARG A CA 1
ATOM 2350 C C . ARG A 1 295 ? -13.277 10.969 15.192 1.00 97.56 295 ARG A C 1
ATOM 2352 O O . ARG A 1 295 ? -12.681 11.046 16.262 1.00 97.56 295 ARG A O 1
ATOM 2359 N N . TYR A 1 296 ? -13.707 9.816 14.693 1.00 98.25 296 TYR A N 1
ATOM 2360 C CA . TYR A 1 296 ? -13.369 8.513 15.257 1.00 98.25 296 TYR A CA 1
ATOM 2361 C C . TYR A 1 296 ? -11.923 8.147 14.889 1.00 98.25 296 TYR A C 1
ATOM 2363 O O . TYR A 1 296 ? -11.588 8.014 13.703 1.00 98.25 296 TYR A O 1
ATOM 2371 N N . CYS A 1 297 ? -11.066 7.971 15.896 1.00 97.50 297 CYS A N 1
ATOM 2372 C CA . CYS A 1 297 ? -9.665 7.617 15.687 1.00 97.50 297 CYS A CA 1
ATOM 2373 C C . CYS A 1 297 ? -9.446 6.103 15.651 1.00 97.50 297 CYS A C 1
ATOM 2375 O O . CYS A 1 297 ? -10.172 5.338 16.280 1.00 97.50 297 CYS A O 1
ATOM 2377 N N . GLY A 1 298 ? -8.379 5.681 14.979 1.00 97.31 298 GLY A N 1
ATOM 2378 C CA . GLY A 1 298 ? -7.817 4.341 15.073 1.00 97.31 298 GLY A CA 1
ATOM 2379 C C . GLY A 1 298 ? -6.554 4.322 15.935 1.00 97.31 298 GLY A C 1
ATOM 2380 O O . GLY A 1 298 ? -5.798 5.289 15.991 1.00 97.31 298 GLY A O 1
ATOM 2381 N N . ASN A 1 299 ? -6.309 3.208 16.613 1.00 95.50 299 ASN A N 1
ATOM 2382 C CA . ASN A 1 299 ? -5.314 3.041 17.676 1.00 95.50 299 ASN A CA 1
ATOM 2383 C C . ASN A 1 299 ? -3.836 2.993 17.230 1.00 95.50 299 ASN A C 1
ATOM 2385 O O . ASN A 1 299 ? -2.966 2.646 18.027 1.00 95.50 299 ASN A O 1
ATOM 2389 N N . ARG A 1 300 ? -3.505 3.306 15.973 1.00 93.44 300 ARG A N 1
ATOM 2390 C CA . ARG A 1 300 ? -2.113 3.260 15.499 1.00 93.44 300 ARG A CA 1
ATOM 2391 C C . ARG A 1 300 ? -1.287 4.424 16.061 1.00 93.44 300 ARG A C 1
ATOM 2393 O O . ARG A 1 300 ? -1.625 5.573 15.814 1.00 93.44 300 ARG A O 1
ATOM 2400 N N . VAL A 1 301 ? -0.164 4.134 16.723 1.00 91.75 301 VAL A N 1
ATOM 2401 C CA . VAL A 1 301 ? 0.760 5.154 17.278 1.00 91.75 301 VAL A CA 1
ATOM 2402 C C . VAL A 1 301 ? 1.820 5.614 16.270 1.00 91.75 301 VAL A C 1
ATOM 2404 O O . VAL A 1 301 ? 2.201 6.776 16.244 1.00 91.75 301 VAL A O 1
ATOM 2407 N N . SER A 1 302 ? 2.297 4.726 15.403 1.00 86.12 302 SER A N 1
ATOM 2408 C CA . SER A 1 302 ? 3.311 5.053 14.395 1.00 86.12 302 SER A CA 1
ATOM 2409 C C . SER A 1 302 ? 3.161 4.161 13.169 1.00 86.12 302 SER A C 1
ATOM 2411 O O . SER A 1 302 ? 2.644 3.041 13.261 1.00 86.12 302 SER A O 1
ATOM 2413 N N . LEU A 1 303 ? 3.583 4.635 11.994 1.00 75.56 303 LEU A N 1
ATOM 2414 C CA . LEU A 1 303 ? 3.641 3.779 10.810 1.00 75.56 303 LEU A CA 1
ATOM 2415 C C . LEU A 1 303 ? 4.639 2.638 11.054 1.00 75.56 303 LEU A C 1
ATOM 2417 O O . LEU A 1 303 ? 5.726 2.891 11.569 1.00 75.56 303 LEU A O 1
ATOM 2421 N N . PRO A 1 304 ? 4.315 1.390 10.666 1.00 69.75 304 PRO A N 1
ATOM 2422 C CA . PRO A 1 304 ? 5.314 0.336 10.704 1.00 69.75 304 PRO A CA 1
ATOM 2423 C C . PRO A 1 304 ? 6.437 0.691 9.723 1.00 69.75 304 PRO A C 1
ATOM 2425 O O . PRO A 1 304 ? 6.157 1.310 8.681 1.00 69.75 304 PRO A O 1
ATOM 2428 N N . PRO A 1 305 ? 7.684 0.279 10.014 1.00 78.38 305 PRO A N 1
ATOM 2429 C CA . PRO A 1 305 ? 8.761 0.420 9.052 1.0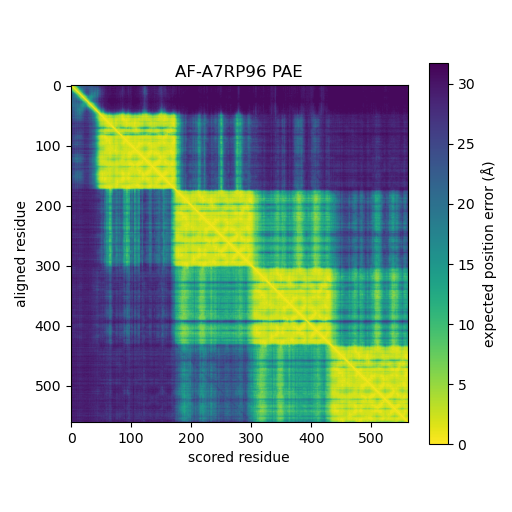0 78.38 305 PRO A CA 1
ATOM 2430 C C . PRO A 1 305 ? 8.342 -0.241 7.729 1.00 78.38 305 PRO A C 1
ATOM 2432 O O . PRO A 1 305 ? 7.700 -1.299 7.747 1.00 78.38 305 PRO A O 1
ATOM 2435 N N . PRO A 1 306 ? 8.654 0.372 6.573 1.00 83.62 306 PRO A N 1
ATOM 2436 C CA . PRO A 1 306 ? 8.322 -0.224 5.291 1.00 83.62 306 PRO A CA 1
ATOM 2437 C C . PRO A 1 306 ? 8.941 -1.626 5.173 1.00 83.62 306 PRO A C 1
ATOM 2439 O O . PRO A 1 306 ? 10.127 -1.788 5.501 1.00 83.62 306 PRO A O 1
ATOM 2442 N N . PRO A 1 307 ? 8.187 -2.621 4.664 1.00 88.06 307 PRO A N 1
ATOM 2443 C CA . PRO A 1 307 ? 8.736 -3.934 4.347 1.00 88.06 307 PRO A CA 1
ATOM 2444 C C . PRO A 1 307 ? 10.025 -3.816 3.510 1.00 88.06 307 PRO A C 1
ATOM 2446 O O . PRO A 1 307 ? 10.139 -2.873 2.716 1.00 88.06 307 PRO A O 1
ATOM 2449 N N . PRO A 1 308 ? 11.020 -4.708 3.680 1.00 92.19 308 PRO A N 1
ATOM 2450 C CA . PRO A 1 308 ? 12.296 -4.629 2.964 1.00 92.19 308 PRO A CA 1
ATOM 2451 C C . PRO A 1 308 ? 12.151 -4.480 1.447 1.00 92.19 308 PRO A C 1
ATOM 2453 O O . PRO A 1 308 ? 12.838 -3.660 0.848 1.00 92.19 308 PRO A O 1
ATOM 2456 N N . GLU A 1 309 ? 11.202 -5.179 0.834 1.00 93.50 309 GLU A N 1
ATOM 2457 C CA . GLU A 1 309 ? 10.892 -5.103 -0.596 1.00 93.50 309 GLU A CA 1
ATOM 2458 C C . GLU A 1 309 ? 10.318 -3.757 -1.045 1.00 93.50 309 GLU A C 1
ATOM 2460 O O . GLU A 1 309 ? 10.361 -3.429 -2.223 1.00 93.50 309 GLU A O 1
ATOM 2465 N N . CYS A 1 310 ? 9.797 -2.948 -0.121 1.00 92.75 310 CYS A N 1
ATOM 2466 C CA . CYS A 1 310 ? 9.409 -1.567 -0.401 1.00 92.75 310 CYS A CA 1
ATOM 2467 C C . CYS A 1 310 ? 10.611 -0.612 -0.378 1.00 92.75 310 CYS A C 1
ATOM 2469 O O . CYS A 1 310 ? 10.465 0.560 -0.720 1.00 92.75 310 CYS A O 1
ATOM 2471 N N . ARG A 1 311 ? 11.793 -1.092 0.030 1.00 91.69 311 ARG A N 1
ATOM 2472 C CA . ARG A 1 311 ? 13.053 -0.333 0.079 1.00 91.69 311 ARG A CA 1
ATOM 2473 C C . ARG A 1 311 ? 14.088 -0.859 -0.913 1.00 91.69 311 ARG A C 1
ATOM 2475 O O . ARG A 1 311 ? 14.876 -0.077 -1.429 1.00 91.69 311 ARG A O 1
ATOM 2482 N N . ARG A 1 312 ? 14.087 -2.167 -1.170 1.00 91.81 312 ARG A N 1
ATOM 2483 C CA . ARG A 1 312 ? 15.028 -2.866 -2.048 1.00 91.81 312 ARG A CA 1
ATOM 2484 C C . ARG A 1 312 ? 14.252 -3.593 -3.139 1.00 91.81 312 ARG A C 1
ATOM 2486 O O . ARG A 1 312 ? 13.568 -4.576 -2.871 1.00 91.81 312 ARG A O 1
ATOM 2493 N N . TYR A 1 313 ? 14.358 -3.078 -4.356 1.00 94.44 313 TYR A N 1
ATOM 2494 C CA . TYR A 1 313 ? 13.731 -3.635 -5.547 1.00 94.44 313 TYR A CA 1
ATOM 2495 C C . TYR A 1 313 ? 14.527 -3.240 -6.789 1.00 94.44 313 TYR A C 1
ATOM 2497 O O . TYR A 1 313 ? 15.198 -2.207 -6.819 1.00 94.44 313 TYR A O 1
ATOM 2505 N N . THR A 1 314 ? 14.402 -4.042 -7.836 1.00 93.94 314 THR A N 1
ATOM 2506 C CA . THR A 1 314 ? 14.884 -3.725 -9.178 1.00 93.94 314 THR A CA 1
ATOM 2507 C C . THR A 1 314 ? 13.837 -2.887 -9.908 1.00 93.94 314 THR A C 1
ATOM 2509 O O . THR A 1 314 ? 12.636 -3.033 -9.687 1.00 93.94 314 THR A O 1
ATOM 2512 N N . VAL A 1 315 ? 14.264 -1.979 -10.783 1.00 92.56 315 VAL A N 1
ATOM 2513 C CA . VAL A 1 315 ? 13.344 -1.081 -11.488 1.00 92.56 315 VAL A CA 1
ATOM 2514 C C . VAL A 1 315 ? 13.220 -1.476 -12.955 1.00 92.56 315 VAL A C 1
ATOM 2516 O O . VAL A 1 315 ? 14.216 -1.616 -13.656 1.00 92.56 315 VAL A O 1
ATOM 2519 N N . PHE A 1 316 ? 11.984 -1.571 -13.434 1.00 93.69 316 PHE A N 1
ATOM 2520 C CA . PHE A 1 316 ? 11.657 -1.546 -14.853 1.00 93.69 316 PHE A CA 1
ATOM 2521 C C . PHE A 1 316 ? 11.277 -0.124 -15.241 1.00 93.69 316 PHE A C 1
ATOM 2523 O O . PHE A 1 316 ? 10.230 0.374 -14.830 1.00 93.69 316 PHE A O 1
ATOM 2530 N N . ASN A 1 317 ? 12.148 0.540 -16.000 1.00 87.56 317 ASN A N 1
ATOM 2531 C CA . ASN A 1 317 ? 11.997 1.954 -16.351 1.00 87.56 317 ASN A CA 1
ATOM 2532 C C . ASN A 1 317 ? 12.035 2.263 -17.849 1.00 87.56 317 ASN A C 1
ATOM 2534 O O . ASN A 1 317 ? 11.802 3.412 -18.229 1.00 87.56 317 ASN A O 1
ATOM 2538 N N . SER A 1 318 ? 12.311 1.262 -18.677 1.00 87.44 318 SER A N 1
ATOM 2539 C CA . SER A 1 318 ? 12.440 1.408 -20.120 1.00 87.44 318 SER A CA 1
ATOM 2540 C C . SER A 1 318 ? 11.082 1.326 -20.816 1.00 87.44 318 SER A C 1
ATOM 2542 O O . SER A 1 318 ? 10.200 0.563 -20.414 1.00 87.44 318 SER A O 1
ATOM 2544 N N . PHE A 1 319 ? 10.924 2.119 -21.879 1.00 89.19 319 PHE A N 1
ATOM 2545 C CA . PHE A 1 319 ? 9.703 2.127 -22.684 1.00 89.19 319 PHE A CA 1
ATOM 2546 C C . PHE A 1 319 ? 9.477 0.791 -23.390 1.00 89.19 319 PHE A C 1
ATOM 2548 O O . PHE A 1 319 ? 8.337 0.459 -23.675 1.00 89.19 319 PHE A O 1
ATOM 2555 N N . ASP A 1 320 ? 10.521 -0.019 -23.606 1.00 91.38 320 ASP A N 1
ATOM 2556 C CA . ASP A 1 320 ? 10.353 -1.340 -24.216 1.00 91.38 320 ASP A CA 1
ATOM 2557 C C . ASP A 1 320 ? 9.359 -2.221 -23.445 1.00 91.38 320 ASP A C 1
ATOM 2559 O O . ASP A 1 320 ? 8.682 -3.013 -24.080 1.00 91.38 320 ASP A O 1
ATOM 2563 N N . ARG A 1 321 ? 9.209 -2.038 -22.123 1.00 93.00 321 ARG A N 1
ATOM 2564 C CA . ARG A 1 321 ? 8.248 -2.753 -21.260 1.00 93.00 321 ARG A CA 1
ATOM 2565 C C . ARG A 1 321 ? 6.863 -2.098 -21.153 1.00 93.00 321 ARG A C 1
ATOM 2567 O O . ARG A 1 321 ? 6.005 -2.611 -20.439 1.00 93.00 321 ARG A O 1
ATOM 2574 N N . ALA A 1 322 ? 6.634 -0.961 -21.801 1.00 95.00 322 ALA A N 1
ATOM 2575 C CA . ALA A 1 322 ? 5.360 -0.247 -21.775 1.00 95.00 322 ALA A CA 1
ATOM 2576 C C . ALA A 1 322 ? 4.309 -0.939 -22.659 1.00 95.00 322 ALA A C 1
ATOM 2578 O O . ALA A 1 322 ? 4.630 -1.370 -23.765 1.00 95.00 322 ALA A O 1
ATOM 2579 N N . ILE A 1 323 ? 3.037 -0.980 -22.243 1.00 95.44 323 ILE A N 1
ATOM 2580 C CA . ILE A 1 323 ? 1.936 -1.457 -23.109 1.00 95.44 323 ILE A CA 1
ATOM 2581 C C . ILE A 1 323 ? 1.801 -0.643 -24.403 1.00 95.44 323 ILE A C 1
ATOM 2583 O O . ILE A 1 323 ? 1.285 -1.144 -25.393 1.00 95.44 323 ILE A O 1
ATOM 2587 N N . GLY A 1 324 ? 2.283 0.597 -24.398 1.00 93.00 324 GLY A N 1
ATOM 2588 C CA . GLY A 1 324 ? 2.357 1.480 -25.552 1.00 93.00 324 GLY A CA 1
ATOM 2589 C C . GLY A 1 324 ? 3.433 1.133 -26.569 1.00 93.00 324 GLY A C 1
ATOM 2590 O O . GLY A 1 324 ? 3.382 1.612 -27.696 1.00 93.00 324 GLY A O 1
ATOM 2591 N N . ASN A 1 325 ? 4.425 0.328 -26.189 1.00 92.88 325 ASN A N 1
ATOM 2592 C CA . ASN A 1 325 ? 5.488 -0.041 -27.106 1.00 92.88 325 ASN A CA 1
ATOM 2593 C C . ASN A 1 325 ? 4.983 -1.079 -28.107 1.00 92.88 325 ASN A C 1
ATOM 2595 O O . ASN A 1 325 ? 4.713 -2.222 -27.736 1.00 92.88 325 ASN A O 1
ATOM 2599 N N . THR A 1 326 ? 4.892 -0.670 -29.367 1.00 92.25 326 THR A N 1
ATOM 2600 C CA . THR A 1 326 ? 4.450 -1.496 -30.494 1.00 92.25 326 THR A CA 1
ATOM 2601 C C . THR A 1 326 ? 5.616 -2.023 -31.330 1.00 92.25 326 THR A C 1
ATOM 2603 O O . THR A 1 326 ? 5.398 -2.867 -32.197 1.00 92.25 326 THR A O 1
ATOM 2606 N N . ALA A 1 327 ? 6.847 -1.571 -31.066 1.00 88.62 327 ALA A N 1
ATOM 2607 C CA . ALA A 1 327 ? 8.020 -1.932 -31.852 1.00 88.62 327 ALA A CA 1
ATOM 2608 C C . ALA A 1 327 ? 8.300 -3.444 -31.788 1.00 88.62 327 ALA A C 1
ATOM 2610 O O . ALA A 1 327 ? 8.311 -4.036 -30.706 1.00 88.62 327 ALA A O 1
ATOM 2611 N N . GLN A 1 328 ? 8.525 -4.052 -32.957 1.00 85.56 328 GLN A N 1
ATOM 2612 C CA . GLN A 1 328 ? 8.754 -5.497 -33.130 1.00 85.56 328 GLN A CA 1
ATOM 2613 C C . GLN A 1 328 ? 10.181 -5.842 -33.579 1.00 85.56 328 GLN A C 1
ATOM 2615 O O . GLN A 1 328 ? 10.488 -6.997 -33.839 1.00 85.56 328 GLN A O 1
ATOM 2620 N N . ASN A 1 329 ? 11.060 -4.848 -33.660 1.00 84.50 329 ASN A N 1
ATOM 2621 C CA . ASN A 1 329 ? 12.439 -4.992 -34.124 1.00 84.50 329 ASN A CA 1
ATOM 2622 C C . ASN A 1 329 ? 13.369 -5.687 -33.111 1.00 84.50 329 ASN A C 1
ATOM 2624 O O . ASN A 1 329 ? 14.397 -6.226 -33.502 1.00 84.50 329 ASN A O 1
ATOM 2628 N N . SER A 1 330 ? 13.035 -5.677 -31.816 1.00 84.38 330 SER A N 1
ATOM 2629 C CA . SER A 1 330 ? 13.821 -6.337 -30.763 1.00 84.38 330 SER A CA 1
ATOM 2630 C C . SER A 1 330 ? 12.899 -6.894 -29.678 1.00 84.38 330 SER A C 1
ATOM 2632 O O . SER A 1 330 ? 12.577 -6.229 -28.689 1.00 84.38 330 SER A O 1
ATOM 2634 N N . LEU A 1 331 ? 12.417 -8.117 -29.902 1.00 90.38 331 LEU A N 1
ATOM 2635 C CA . LEU A 1 331 ? 11.541 -8.818 -28.967 1.00 90.38 331 LEU A CA 1
ATOM 2636 C C . LEU A 1 331 ? 12.358 -9.527 -27.885 1.00 90.38 331 LEU A C 1
ATOM 2638 O O . LEU A 1 331 ? 13.406 -10.109 -28.145 1.00 90.38 331 LEU A O 1
ATOM 2642 N N . LYS A 1 332 ? 11.854 -9.462 -26.655 1.00 93.62 332 LYS A N 1
ATOM 2643 C CA . LYS A 1 332 ? 12.504 -9.938 -25.431 1.00 93.62 332 LYS A CA 1
ATOM 2644 C C . LYS A 1 332 ? 11.609 -10.922 -24.679 1.00 93.62 332 LYS A C 1
ATOM 2646 O O . LYS A 1 332 ? 10.399 -11.002 -24.941 1.00 93.62 332 LYS A O 1
ATOM 2651 N N . CYS A 1 333 ? 12.179 -11.643 -23.712 1.00 93.69 333 CYS A N 1
ATOM 2652 C CA . CYS A 1 333 ? 11.438 -12.624 -22.921 1.00 93.69 333 CYS A CA 1
ATOM 2653 C C . CYS A 1 333 ? 11.912 -12.675 -21.464 1.00 93.69 333 CYS A C 1
ATOM 2655 O O . CYS A 1 333 ? 13.095 -12.783 -21.163 1.00 93.69 333 CYS A O 1
ATOM 2657 N N . ASP A 1 334 ? 10.973 -12.693 -20.524 1.00 96.38 334 ASP A N 1
ATOM 2658 C CA . ASP A 1 334 ? 11.298 -12.689 -19.095 1.00 96.38 334 ASP A CA 1
ATOM 2659 C C . ASP A 1 334 ? 11.655 -14.089 -18.556 1.00 96.38 334 ASP A C 1
ATOM 2661 O O . ASP A 1 334 ? 12.020 -14.231 -17.391 1.00 96.38 334 ASP A O 1
ATOM 2665 N N . GLN A 1 335 ? 11.598 -15.127 -19.397 1.00 95.75 335 GLN A N 1
ATOM 2666 C CA . GLN A 1 335 ? 12.105 -16.461 -19.063 1.00 95.75 335 GLN A CA 1
ATOM 2667 C C . GLN A 1 335 ? 13.640 -16.493 -19.030 1.00 95.75 335 GLN A C 1
ATOM 2669 O O . GLN A 1 335 ? 14.225 -17.204 -18.214 1.00 95.75 335 GLN A O 1
ATOM 2674 N N . ARG A 1 336 ? 14.292 -15.727 -19.914 1.00 92.69 336 ARG A N 1
ATOM 2675 C CA . ARG A 1 336 ? 15.758 -15.613 -19.989 1.00 92.69 336 ARG A CA 1
ATOM 2676 C C . ARG A 1 336 ? 16.254 -14.314 -19.358 1.00 92.69 336 ARG A C 1
ATOM 2678 O O . ARG A 1 336 ? 17.228 -14.342 -18.617 1.00 92.69 336 ARG A O 1
ATOM 2685 N N . ASP A 1 337 ? 15.542 -13.209 -19.586 1.00 90.62 337 ASP A N 1
ATOM 2686 C CA . ASP A 1 337 ? 16.014 -11.866 -19.226 1.00 90.62 337 ASP A CA 1
ATOM 2687 C C . ASP A 1 337 ? 15.815 -11.513 -17.744 1.00 90.62 337 ASP A C 1
ATOM 2689 O O . ASP A 1 337 ? 16.373 -10.522 -17.267 1.00 90.62 337 ASP A O 1
ATOM 2693 N N . LEU A 1 338 ? 14.995 -12.271 -17.003 1.00 92.06 338 LEU A N 1
ATOM 2694 C CA . LEU A 1 338 ? 14.836 -12.066 -15.564 1.00 92.06 338 LEU A CA 1
ATOM 2695 C C . LEU A 1 338 ? 15.639 -13.085 -14.762 1.00 92.06 338 LEU A C 1
ATOM 2697 O O . LEU A 1 338 ? 15.512 -14.281 -15.009 1.00 92.06 338 LEU A O 1
ATOM 2701 N N . PRO A 1 339 ? 16.353 -12.656 -13.705 1.00 89.38 339 PRO A N 1
ATOM 2702 C CA . PRO A 1 339 ? 16.915 -13.591 -12.731 1.00 89.38 339 PRO A CA 1
ATOM 2703 C C . PRO A 1 339 ? 15.811 -14.374 -11.994 1.00 89.38 339 PRO A C 1
ATOM 2705 O O . PRO A 1 339 ? 16.015 -15.528 -11.629 1.00 89.38 339 PRO A O 1
ATOM 2708 N N . GLY A 1 340 ? 14.611 -13.792 -11.870 1.00 86.69 340 GLY A N 1
ATOM 2709 C CA . GLY A 1 340 ? 13.434 -14.414 -11.264 1.00 86.69 340 GLY A CA 1
ATOM 2710 C C . GLY A 1 340 ? 13.391 -14.278 -9.741 1.00 86.69 340 GLY A C 1
ATOM 2711 O O . GLY A 1 340 ? 14.405 -14.114 -9.075 1.00 86.69 340 GLY A O 1
ATOM 2712 N N . ASN A 1 341 ? 12.179 -14.312 -9.185 1.00 89.56 341 ASN A N 1
ATOM 2713 C CA . ASN A 1 341 ? 11.844 -14.272 -7.755 1.00 89.56 341 ASN A CA 1
ATOM 2714 C C . ASN A 1 341 ? 12.369 -13.067 -6.948 1.00 89.56 341 ASN A C 1
ATOM 2716 O O . ASN A 1 341 ? 12.186 -13.024 -5.727 1.00 89.56 341 ASN A O 1
ATOM 2720 N N . LEU A 1 342 ? 12.928 -12.054 -7.614 1.00 95.19 342 LEU A N 1
ATOM 2721 C CA . LEU A 1 342 ? 13.246 -10.755 -7.024 1.00 95.19 342 LEU A CA 1
ATOM 2722 C C . LEU A 1 342 ? 12.023 -9.833 -7.006 1.00 95.19 342 LEU A C 1
ATOM 2724 O O . LEU A 1 342 ? 11.004 -10.092 -7.650 1.00 95.19 342 LEU A O 1
ATOM 2728 N N . TRP A 1 343 ? 12.142 -8.739 -6.258 1.00 97.75 343 TRP A N 1
ATOM 2729 C CA . TRP A 1 343 ? 11.141 -7.682 -6.206 1.00 97.75 343 TRP A CA 1
ATOM 2730 C C . TRP A 1 343 ? 11.416 -6.623 -7.264 1.00 97.75 343 TRP A C 1
ATOM 2732 O O . TRP A 1 343 ? 12.504 -6.055 -7.311 1.00 97.75 343 TRP A O 1
ATOM 2742 N N . TYR A 1 344 ? 10.408 -6.326 -8.075 1.00 97.44 344 TYR A N 1
ATOM 2743 C CA . TYR A 1 344 ? 10.488 -5.374 -9.174 1.00 97.44 344 TYR A CA 1
ATOM 2744 C C . TYR A 1 344 ? 9.486 -4.240 -8.996 1.00 97.44 344 TYR A C 1
ATOM 2746 O O . TYR A 1 344 ? 8.401 -4.438 -8.453 1.00 97.44 344 TYR A O 1
ATOM 2754 N N . ARG A 1 345 ? 9.818 -3.055 -9.506 1.00 96.50 345 ARG A N 1
ATOM 2755 C CA . ARG A 1 345 ? 8.935 -1.887 -9.558 1.00 96.50 345 ARG A CA 1
ATOM 2756 C C . ARG A 1 345 ? 8.897 -1.328 -10.973 1.00 96.50 345 ARG A C 1
ATOM 2758 O O . ARG A 1 345 ? 9.943 -1.034 -11.543 1.00 96.50 345 ARG A O 1
ATOM 2765 N N . PHE A 1 346 ? 7.700 -1.092 -11.497 1.00 95.38 346 PHE A N 1
ATOM 2766 C CA . PHE A 1 346 ? 7.529 -0.292 -12.708 1.00 95.38 346 PHE A CA 1
ATOM 2767 C C . PHE A 1 346 ? 7.633 1.195 -12.365 1.00 95.38 346 PHE A C 1
ATOM 2769 O O . PHE A 1 346 ? 7.001 1.666 -11.413 1.00 95.38 346 PHE A O 1
ATOM 2776 N N . LEU A 1 347 ? 8.463 1.924 -13.107 1.00 89.88 347 LEU A N 1
ATOM 2777 C CA . LEU A 1 347 ? 8.617 3.369 -12.966 1.00 89.88 347 LEU A CA 1
ATOM 2778 C C . LEU A 1 347 ? 8.902 4.027 -14.329 1.00 89.88 347 LEU A C 1
ATOM 2780 O O . LEU A 1 347 ? 9.272 3.364 -15.289 1.00 89.88 347 LEU A O 1
ATOM 2784 N N . GLY A 1 348 ? 8.762 5.348 -14.440 1.00 85.81 348 GLY A N 1
ATOM 2785 C CA . GLY A 1 348 ? 9.266 6.097 -15.596 1.00 85.81 348 GLY A CA 1
ATOM 2786 C C . GLY A 1 348 ? 8.557 5.740 -16.904 1.00 85.81 348 GLY A C 1
ATOM 2787 O O . GLY A 1 348 ? 7.329 5.813 -16.986 1.00 85.81 348 GLY A O 1
ATOM 2788 N N . ALA A 1 349 ? 9.328 5.388 -17.938 1.00 87.88 349 ALA A N 1
ATOM 2789 C CA . ALA A 1 349 ? 8.787 5.122 -19.268 1.00 87.88 349 ALA A CA 1
ATOM 2790 C C . ALA A 1 349 ? 8.053 3.775 -19.363 1.00 87.88 349 ALA A C 1
ATOM 2792 O O . ALA A 1 349 ? 7.196 3.630 -20.225 1.00 87.88 349 ALA A O 1
ATOM 2793 N N . ALA A 1 350 ? 8.315 2.827 -18.460 1.00 91.56 350 ALA A N 1
ATOM 2794 C CA . ALA A 1 350 ? 7.570 1.569 -18.413 1.00 91.56 350 ALA A CA 1
ATOM 2795 C C . ALA A 1 350 ? 6.160 1.744 -17.814 1.00 91.56 350 ALA A C 1
ATOM 2797 O O . ALA A 1 350 ? 5.266 0.953 -18.092 1.00 91.56 350 ALA A O 1
ATOM 2798 N N . GLY A 1 351 ? 5.941 2.784 -17.003 1.00 92.25 351 GLY A N 1
ATOM 2799 C CA . GLY A 1 351 ? 4.688 3.018 -16.276 1.00 92.25 351 GLY A CA 1
ATOM 2800 C C . GLY A 1 351 ? 4.899 3.002 -14.771 1.00 92.25 351 GLY A C 1
ATOM 2801 O O . GLY A 1 351 ? 6.026 3.097 -14.307 1.00 92.25 351 GLY A O 1
ATOM 2802 N N . ASN A 1 352 ? 3.825 2.918 -13.993 1.00 93.31 352 ASN A N 1
ATOM 2803 C CA . ASN A 1 352 ? 3.886 2.890 -12.524 1.00 93.31 352 ASN A CA 1
ATOM 2804 C C . ASN A 1 352 ? 3.315 1.600 -11.914 1.00 93.31 352 ASN A C 1
ATOM 2806 O O . ASN A 1 352 ? 3.433 1.379 -10.706 1.00 93.31 352 ASN A O 1
ATOM 2810 N N . ALA A 1 353 ? 2.712 0.745 -12.738 1.00 97.19 353 ALA A N 1
ATOM 2811 C CA . ALA A 1 353 ? 2.154 -0.532 -12.331 1.00 97.19 353 ALA A CA 1
ATOM 2812 C C . ALA A 1 353 ? 2.106 -1.509 -13.509 1.00 97.19 353 ALA A C 1
ATOM 2814 O O . ALA A 1 353 ? 2.273 -1.104 -14.659 1.00 97.19 353 ALA A O 1
ATOM 2815 N N . MET A 1 354 ? 1.838 -2.782 -13.227 1.00 97.81 354 MET A N 1
ATOM 2816 C CA . MET A 1 354 ? 1.384 -3.693 -14.274 1.00 97.81 354 MET A CA 1
ATOM 2817 C C . MET A 1 354 ? -0.042 -3.319 -14.715 1.00 97.81 354 MET A C 1
ATOM 2819 O O . MET A 1 354 ? -0.808 -2.786 -13.911 1.00 97.81 354 MET A O 1
ATOM 2823 N N . PRO A 1 355 ? -0.437 -3.568 -15.971 1.00 97.19 355 PRO A N 1
ATOM 2824 C CA . PRO A 1 355 ? -1.819 -3.386 -16.401 1.00 97.19 355 PRO A CA 1
ATOM 2825 C C . PRO A 1 355 ? -2.740 -4.410 -15.717 1.00 97.19 355 PRO A C 1
ATOM 2827 O O . PRO A 1 355 ? -2.344 -5.550 -15.475 1.00 97.19 355 PRO A O 1
ATOM 2830 N N . THR A 1 356 ? -3.973 -3.999 -15.407 1.00 96.31 356 THR A N 1
ATOM 2831 C CA . THR A 1 356 ? -5.034 -4.853 -14.824 1.00 96.31 356 THR A CA 1
ATOM 2832 C C . THR A 1 356 ? -6.115 -5.231 -15.836 1.00 96.31 356 THR A C 1
ATOM 2834 O O . THR A 1 356 ? -7.162 -5.758 -15.469 1.00 96.31 356 THR A O 1
ATOM 2837 N N . SER A 1 357 ? -5.884 -4.908 -17.104 1.00 93.94 357 SER A N 1
ATOM 2838 C CA . SER A 1 357 ? -6.736 -5.235 -18.239 1.00 93.94 357 SER A CA 1
ATOM 2839 C C . SER A 1 357 ? -5.920 -5.981 -19.286 1.00 93.94 357 SER A C 1
ATOM 2841 O O . SER A 1 357 ? -4.691 -5.881 -19.323 1.00 93.94 357 SER A O 1
ATOM 2843 N N . CYS A 1 358 ? -6.624 -6.735 -20.126 1.00 93.19 358 CYS A N 1
ATOM 2844 C CA . CYS A 1 358 ? -6.033 -7.483 -21.223 1.00 93.19 358 CYS A CA 1
ATOM 2845 C C . CYS A 1 358 ? -5.224 -6.559 -22.145 1.00 93.19 358 CYS A C 1
ATOM 2847 O O . CYS A 1 358 ? -5.702 -5.498 -22.549 1.00 93.19 358 CYS A O 1
ATOM 2849 N N . VAL A 1 359 ? -3.986 -6.953 -22.444 1.00 94.75 359 VAL A N 1
ATOM 2850 C CA . VAL A 1 359 ? -3.059 -6.172 -23.271 1.00 94.75 359 VAL A CA 1
ATOM 2851 C C . VAL A 1 359 ? -2.971 -6.821 -24.649 1.00 94.75 359 VAL A C 1
ATOM 2853 O O . VAL A 1 359 ? -2.605 -7.992 -24.702 1.00 94.75 359 VAL A O 1
ATOM 2856 N N . PRO A 1 360 ? -3.225 -6.090 -25.752 1.00 93.06 360 PRO A N 1
ATOM 2857 C CA . PRO A 1 360 ? -3.103 -6.628 -27.108 1.00 93.06 360 PRO A CA 1
ATOM 2858 C C . PRO A 1 360 ? -1.749 -7.294 -27.363 1.00 93.06 360 PRO A C 1
ATOM 2860 O O . PRO A 1 360 ? -0.743 -6.881 -26.792 1.00 93.06 360 PRO A O 1
ATOM 2863 N N . VAL A 1 361 ? -1.701 -8.290 -28.250 1.00 92.88 361 VAL A N 1
ATOM 2864 C CA . VAL A 1 361 ? -0.446 -8.976 -28.607 1.00 92.88 361 VAL A CA 1
ATOM 2865 C C . VAL A 1 361 ? 0.588 -8.019 -29.183 1.00 92.88 361 VAL A C 1
ATOM 2867 O O . VAL A 1 361 ? 0.241 -6.929 -29.643 1.00 92.88 361 VAL A O 1
ATOM 2870 N N . LYS A 1 362 ? 1.858 -8.446 -29.213 1.00 91.50 362 LYS A N 1
ATOM 2871 C CA . LYS A 1 362 ? 2.942 -7.656 -29.819 1.00 91.50 362 LYS A CA 1
ATOM 2872 C C . LYS A 1 362 ? 3.069 -6.269 -29.167 1.00 91.50 362 LYS A C 1
ATOM 2874 O O . LYS A 1 362 ? 3.224 -5.242 -29.830 1.00 91.50 362 LYS A O 1
ATOM 2879 N N . ARG A 1 363 ? 2.974 -6.235 -27.836 1.00 93.75 363 ARG A N 1
ATOM 2880 C CA . ARG A 1 363 ? 3.178 -5.040 -27.005 1.00 93.75 363 ARG A CA 1
ATOM 2881 C C . ARG A 1 363 ? 4.293 -5.274 -26.006 1.00 93.75 363 ARG A C 1
ATOM 2883 O O . ARG A 1 363 ? 4.612 -6.418 -25.690 1.00 93.75 363 ARG A O 1
ATOM 2890 N N . CYS A 1 364 ? 4.851 -4.188 -25.462 1.00 93.38 364 CYS A N 1
ATOM 2891 C CA . CYS A 1 364 ? 5.823 -4.272 -24.367 1.00 93.38 364 CYS A CA 1
ATOM 2892 C C . CYS A 1 364 ? 7.062 -5.118 -24.759 1.00 93.38 364 CYS A C 1
ATOM 2894 O O . CYS A 1 364 ? 7.705 -5.810 -23.960 1.00 93.38 364 CYS A O 1
ATOM 2896 N N . GLY A 1 365 ? 7.428 -5.006 -26.044 1.00 93.00 365 GLY A N 1
ATOM 2897 C CA . GLY A 1 365 ? 8.632 -5.613 -26.602 1.00 93.00 365 GLY A CA 1
ATOM 2898 C C . GLY A 1 365 ? 8.631 -7.132 -26.462 1.00 93.00 365 GLY A C 1
ATOM 2899 O O . GLY A 1 365 ? 9.666 -7.718 -26.160 1.00 93.00 365 GLY A O 1
ATOM 2900 N N . THR A 1 366 ? 7.465 -7.768 -26.585 1.00 94.75 366 THR A N 1
ATOM 2901 C CA . THR A 1 366 ? 7.318 -9.223 -26.550 1.00 94.75 366 THR A CA 1
ATOM 2902 C C . THR A 1 366 ? 6.148 -9.679 -27.420 1.00 94.75 366 THR A C 1
ATOM 2904 O O . THR A 1 366 ? 5.334 -8.863 -27.854 1.00 94.75 366 THR A O 1
ATOM 2907 N N . HIS A 1 367 ? 6.047 -10.988 -27.654 1.00 93.44 367 HIS A N 1
ATOM 2908 C CA . HIS A 1 367 ? 4.955 -11.583 -28.425 1.00 93.44 367 HIS A CA 1
ATOM 2909 C C . HIS A 1 367 ? 3.657 -11.583 -27.611 1.00 93.44 367 HIS A C 1
ATOM 2911 O O . HIS A 1 367 ? 2.616 -11.134 -28.095 1.00 93.44 367 HIS A O 1
ATOM 2917 N N . ALA A 1 368 ? 3.747 -12.017 -26.350 1.00 95.12 368 ALA A N 1
ATOM 2918 C CA . ALA A 1 368 ? 2.615 -12.138 -25.442 1.00 95.12 368 ALA A CA 1
ATOM 2919 C C . ALA A 1 368 ? 2.826 -11.337 -24.151 1.00 95.12 368 ALA A C 1
ATOM 2921 O O . ALA A 1 368 ? 3.550 -11.769 -23.246 1.00 95.12 368 ALA A O 1
ATOM 2922 N N . PRO A 1 369 ? 2.193 -10.163 -24.045 1.00 95.94 369 PRO A N 1
ATOM 2923 C CA . PRO A 1 369 ? 2.322 -9.308 -22.879 1.00 95.94 369 PRO A CA 1
ATOM 2924 C C . PRO A 1 369 ? 1.534 -9.844 -21.681 1.00 95.94 369 PRO A C 1
ATOM 2926 O O . PRO A 1 369 ? 0.413 -10.338 -21.803 1.00 95.94 369 PRO A O 1
ATOM 2929 N N . GLY A 1 370 ? 2.141 -9.720 -20.504 1.00 96.69 370 GLY A N 1
ATOM 2930 C CA . GLY A 1 370 ? 1.576 -10.131 -19.227 1.00 96.69 370 GLY A CA 1
ATOM 2931 C C . GLY A 1 370 ? 0.813 -9.014 -18.532 1.00 96.69 370 GLY A C 1
ATOM 2932 O O . GLY A 1 370 ? 1.334 -7.906 -18.370 1.00 96.69 370 GLY A O 1
ATOM 2933 N N . TRP A 1 371 ? -0.382 -9.335 -18.044 1.00 97.56 371 TRP A N 1
ATOM 2934 C CA . TRP A 1 371 ? -1.251 -8.434 -17.283 1.00 97.56 371 TRP A CA 1
ATOM 2935 C C . TRP A 1 371 ? -1.843 -9.132 -16.054 1.00 97.56 371 TRP A C 1
ATOM 2937 O O . TRP A 1 371 ? -1.970 -10.356 -16.017 1.00 97.56 371 TRP A O 1
ATOM 2947 N N . ILE A 1 372 ? -2.169 -8.366 -15.014 1.00 97.31 372 ILE A N 1
ATOM 2948 C CA . ILE A 1 372 ? -2.677 -8.900 -13.745 1.00 97.31 372 ILE A CA 1
ATOM 2949 C C . ILE A 1 372 ? -4.183 -9.137 -13.827 1.00 97.31 372 ILE A C 1
ATOM 2951 O O . ILE A 1 372 ? -4.944 -8.222 -14.129 1.00 97.31 372 ILE A O 1
ATOM 2955 N N . VAL A 1 373 ? -4.623 -10.334 -13.436 1.00 93.94 373 VAL A N 1
ATOM 2956 C CA . VAL A 1 373 ? -6.043 -10.633 -13.237 1.00 93.94 373 VAL A CA 1
ATOM 2957 C C . VAL A 1 373 ? -6.516 -10.057 -11.905 1.00 93.94 373 VAL A C 1
ATOM 2959 O O . VAL A 1 373 ? -6.088 -10.484 -10.825 1.00 93.94 373 VAL A O 1
ATOM 2962 N N . GLY A 1 374 ? -7.444 -9.108 -11.992 1.00 90.88 374 GLY A N 1
ATOM 2963 C CA . GLY A 1 374 ? -8.020 -8.405 -10.851 1.00 90.88 374 GLY A CA 1
ATOM 2964 C C . GLY A 1 374 ? -7.257 -7.132 -10.482 1.00 90.88 374 GLY A C 1
ATOM 2965 O O . GLY A 1 374 ? -6.396 -6.646 -11.209 1.00 90.88 374 GLY A O 1
ATOM 2966 N N . SER A 1 375 ? -7.597 -6.557 -9.330 1.00 92.69 375 SER A N 1
ATOM 2967 C CA . SER A 1 375 ? -7.050 -5.274 -8.886 1.00 92.69 375 SER A CA 1
ATOM 2968 C C . SER A 1 375 ? -5.721 -5.406 -8.137 1.00 92.69 375 SER A C 1
ATOM 2970 O O . SER A 1 375 ? -5.401 -6.434 -7.534 1.00 92.69 375 SER A O 1
ATOM 2972 N N . HIS A 1 376 ? -4.948 -4.326 -8.090 1.00 93.81 376 HIS A N 1
ATOM 2973 C CA . HIS A 1 376 ? -3.818 -4.235 -7.168 1.00 93.81 376 HIS A CA 1
ATOM 2974 C C . HIS A 1 376 ? -4.293 -4.235 -5.699 1.00 93.81 376 HIS A C 1
ATOM 2976 O O . HIS A 1 376 ? -5.421 -3.825 -5.416 1.00 93.81 376 HIS A O 1
ATOM 2982 N N . PRO A 1 377 ? -3.460 -4.691 -4.745 1.00 91.88 377 PRO A N 1
ATOM 2983 C CA . PRO A 1 377 ? -3.770 -4.587 -3.318 1.00 91.88 377 PRO A CA 1
ATOM 2984 C C . PRO A 1 377 ? -4.022 -3.130 -2.904 1.00 91.88 377 PRO A C 1
ATOM 2986 O O . PRO A 1 377 ? -3.173 -2.276 -3.123 1.00 91.88 377 PRO A O 1
ATOM 2989 N N . SER A 1 378 ? -5.146 -2.822 -2.258 1.00 82.88 378 SER A N 1
ATOM 2990 C CA . SER A 1 378 ? -5.490 -1.437 -1.879 1.00 82.88 378 SER A CA 1
ATOM 2991 C C . SER A 1 378 ? -4.899 -0.993 -0.537 1.00 82.88 378 SER A C 1
ATOM 2993 O O . SER A 1 378 ? -4.706 0.196 -0.296 1.00 82.88 378 SER A O 1
ATOM 2995 N N . LEU A 1 379 ? -4.590 -1.939 0.349 1.00 80.12 379 LEU A N 1
ATOM 2996 C CA . LEU A 1 379 ? -4.150 -1.652 1.711 1.00 80.12 379 LEU A CA 1
ATOM 2997 C C . LEU A 1 379 ? -2.637 -1.447 1.764 1.00 80.12 379 LEU A C 1
ATOM 2999 O O . LEU A 1 379 ? -1.879 -2.286 1.273 1.00 80.12 379 LEU A O 1
ATOM 3003 N N . ARG A 1 380 ? -2.178 -0.374 2.416 1.00 81.12 380 ARG A N 1
ATOM 3004 C CA . ARG A 1 380 ? -0.744 -0.121 2.609 1.00 81.12 380 ARG A CA 1
ATOM 3005 C C . ARG A 1 380 ? -0.066 -1.319 3.283 1.00 81.12 380 ARG A C 1
ATOM 3007 O O . ARG A 1 380 ? -0.533 -1.823 4.300 1.00 81.12 380 ARG A O 1
ATOM 3014 N N . TYR A 1 381 ? 1.034 -1.756 2.682 1.00 85.06 381 TYR A N 1
ATOM 3015 C CA . TYR A 1 381 ? 1.853 -2.931 2.997 1.00 85.06 381 TYR A CA 1
ATOM 3016 C C . TYR A 1 381 ? 1.173 -4.293 2.870 1.00 85.06 381 TYR A C 1
ATOM 3018 O O . TYR A 1 381 ? 1.801 -5.312 3.169 1.00 85.06 381 TYR A O 1
ATOM 3026 N N . SER A 1 382 ? -0.059 -4.352 2.361 1.00 83.50 382 SER A N 1
ATOM 3027 C CA . SER A 1 382 ? -0.678 -5.640 2.059 1.00 83.50 382 SER A CA 1
ATOM 3028 C C . SER A 1 382 ? 0.063 -6.361 0.936 1.00 83.50 382 SER A C 1
ATOM 3030 O O . SER A 1 382 ? 0.551 -5.741 -0.014 1.00 83.50 382 SER A O 1
ATOM 3032 N N . LEU A 1 383 ? 0.161 -7.677 1.103 1.00 90.06 383 LEU A N 1
ATOM 3033 C CA . LEU A 1 383 ? 0.723 -8.627 0.156 1.00 90.06 383 LEU A CA 1
ATOM 3034 C C . LEU A 1 383 ? -0.398 -9.523 -0.330 1.00 90.06 383 LEU A C 1
ATOM 3036 O O . LEU A 1 383 ? -1.100 -10.121 0.484 1.00 90.06 383 LEU A O 1
ATOM 3040 N N . VAL A 1 384 ? -0.543 -9.631 -1.639 1.00 90.25 384 VAL A N 1
ATOM 3041 C CA . VAL A 1 384 ? -1.513 -10.531 -2.259 1.00 90.25 384 VAL A CA 1
ATOM 3042 C C . VAL A 1 384 ? -0.828 -11.366 -3.323 1.00 90.25 384 VAL A C 1
ATOM 3044 O O . VAL A 1 384 ? 0.116 -10.913 -3.967 1.00 90.25 384 VAL A O 1
ATOM 3047 N N . THR A 1 385 ? -1.328 -12.575 -3.532 1.00 95.88 385 THR A N 1
ATOM 3048 C CA . THR A 1 385 ? -0.946 -13.397 -4.678 1.00 95.88 385 THR A CA 1
ATOM 3049 C C . THR A 1 385 ? -1.905 -13.090 -5.822 1.00 95.88 385 THR A C 1
ATOM 3051 O O . THR A 1 385 ? -3.122 -13.079 -5.626 1.00 95.88 385 THR A O 1
ATOM 3054 N N . ARG A 1 386 ? -1.377 -12.804 -7.011 1.00 95.00 386 ARG A N 1
ATOM 3055 C CA . ARG A 1 386 ? -2.166 -12.497 -8.210 1.00 95.00 386 ARG A CA 1
ATOM 3056 C C . ARG A 1 386 ? -1.774 -13.412 -9.355 1.00 95.00 386 ARG A C 1
ATOM 3058 O O . ARG A 1 386 ? -0.605 -13.751 -9.500 1.00 95.00 386 ARG A O 1
ATOM 3065 N N . LYS A 1 387 ? -2.761 -13.784 -10.168 1.00 96.00 387 LYS A N 1
ATOM 3066 C CA . LYS A 1 387 ? -2.536 -14.462 -11.443 1.00 96.00 387 LYS A CA 1
ATOM 3067 C C . LYS A 1 387 ? -2.142 -13.413 -12.481 1.00 96.00 387 LYS A C 1
ATOM 3069 O O . LYS A 1 387 ? -2.814 -12.388 -12.590 1.00 96.00 387 LYS A O 1
ATOM 3074 N N . VAL A 1 388 ? -1.076 -13.670 -13.225 1.00 97.69 388 VAL A N 1
ATOM 3075 C CA . VAL A 1 388 ? -0.727 -12.933 -14.442 1.00 97.69 388 VAL A CA 1
ATOM 3076 C C . VAL A 1 388 ? -1.136 -13.785 -15.628 1.00 97.69 388 VAL A C 1
ATOM 3078 O O . VAL A 1 388 ? -0.860 -14.983 -15.639 1.00 97.69 388 VAL A O 1
ATOM 3081 N N . CYS A 1 389 ? -1.812 -13.177 -16.594 1.00 96.38 389 CYS A N 1
ATOM 3082 C CA . CYS A 1 389 ? -2.263 -13.823 -17.817 1.00 96.38 389 CYS A CA 1
ATOM 3083 C C . CYS A 1 389 ? -1.506 -13.283 -19.027 1.00 96.38 389 CYS A C 1
ATOM 3085 O O . CYS A 1 389 ? -1.152 -12.105 -19.068 1.00 96.38 389 CYS A O 1
ATOM 3087 N N . TYR A 1 390 ? -1.299 -14.154 -20.011 1.00 96.19 390 TYR A N 1
ATOM 3088 C CA . TYR A 1 390 ? -0.643 -13.852 -21.282 1.00 96.19 390 TYR A CA 1
ATOM 3089 C C . TYR A 1 390 ? -1.431 -14.478 -22.429 1.00 96.19 390 TYR A C 1
ATOM 3091 O O . TYR A 1 390 ? -2.061 -15.528 -22.251 1.00 96.19 390 TYR A O 1
ATOM 3099 N N . HIS A 1 391 ? -1.357 -13.885 -23.620 1.00 92.31 391 HIS A N 1
ATOM 3100 C CA . HIS A 1 391 ? -2.049 -14.416 -24.790 1.00 92.31 391 HIS A CA 1
ATOM 3101 C C . HIS A 1 391 ? -1.346 -14.132 -26.120 1.00 92.31 391 HIS A C 1
ATOM 3103 O O . HIS A 1 391 ? -0.523 -13.228 -26.218 1.00 92.31 391 HIS A O 1
ATOM 3109 N N . TRP A 1 392 ? -1.745 -14.882 -27.152 1.00 85.44 392 TRP A N 1
ATOM 3110 C CA . TRP A 1 392 ? -1.283 -14.755 -28.545 1.00 85.44 392 TRP A CA 1
ATOM 3111 C C . TRP A 1 392 ? -2.418 -14.511 -29.558 1.00 85.44 392 TRP A C 1
ATOM 3113 O O . TRP A 1 392 ? -2.163 -14.015 -30.648 1.00 85.44 392 TRP A O 1
ATOM 3123 N N . SER A 1 393 ? -3.663 -14.838 -29.215 1.00 77.31 393 SER A N 1
ATOM 3124 C CA . SER A 1 393 ? -4.865 -14.553 -30.009 1.00 77.31 393 SER A CA 1
ATOM 3125 C C . SER A 1 393 ? -6.105 -14.958 -29.206 1.00 77.31 393 SER A C 1
ATOM 3127 O O . SER A 1 393 ? -6.002 -15.791 -28.300 1.00 77.31 393 SER A O 1
ATOM 3129 N N . GLY A 1 394 ? -7.262 -14.370 -29.528 1.00 72.69 394 GLY A N 1
ATOM 3130 C CA . GLY A 1 394 ? -8.590 -14.794 -29.060 1.00 72.69 394 GLY A CA 1
ATOM 3131 C C . GLY A 1 394 ? -8.844 -14.650 -27.553 1.00 72.69 394 GLY A C 1
ATOM 3132 O O . GLY A 1 394 ? -9.556 -13.750 -27.122 1.00 72.69 394 GLY A O 1
ATOM 3133 N N . SER A 1 395 ? -8.279 -15.544 -26.736 1.00 82.62 395 SER A N 1
ATOM 3134 C CA . SER A 1 395 ? -8.497 -15.585 -25.284 1.00 82.62 395 SER A CA 1
ATOM 3135 C C . SER A 1 395 ? -7.463 -14.751 -24.527 1.00 82.62 395 SER A C 1
ATOM 3137 O O . SER A 1 395 ? -6.262 -14.951 -24.699 1.00 82.62 395 SER A O 1
ATOM 3139 N N . CYS A 1 396 ? -7.903 -13.897 -23.600 1.00 89.19 396 CYS A N 1
ATOM 3140 C CA . CYS A 1 396 ? -7.011 -13.016 -22.838 1.00 89.19 396 CYS A CA 1
ATOM 3141 C C . CYS A 1 396 ? -6.118 -13.713 -21.786 1.00 89.19 396 CYS A C 1
ATOM 3143 O O . CYS A 1 396 ? -5.339 -13.045 -21.101 1.00 89.19 396 CYS A O 1
ATOM 3145 N N . CYS A 1 397 ? -6.218 -15.037 -21.627 1.00 92.00 397 CYS A N 1
ATOM 3146 C CA . CYS A 1 397 ? -5.439 -15.798 -20.651 1.00 92.00 397 CYS A CA 1
ATOM 3147 C C . CYS A 1 397 ? -5.164 -17.234 -21.117 1.00 92.00 397 CYS A C 1
ATOM 3149 O O . CYS A 1 397 ? -5.758 -18.184 -20.611 1.00 92.00 397 CYS A O 1
ATOM 3151 N N . ARG A 1 398 ? -4.243 -17.393 -22.070 1.00 89.88 398 ARG A N 1
ATOM 3152 C CA . ARG A 1 398 ? -3.811 -18.712 -22.555 1.00 89.88 398 ARG A CA 1
ATOM 3153 C C . ARG A 1 398 ? -2.682 -19.300 -21.708 1.00 89.88 398 ARG A C 1
ATOM 3155 O O . ARG A 1 398 ? -2.714 -20.480 -21.381 1.00 89.88 398 ARG A O 1
ATOM 3162 N N . TRP A 1 399 ? -1.717 -18.474 -21.308 1.00 91.62 399 TRP A N 1
ATOM 3163 C CA . TRP A 1 399 ? -0.699 -18.841 -20.318 1.00 91.62 399 TRP A CA 1
ATOM 3164 C C . TRP A 1 399 ? -0.887 -18.034 -19.051 1.00 91.62 399 TRP A C 1
ATOM 3166 O O . TRP A 1 399 ? -1.456 -16.938 -19.068 1.00 91.62 399 TRP A O 1
ATOM 3176 N N . SER A 1 400 ? -0.376 -18.567 -17.945 1.00 94.50 400 SER A N 1
ATOM 3177 C CA . SER A 1 400 ? -0.385 -17.843 -16.688 1.00 94.50 400 SER A CA 1
ATOM 3178 C C . SER A 1 400 ? 0.656 -18.336 -15.705 1.00 94.50 400 SER A C 1
ATOM 3180 O O . SER A 1 400 ? 1.121 -19.471 -15.781 1.00 94.50 400 SER A O 1
ATOM 3182 N N . ASN A 1 401 ? 0.950 -17.485 -14.736 1.00 95.31 401 ASN A N 1
ATOM 3183 C CA . ASN A 1 401 ? 1.642 -17.850 -13.513 1.00 95.31 401 ASN A CA 1
ATOM 3184 C C . ASN A 1 401 ? 1.166 -16.947 -12.375 1.00 95.31 401 ASN A C 1
ATOM 3186 O O . ASN A 1 401 ? 0.472 -15.950 -12.592 1.00 95.31 401 ASN A O 1
ATOM 3190 N N . TYR A 1 402 ? 1.529 -17.307 -11.149 1.00 96.12 402 TYR A N 1
ATOM 3191 C CA . TYR A 1 402 ? 1.230 -16.501 -9.974 1.00 96.12 402 TYR A CA 1
ATOM 3192 C C . TYR A 1 402 ? 2.430 -15.645 -9.585 1.00 96.12 402 TYR A C 1
ATOM 3194 O O . TYR A 1 402 ? 3.578 -16.080 -9.668 1.00 96.12 402 TYR A O 1
ATOM 3202 N N . ILE A 1 403 ? 2.143 -14.426 -9.144 1.00 97.31 403 ILE A N 1
ATOM 3203 C CA . ILE A 1 403 ? 3.116 -13.470 -8.619 1.00 97.31 403 ILE A CA 1
ATOM 3204 C C . ILE A 1 403 ? 2.660 -12.994 -7.246 1.00 97.31 403 ILE A C 1
ATOM 3206 O O . ILE A 1 403 ? 1.467 -13.051 -6.929 1.00 97.31 403 ILE A O 1
ATOM 3210 N N . LYS A 1 404 ? 3.581 -12.452 -6.449 1.00 97.44 404 LYS A N 1
ATOM 3211 C CA . LYS A 1 404 ? 3.200 -11.699 -5.248 1.00 97.44 404 LYS A CA 1
ATOM 3212 C C . LYS A 1 404 ? 3.245 -10.206 -5.534 1.00 97.44 404 LYS A C 1
ATOM 3214 O O . LYS A 1 404 ? 4.190 -9.719 -6.144 1.00 97.44 404 LYS A O 1
ATOM 3219 N N . VAL A 1 405 ? 2.241 -9.473 -5.071 1.00 97.62 405 VAL A N 1
ATOM 3220 C CA . VAL A 1 405 ? 2.116 -8.024 -5.250 1.00 97.62 405 VAL A CA 1
ATOM 3221 C C . VAL A 1 405 ? 2.013 -7.369 -3.884 1.00 97.62 405 VAL A C 1
ATOM 3223 O O . VAL A 1 405 ? 1.137 -7.720 -3.091 1.00 97.62 405 VAL A O 1
ATOM 3226 N N . ARG A 1 406 ? 2.895 -6.410 -3.610 1.00 94.75 406 ARG A N 1
ATOM 3227 C CA . ARG A 1 406 ? 2.928 -5.631 -2.369 1.00 94.75 406 ARG A 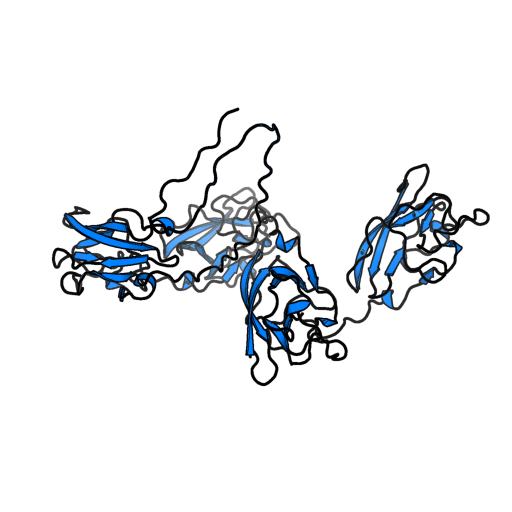CA 1
ATOM 3228 C C . ARG A 1 406 ? 2.569 -4.180 -2.671 1.00 94.75 406 ARG A C 1
ATOM 3230 O O . ARG A 1 406 ? 3.157 -3.568 -3.560 1.00 94.75 406 ARG A O 1
ATOM 3237 N N . ASN A 1 407 ? 1.636 -3.608 -1.911 1.00 92.56 407 ASN A N 1
ATOM 3238 C CA . ASN A 1 407 ? 1.362 -2.168 -1.942 1.00 92.56 407 ASN A CA 1
ATOM 3239 C C . ASN A 1 407 ? 2.272 -1.447 -0.943 1.00 92.56 407 ASN A C 1
ATOM 3241 O O . ASN A 1 407 ? 2.155 -1.659 0.255 1.00 92.56 407 ASN A O 1
ATOM 3245 N N . CYS A 1 408 ? 3.148 -0.557 -1.391 1.00 91.00 408 CYS A N 1
ATOM 3246 C CA . CYS A 1 408 ? 4.078 0.169 -0.522 1.00 91.00 408 CYS A CA 1
ATOM 3247 C C . CYS A 1 408 ? 3.545 1.526 -0.019 1.00 91.00 408 CYS A C 1
ATOM 3249 O O . CYS A 1 408 ? 4.298 2.317 0.544 1.00 91.00 408 CYS A O 1
ATOM 3251 N N . GLY A 1 409 ? 2.243 1.794 -0.175 1.00 81.44 409 GLY A N 1
ATOM 3252 C CA . GLY A 1 409 ? 1.564 3.019 0.270 1.00 81.44 409 GLY A CA 1
ATOM 3253 C C . GLY A 1 409 ? 1.552 4.160 -0.751 1.00 81.44 409 GLY A C 1
ATOM 3254 O O . GLY A 1 409 ? 1.137 5.259 -0.411 1.00 81.44 409 GLY A O 1
ATOM 3255 N N . GLY A 1 410 ? 2.005 3.901 -1.978 1.00 84.62 410 GLY A N 1
ATOM 3256 C CA . GLY A 1 410 ? 2.082 4.885 -3.070 1.00 84.62 410 GLY A CA 1
ATOM 3257 C C . GLY A 1 410 ? 2.635 4.312 -4.380 1.00 84.62 410 GLY A C 1
ATOM 3258 O O . GLY A 1 410 ? 2.537 4.932 -5.432 1.00 84.62 410 GLY A O 1
ATOM 3259 N N . PHE A 1 411 ? 3.204 3.110 -4.332 1.00 93.94 411 PHE A N 1
ATOM 3260 C CA . PHE A 1 411 ? 3.613 2.328 -5.493 1.00 93.94 411 PHE A CA 1
ATOM 3261 C C . PHE A 1 411 ? 3.471 0.840 -5.181 1.00 93.94 411 PHE A C 1
ATOM 3263 O O . PHE A 1 411 ? 3.322 0.452 -4.018 1.00 93.94 411 PHE A O 1
ATOM 3270 N N . TYR A 1 412 ? 3.558 0.018 -6.219 1.00 97.31 412 TYR A N 1
ATOM 3271 C CA . TYR A 1 412 ? 3.526 -1.432 -6.100 1.00 97.31 412 TYR A CA 1
ATOM 3272 C C . TYR A 1 412 ? 4.894 -2.022 -6.400 1.00 97.31 412 TYR A C 1
ATOM 3274 O O . TYR A 1 412 ? 5.609 -1.535 -7.280 1.00 97.31 412 TYR A O 1
ATOM 3282 N N . VAL A 1 413 ? 5.227 -3.086 -5.679 1.00 98.06 413 VAL A N 1
ATOM 3283 C CA . VAL A 1 413 ? 6.340 -3.966 -6.027 1.00 98.06 413 VAL A CA 1
ATOM 3284 C C . VAL A 1 413 ? 5.821 -5.376 -6.265 1.00 98.06 413 VAL A C 1
ATOM 3286 O O . VAL A 1 413 ? 4.835 -5.803 -5.656 1.00 98.06 413 VAL A O 1
ATOM 3289 N N . TYR A 1 414 ? 6.477 -6.080 -7.177 1.00 98.38 414 TYR A N 1
ATOM 3290 C CA . TYR A 1 414 ? 6.045 -7.366 -7.704 1.00 98.38 414 TYR A CA 1
ATOM 3291 C C . TYR A 1 414 ? 7.170 -8.376 -7.517 1.00 98.38 414 TYR A C 1
ATOM 3293 O O . TYR A 1 414 ? 8.273 -8.147 -8.007 1.00 98.38 414 TYR A O 1
ATOM 3301 N N . GLN A 1 415 ? 6.910 -9.479 -6.820 1.00 97.88 415 GLN A N 1
ATOM 3302 C CA . GLN A 1 415 ? 7.822 -10.614 -6.809 1.00 97.88 415 GLN A CA 1
ATOM 3303 C C . GLN A 1 415 ? 7.545 -11.434 -8.064 1.00 97.88 415 GLN A C 1
ATOM 3305 O O . GLN A 1 415 ? 6.512 -12.107 -8.139 1.00 97.88 415 GLN A O 1
ATOM 3310 N N . LEU A 1 416 ? 8.427 -11.324 -9.056 1.00 97.25 416 LEU A N 1
ATOM 3311 C CA . LEU A 1 416 ? 8.198 -11.881 -10.387 1.00 97.25 416 LEU A CA 1
ATOM 3312 C C . LEU A 1 416 ? 9.079 -13.116 -10.605 1.00 97.25 416 LEU A C 1
ATOM 3314 O O . LEU A 1 416 ? 10.300 -12.966 -10.681 1.00 97.25 416 LEU A O 1
ATOM 3318 N N . PRO A 1 417 ? 8.511 -14.329 -10.716 1.00 96.12 417 PRO A N 1
ATOM 3319 C CA . PRO A 1 417 ? 9.256 -15.491 -11.183 1.00 96.12 417 PRO A CA 1
ATOM 3320 C C . PRO A 1 417 ? 9.610 -15.329 -12.666 1.00 96.12 417 PRO A C 1
ATOM 3322 O O . PRO A 1 417 ? 9.019 -14.503 -13.371 1.00 96.12 417 PRO A O 1
ATOM 3325 N N . LYS A 1 418 ? 10.536 -16.149 -13.164 1.00 96.75 418 LYS A N 1
ATOM 3326 C CA . LYS A 1 418 ? 10.725 -16.297 -14.612 1.00 96.75 418 LYS A CA 1
ATOM 3327 C C . LYS A 1 418 ? 9.407 -16.754 -15.259 1.00 96.75 418 LYS A C 1
ATOM 3329 O O . LYS A 1 418 ? 8.638 -17.501 -14.649 1.00 96.75 418 LYS A O 1
ATOM 3334 N N . THR A 1 419 ? 9.091 -16.238 -16.443 1.00 95.31 419 THR A N 1
ATOM 3335 C CA . THR A 1 419 ? 7.816 -16.542 -17.118 1.00 95.31 419 THR A CA 1
ATOM 3336 C C . THR A 1 419 ? 7.827 -17.939 -17.734 1.00 95.31 419 THR A C 1
ATOM 3338 O O . THR A 1 419 ? 8.839 -18.286 -18.316 1.00 95.31 419 THR A O 1
ATOM 3341 N N . PRO A 1 420 ? 6.716 -18.695 -17.780 1.00 93.12 420 PRO A N 1
ATOM 3342 C CA . PRO A 1 420 ? 6.720 -20.102 -18.212 1.00 93.12 420 PRO A CA 1
ATOM 3343 C C . PRO A 1 420 ? 7.471 -20.441 -19.515 1.00 93.12 420 PRO A C 1
ATOM 3345 O O . PRO A 1 420 ? 8.074 -21.505 -19.605 1.00 93.12 420 PRO A O 1
ATOM 3348 N N . VAL A 1 421 ? 7.448 -19.557 -20.522 1.00 93.94 421 VAL A N 1
ATOM 3349 C CA . VAL A 1 421 ? 8.139 -19.747 -21.810 1.00 93.94 421 VAL A CA 1
ATOM 3350 C C . VAL A 1 421 ? 8.786 -18.449 -22.299 1.00 93.94 421 VAL A C 1
ATOM 3352 O O . VAL A 1 421 ? 8.388 -17.353 -21.896 1.00 93.94 421 VAL A O 1
ATOM 3355 N N . CYS A 1 422 ? 9.766 -18.553 -23.205 1.00 93.44 422 CYS A N 1
ATOM 3356 C CA . CYS A 1 422 ? 10.522 -17.411 -23.739 1.00 93.44 422 CYS A CA 1
ATOM 3357 C C . CYS A 1 422 ? 9.786 -16.651 -24.862 1.00 93.44 422 CYS A C 1
ATOM 3359 O O . CYS A 1 422 ? 10.342 -16.317 -25.899 1.00 93.44 422 CYS A O 1
ATOM 3361 N N . TRP A 1 423 ? 8.518 -16.337 -24.619 1.00 93.88 423 TRP A N 1
ATOM 3362 C CA . TRP A 1 423 ? 7.694 -15.486 -25.484 1.00 93.88 423 TRP A CA 1
ATOM 3363 C C . TRP A 1 423 ? 6.856 -14.477 -24.692 1.00 93.88 423 TRP A C 1
ATOM 3365 O O . TRP A 1 423 ? 6.026 -13.761 -25.255 1.00 93.88 423 TRP A O 1
ATOM 3375 N N . LEU A 1 424 ? 7.032 -14.491 -23.370 1.00 95.50 424 LEU A N 1
ATOM 3376 C CA . LEU A 1 424 ? 6.218 -13.789 -22.398 1.00 95.50 424 LEU A CA 1
ATOM 3377 C C . LEU A 1 424 ? 7.068 -12.717 -21.708 1.00 95.50 424 LEU A C 1
ATOM 3379 O O . LEU A 1 424 ? 8.239 -12.953 -21.398 1.00 95.50 424 LEU A O 1
ATOM 3383 N N . ARG A 1 425 ? 6.471 -11.563 -21.405 1.00 96.25 425 ARG A N 1
ATOM 3384 C CA . ARG A 1 425 ? 7.058 -10.555 -20.505 1.00 96.25 425 ARG A CA 1
ATOM 3385 C C . ARG A 1 425 ? 6.006 -9.928 -19.612 1.00 96.25 425 ARG A C 1
ATOM 3387 O O . ARG A 1 425 ? 4.859 -9.766 -20.014 1.00 96.25 425 ARG A O 1
ATOM 3394 N N . TYR A 1 426 ? 6.405 -9.529 -18.413 1.00 97.62 426 TYR A N 1
ATOM 3395 C CA . TYR A 1 426 ? 5.605 -8.674 -17.545 1.00 97.62 426 TYR A CA 1
ATOM 3396 C C . TYR A 1 426 ? 5.636 -7.237 -18.061 1.00 97.62 426 TYR A C 1
ATOM 3398 O O . TYR A 1 426 ? 6.711 -6.651 -18.237 1.00 97.62 426 TYR A O 1
ATOM 3406 N N . CYS A 1 427 ? 4.453 -6.661 -18.256 1.00 96.31 427 CYS A N 1
ATOM 3407 C CA . CYS A 1 427 ? 4.315 -5.344 -18.858 1.00 96.31 427 CYS A CA 1
ATOM 3408 C C . CYS A 1 427 ? 3.977 -4.264 -17.854 1.00 96.31 427 CYS A C 1
ATOM 3410 O O . CYS A 1 427 ? 3.340 -4.516 -16.837 1.00 96.31 427 CYS A O 1
ATOM 3412 N N . GLY A 1 428 ? 4.412 -3.050 -18.163 1.00 97.00 428 GLY A N 1
ATOM 3413 C CA . GLY A 1 428 ? 4.063 -1.847 -17.435 1.00 97.00 428 GLY A CA 1
ATOM 3414 C C . GLY A 1 428 ? 2.970 -1.073 -18.162 1.00 97.00 428 GLY A C 1
ATOM 3415 O O . GLY A 1 428 ? 2.900 -1.051 -19.386 1.00 97.00 428 GLY A O 1
ATOM 3416 N N . ASN A 1 429 ? 2.097 -0.428 -17.403 1.00 96.25 429 ASN A N 1
ATOM 3417 C CA . ASN A 1 429 ? 0.851 0.185 -17.864 1.00 96.25 429 ASN A CA 1
ATOM 3418 C C . ASN A 1 429 ? 0.995 1.492 -18.674 1.00 96.25 429 ASN A C 1
ATOM 3420 O O . ASN A 1 429 ? -0.000 2.180 -18.893 1.00 96.25 429 ASN A O 1
ATOM 3424 N N . ARG A 1 430 ? 2.197 1.883 -19.109 1.00 94.06 430 ARG A N 1
ATOM 3425 C CA . ARG A 1 430 ? 2.386 3.126 -19.874 1.00 94.06 430 ARG A CA 1
ATOM 3426 C C . ARG A 1 430 ? 1.898 2.983 -21.320 1.00 94.06 430 ARG A C 1
ATOM 3428 O O . ARG A 1 430 ? 2.356 2.092 -22.022 1.00 94.06 430 ARG A O 1
ATOM 3435 N N . VAL A 1 431 ? 1.045 3.901 -21.781 1.00 92.25 431 VAL A N 1
ATOM 3436 C CA . VAL A 1 431 ? 0.508 3.918 -23.163 1.00 92.25 431 VAL A CA 1
ATOM 3437 C C . VAL A 1 431 ? 1.359 4.747 -24.132 1.00 92.25 431 VAL A C 1
ATOM 3439 O O . VAL A 1 431 ? 1.509 4.388 -25.289 1.00 92.25 431 VAL A O 1
ATOM 3442 N N . SER A 1 432 ? 1.952 5.849 -23.683 1.00 86.56 432 SER A N 1
ATOM 3443 C CA . SER A 1 432 ? 2.779 6.718 -24.531 1.00 86.56 432 SER A CA 1
ATOM 3444 C C . SER A 1 432 ? 3.903 7.349 -23.722 1.00 86.56 432 SER A C 1
ATOM 3446 O O . SER A 1 432 ? 3.769 7.535 -22.507 1.00 86.56 432 SER A O 1
ATOM 3448 N N . LEU A 1 433 ? 5.029 7.676 -24.362 1.00 77.81 433 LEU A N 1
ATOM 3449 C CA . LEU A 1 433 ? 6.082 8.447 -23.702 1.00 77.81 433 LEU A CA 1
ATOM 3450 C C . LEU A 1 433 ? 5.539 9.829 -23.306 1.00 77.81 433 LEU A C 1
ATOM 3452 O O . LEU A 1 433 ? 4.823 10.447 -24.092 1.00 77.81 433 LEU A O 1
ATOM 3456 N N . PRO A 1 434 ? 5.854 10.335 -22.099 1.00 70.62 434 PRO A N 1
ATOM 3457 C CA . PRO A 1 434 ? 5.527 11.714 -21.772 1.00 70.62 434 PRO A CA 1
ATOM 3458 C C . PRO A 1 434 ? 6.317 12.642 -22.702 1.00 70.62 434 PRO A C 1
ATOM 3460 O O . PRO A 1 434 ? 7.470 12.319 -23.024 1.00 70.62 434 PRO A O 1
ATOM 3463 N N . PRO A 1 435 ? 5.747 13.794 -23.095 1.00 79.12 435 PRO A N 1
ATOM 3464 C CA . PRO A 1 435 ? 6.509 14.797 -23.816 1.00 79.12 435 PRO A CA 1
ATOM 3465 C C . PRO A 1 435 ? 7.741 15.195 -22.985 1.00 79.12 435 PRO A C 1
ATOM 3467 O O . PRO A 1 435 ? 7.658 15.248 -21.750 1.00 79.12 435 PRO A O 1
ATOM 3470 N N . PRO A 1 436 ? 8.893 15.460 -23.624 1.00 84.44 436 PRO A N 1
ATOM 3471 C CA . PRO A 1 436 ? 10.077 15.900 -22.906 1.00 84.44 436 PRO A CA 1
ATOM 3472 C C . PRO A 1 436 ? 9.784 17.192 -22.123 1.00 84.44 436 PRO A C 1
ATOM 3474 O O . PRO A 1 436 ? 9.205 18.125 -22.698 1.00 84.44 436 PRO A O 1
ATOM 3477 N N . PRO A 1 437 ? 10.211 17.290 -20.848 1.00 88.69 437 PRO A N 1
ATOM 3478 C CA . PRO A 1 437 ? 10.162 18.541 -20.099 1.00 88.69 437 PRO A CA 1
ATOM 3479 C C . PRO A 1 437 ? 10.787 19.703 -20.898 1.00 88.69 437 PRO A C 1
ATOM 3481 O O . PRO A 1 437 ? 11.720 19.458 -21.671 1.00 88.69 437 PRO A O 1
ATOM 3484 N N . PRO A 1 438 ? 10.296 20.951 -20.765 1.00 93.44 438 PRO A N 1
ATOM 3485 C CA . PRO A 1 438 ? 10.794 22.096 -21.533 1.00 93.44 438 PRO A CA 1
ATOM 3486 C C . PRO A 1 438 ? 12.315 22.269 -21.483 1.00 93.44 438 PRO A C 1
ATOM 3488 O O . PRO A 1 438 ? 12.937 22.502 -22.510 1.00 93.44 438 PRO A O 1
ATOM 3491 N N . GLU A 1 439 ? 12.929 22.059 -20.327 1.00 93.69 439 GLU A N 1
ATOM 3492 C CA . GLU A 1 439 ? 14.374 22.134 -20.107 1.00 93.69 439 GLU A CA 1
ATOM 3493 C C . GLU A 1 439 ? 15.175 21.022 -20.791 1.00 93.69 439 GLU A C 1
ATOM 3495 O O . GLU A 1 439 ? 16.383 21.135 -20.939 1.00 93.69 439 GLU A O 1
ATOM 3500 N N . CYS A 1 440 ? 14.520 19.943 -21.224 1.00 93.44 440 CYS A N 1
ATOM 3501 C CA . CYS A 1 440 ? 15.134 18.942 -22.094 1.00 93.44 440 CYS A CA 1
ATOM 3502 C C . CYS A 1 440 ? 15.092 19.356 -23.572 1.00 93.44 440 CYS A C 1
ATOM 3504 O O . CYS A 1 440 ? 15.673 18.667 -24.405 1.00 93.44 440 CYS A O 1
ATOM 3506 N N . ARG A 1 441 ? 14.392 20.449 -23.902 1.00 93.56 441 ARG A N 1
ATOM 3507 C CA . ARG A 1 441 ? 14.291 21.027 -25.252 1.00 93.56 441 ARG A CA 1
ATOM 3508 C C . ARG A 1 441 ? 14.977 22.389 -25.356 1.00 93.56 441 ARG A C 1
ATOM 3510 O O . ARG A 1 441 ? 15.437 22.748 -26.430 1.00 93.56 441 ARG A O 1
ATOM 3517 N N . ARG A 1 442 ? 15.026 23.145 -24.257 1.00 93.94 442 ARG A N 1
ATOM 3518 C CA . ARG A 1 442 ? 15.590 24.495 -24.170 1.00 93.94 442 ARG A CA 1
ATOM 3519 C C . ARG A 1 442 ? 16.576 24.559 -23.010 1.00 93.94 442 ARG A C 1
ATOM 3521 O O . ARG A 1 442 ? 16.178 24.479 -21.850 1.00 93.94 442 ARG A O 1
ATOM 3528 N N . TYR A 1 443 ? 17.851 24.691 -23.341 1.00 95.75 443 TYR A N 1
ATOM 3529 C CA . TYR A 1 443 ? 18.952 24.810 -22.394 1.00 95.75 443 TYR A CA 1
ATOM 3530 C C . TYR A 1 443 ? 20.097 25.589 -23.044 1.00 95.75 443 TYR A C 1
ATOM 3532 O O . TYR A 1 443 ? 20.224 25.622 -24.267 1.00 95.75 443 TYR A O 1
ATOM 3540 N N . THR A 1 444 ? 20.958 26.164 -22.217 1.00 95.81 444 THR A N 1
ATOM 3541 C CA . THR A 1 444 ? 22.228 26.757 -22.634 1.00 95.81 444 THR A CA 1
ATOM 3542 C C . THR A 1 444 ? 23.306 25.677 -22.681 1.00 95.81 444 THR A C 1
ATOM 3544 O O . THR A 1 444 ? 23.273 24.715 -21.911 1.00 95.81 444 THR A O 1
ATOM 3547 N N . VAL A 1 445 ? 24.274 25.800 -23.583 1.00 96.31 445 VAL A N 1
ATOM 3548 C CA . VAL A 1 445 ? 25.332 24.797 -23.749 1.00 96.31 445 VAL A CA 1
ATOM 3549 C C . VAL A 1 445 ? 26.642 25.294 -23.142 1.00 96.31 445 VAL A C 1
ATOM 3551 O O . VAL A 1 445 ? 27.072 26.411 -23.406 1.00 96.31 445 VAL A O 1
ATOM 3554 N N . PHE A 1 446 ? 27.298 24.439 -22.360 1.00 96.44 446 PHE A N 1
ATOM 3555 C CA . PHE A 1 446 ? 28.719 24.555 -22.047 1.00 96.44 446 PHE A CA 1
ATOM 3556 C C . PHE A 1 446 ? 29.483 23.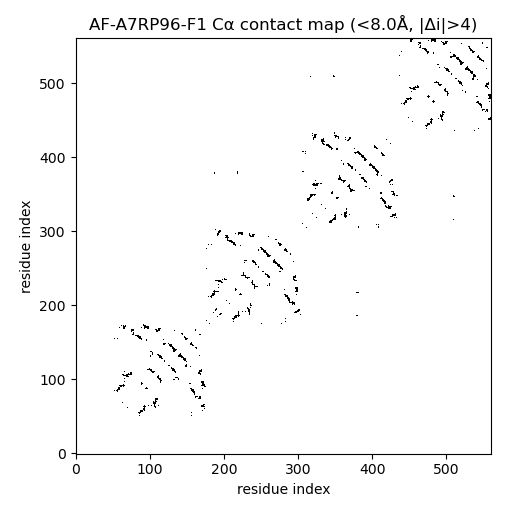592 -22.947 1.00 96.44 446 PHE A C 1
ATOM 3558 O O . PHE A 1 446 ? 29.412 22.383 -22.741 1.00 96.44 446 PHE A O 1
ATOM 3565 N N . ASN A 1 447 ? 30.170 24.126 -23.956 1.00 95.19 447 ASN A N 1
ATOM 3566 C CA . ASN A 1 447 ? 30.908 23.345 -24.954 1.00 95.19 447 ASN A CA 1
ATOM 3567 C C . ASN A 1 447 ? 32.415 23.616 -25.008 1.00 95.19 447 ASN A C 1
ATOM 3569 O O . ASN A 1 447 ? 33.144 22.830 -25.608 1.00 95.19 447 ASN A O 1
ATOM 3573 N N . SER A 1 448 ? 32.874 24.696 -24.382 1.00 94.56 448 SER A N 1
ATOM 3574 C CA . SER A 1 448 ? 34.267 25.133 -24.422 1.00 94.56 448 SER A CA 1
ATOM 3575 C C . SER A 1 448 ? 35.178 24.296 -23.518 1.00 94.56 448 SER A C 1
ATOM 3577 O O . SER A 1 448 ? 34.792 23.892 -22.418 1.00 94.56 448 SER A O 1
ATOM 3579 N N . PHE A 1 449 ? 36.417 24.086 -23.970 1.00 95.56 449 PHE A N 1
ATOM 3580 C CA . PHE A 1 449 ? 37.455 23.367 -23.225 1.00 95.56 449 PHE A CA 1
ATOM 3581 C C . PHE A 1 449 ? 37.800 24.045 -21.895 1.00 95.56 449 PHE A C 1
ATOM 3583 O O . PHE A 1 449 ? 38.171 23.376 -20.936 1.00 95.56 449 PHE A O 1
ATOM 3590 N N . ASP A 1 450 ? 37.583 25.359 -21.771 1.00 94.19 450 ASP A N 1
ATOM 3591 C CA . ASP A 1 450 ? 37.813 26.060 -20.508 1.00 94.19 450 ASP A CA 1
ATOM 3592 C C . ASP A 1 450 ? 36.956 25.524 -19.347 1.00 94.19 450 ASP A C 1
ATOM 3594 O O . ASP A 1 450 ? 37.303 25.770 -18.201 1.00 94.19 450 ASP A O 1
ATOM 3598 N N . ARG A 1 451 ? 35.876 24.776 -19.620 1.00 94.69 451 ARG A N 1
ATOM 3599 C CA . ARG A 1 451 ? 35.006 24.097 -18.640 1.00 94.69 451 ARG A CA 1
ATOM 3600 C C . ARG A 1 451 ? 35.410 22.647 -18.349 1.00 94.69 451 ARG A C 1
ATOM 3602 O O . ARG A 1 451 ? 34.823 22.037 -17.454 1.00 94.69 451 ARG A O 1
ATOM 3609 N N . ALA A 1 452 ? 36.347 22.082 -19.100 1.00 96.88 452 ALA A N 1
ATOM 3610 C CA . ALA A 1 452 ? 36.780 20.695 -18.994 1.00 96.88 452 ALA A CA 1
ATOM 3611 C C . ALA A 1 452 ? 37.660 20.477 -17.754 1.00 96.88 452 ALA A C 1
ATOM 3613 O O . ALA A 1 452 ? 38.464 21.338 -17.394 1.00 96.88 452 ALA A O 1
ATOM 3614 N N . ILE A 1 453 ? 37.562 19.314 -17.110 1.00 96.94 453 ILE A N 1
ATOM 3615 C CA . ILE A 1 453 ? 38.487 18.946 -16.026 1.00 96.94 453 ILE A CA 1
ATOM 3616 C C . ILE A 1 453 ? 39.918 18.710 -16.528 1.00 96.94 453 ILE A C 1
ATOM 3618 O O . ILE A 1 453 ? 40.855 18.849 -15.743 1.00 96.94 453 ILE A O 1
ATOM 3622 N N . GLY A 1 454 ? 40.097 18.417 -17.820 1.00 94.69 454 GLY A N 1
ATOM 3623 C CA . GLY A 1 454 ? 41.409 18.370 -18.470 1.00 94.69 454 GLY A CA 1
ATOM 3624 C C . GLY A 1 454 ? 42.131 19.719 -18.503 1.00 94.69 454 GLY A C 1
ATOM 3625 O O . GLY A 1 454 ? 43.356 19.751 -18.428 1.00 94.69 454 GLY A O 1
ATOM 3626 N N . ASN A 1 455 ? 41.400 20.840 -18.510 1.00 95.69 455 ASN A N 1
ATOM 3627 C CA . ASN A 1 455 ? 42.008 22.164 -18.606 1.00 95.69 455 ASN A CA 1
ATOM 3628 C C . ASN A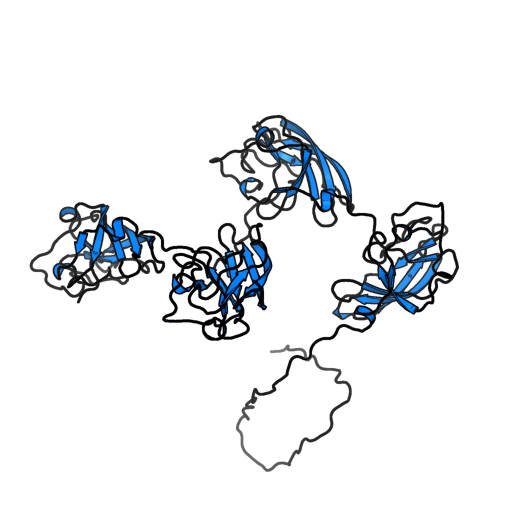 1 455 ? 42.766 22.556 -17.324 1.00 95.69 455 ASN A C 1
ATOM 3630 O O . ASN A 1 455 ? 42.151 22.836 -16.290 1.00 95.69 455 ASN A O 1
ATOM 3634 N N . THR A 1 456 ? 44.094 22.625 -17.423 1.00 94.56 456 THR A N 1
ATOM 3635 C CA . THR A 1 456 ? 45.031 23.076 -16.379 1.00 94.56 456 THR A CA 1
ATOM 3636 C C . THR A 1 456 ? 45.472 24.526 -16.529 1.00 94.56 456 THR A C 1
ATOM 3638 O O . THR A 1 456 ? 46.110 25.054 -15.617 1.00 94.56 456 THR A O 1
ATOM 3641 N N . ALA A 1 457 ? 45.158 25.181 -17.648 1.00 90.81 457 ALA A N 1
ATOM 3642 C CA . ALA A 1 457 ? 45.676 26.507 -17.954 1.00 90.81 457 ALA A CA 1
ATOM 3643 C C . ALA A 1 457 ? 45.226 27.541 -16.907 1.00 90.81 457 ALA A C 1
ATOM 3645 O O . ALA A 1 457 ? 44.048 27.617 -16.552 1.00 90.81 457 ALA A O 1
ATOM 3646 N N . GLN A 1 458 ? 46.183 28.330 -16.407 1.00 87.50 458 GLN A N 1
ATOM 3647 C CA . GLN A 1 458 ? 45.973 29.360 -15.374 1.00 87.50 458 GLN A CA 1
ATOM 3648 C C . GLN A 1 458 ? 46.107 30.793 -15.911 1.00 87.50 458 GLN A C 1
ATOM 3650 O O . GLN A 1 458 ? 46.085 31.748 -15.145 1.00 87.50 458 GLN A O 1
ATOM 3655 N N . ASN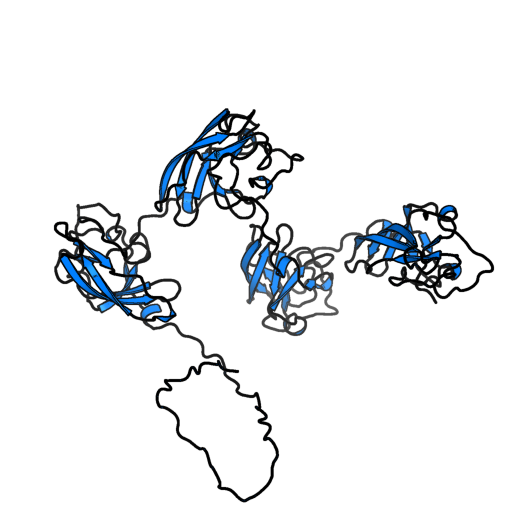 A 1 459 ? 46.239 30.949 -17.225 1.00 85.94 459 ASN A N 1
ATOM 3656 C CA . ASN A 1 459 ? 46.420 32.234 -17.900 1.00 85.94 459 ASN A CA 1
ATOM 3657 C C . ASN A 1 459 ? 45.126 33.065 -18.004 1.00 85.94 459 ASN A C 1
ATOM 3659 O O . ASN A 1 459 ? 45.195 34.284 -18.113 1.00 85.94 459 ASN A O 1
ATOM 3663 N N . SER A 1 460 ? 43.947 32.432 -17.965 1.00 85.44 460 SER A N 1
ATOM 3664 C CA . SER A 1 460 ? 42.649 33.118 -18.026 1.00 85.44 460 SER A CA 1
ATOM 3665 C C . SER A 1 460 ? 41.608 32.401 -17.165 1.00 85.44 460 SER A C 1
ATOM 3667 O O . SER A 1 460 ? 40.900 31.493 -17.609 1.00 85.44 460 SER A O 1
ATOM 3669 N N . LEU A 1 461 ? 41.541 32.789 -15.891 1.00 91.62 461 LEU A N 1
ATOM 3670 C CA . LEU A 1 461 ? 40.586 32.238 -14.932 1.00 91.62 461 LEU A CA 1
ATOM 3671 C C . LEU A 1 461 ? 39.260 33.001 -14.990 1.00 91.62 461 LEU A C 1
ATOM 3673 O O . LEU A 1 461 ? 39.227 34.228 -15.043 1.00 91.62 461 LEU A O 1
ATOM 3677 N N . LYS A 1 462 ? 38.156 32.256 -14.957 1.00 93.38 462 LYS A N 1
ATOM 3678 C CA . LYS A 1 462 ? 36.786 32.780 -15.039 1.00 93.38 462 LYS A CA 1
ATOM 3679 C C . LYS A 1 462 ? 35.985 32.451 -13.785 1.00 93.38 462 LYS A C 1
ATOM 3681 O O . LYS A 1 462 ? 36.428 31.650 -12.950 1.00 93.38 462 LYS A O 1
ATOM 3686 N N . CYS A 1 463 ? 34.786 33.028 -13.670 1.00 91.81 463 CYS A N 1
ATOM 3687 C CA . CYS A 1 463 ? 33.950 32.794 -12.502 1.00 91.81 463 CYS A CA 1
ATOM 3688 C C . CYS A 1 463 ? 32.450 32.789 -12.731 1.00 91.81 463 CYS A C 1
ATOM 3690 O O . CYS A 1 463 ? 31.859 33.717 -13.268 1.00 91.81 463 CYS A O 1
ATOM 3692 N N . ASP A 1 464 ? 31.791 31.779 -12.175 1.00 96.00 464 ASP A N 1
ATOM 3693 C CA . ASP A 1 464 ? 30.357 31.582 -12.370 1.00 96.00 464 ASP A CA 1
ATOM 3694 C C . ASP A 1 464 ? 29.480 32.445 -11.453 1.00 96.00 464 ASP A C 1
ATOM 3696 O O . ASP A 1 464 ? 28.258 32.458 -11.601 1.00 96.00 464 ASP A O 1
ATOM 3700 N N . GLN A 1 465 ? 30.072 33.191 -10.518 1.00 95.44 465 GLN A N 1
ATOM 3701 C CA . GLN A 1 465 ? 29.342 34.190 -9.734 1.00 95.44 465 GLN A CA 1
ATOM 3702 C C . GLN A 1 465 ? 28.953 35.384 -10.615 1.00 95.44 465 GLN A C 1
ATOM 3704 O O . GLN A 1 465 ? 27.841 35.903 -10.500 1.00 95.44 465 GLN A O 1
ATOM 3709 N N . ARG A 1 466 ? 29.866 35.803 -11.501 1.00 93.38 466 ARG A N 1
ATOM 3710 C CA . ARG A 1 466 ? 29.678 36.926 -12.425 1.00 93.38 466 ARG A CA 1
ATOM 3711 C C . ARG A 1 466 ? 29.203 36.455 -13.795 1.00 93.38 466 ARG A C 1
ATOM 3713 O O . ARG A 1 466 ? 28.268 37.031 -14.340 1.00 93.38 466 ARG A O 1
ATOM 3720 N N . ASP A 1 467 ? 29.820 35.400 -14.320 1.00 90.94 467 ASP A N 1
ATOM 3721 C CA . ASP A 1 467 ? 29.686 35.013 -15.725 1.00 90.94 467 ASP A CA 1
ATOM 3722 C C . ASP A 1 467 ? 28.421 34.173 -15.994 1.00 90.94 467 ASP A C 1
ATOM 3724 O O . ASP A 1 467 ? 28.045 33.978 -17.150 1.00 90.94 467 ASP A O 1
ATOM 3728 N N . LEU A 1 468 ? 27.739 33.669 -14.951 1.00 91.69 468 LEU A N 1
ATOM 3729 C CA . LEU A 1 468 ? 26.437 33.016 -15.110 1.00 91.69 468 LEU A CA 1
ATOM 3730 C C . LEU A 1 468 ? 25.285 33.958 -14.760 1.00 91.69 468 LEU A C 1
ATOM 3732 O O . LEU A 1 468 ? 25.268 34.515 -13.665 1.00 91.69 468 LEU A O 1
ATOM 3736 N N . PRO A 1 469 ? 24.226 34.027 -15.587 1.00 87.25 469 PRO A N 1
ATOM 3737 C CA . PRO A 1 469 ? 22.985 34.706 -15.208 1.00 87.25 469 PRO A CA 1
ATOM 3738 C C . PRO A 1 469 ? 22.291 34.031 -14.008 1.00 87.25 469 PRO A C 1
ATOM 3740 O O . PRO A 1 469 ? 21.569 34.684 -13.260 1.00 87.25 469 PRO A O 1
ATOM 3743 N N . GLY A 1 470 ? 22.581 32.746 -13.765 1.00 85.00 470 GLY A N 1
ATOM 3744 C CA . GLY A 1 470 ? 22.038 31.954 -12.660 1.00 85.00 470 GLY A CA 1
ATOM 3745 C C . GLY A 1 470 ? 20.643 31.381 -12.939 1.00 85.00 470 GLY A C 1
ATOM 3746 O O . GLY A 1 470 ? 19.869 31.914 -13.722 1.00 85.00 470 GLY A O 1
ATOM 3747 N N . ASN A 1 471 ? 20.332 30.247 -12.310 1.00 89.19 471 ASN A N 1
ATOM 3748 C CA . ASN A 1 471 ? 19.041 29.542 -12.324 1.00 89.19 471 ASN A CA 1
ATOM 3749 C C . ASN A 1 471 ? 18.478 29.133 -13.703 1.00 89.19 471 ASN A C 1
ATOM 3751 O O . ASN A 1 471 ? 17.349 28.639 -13.776 1.00 89.19 471 ASN A O 1
ATOM 3755 N N . LEU A 1 472 ? 19.271 29.240 -14.771 1.00 94.75 472 LEU A N 1
ATOM 3756 C CA . LEU A 1 472 ? 18.978 28.657 -16.082 1.00 94.75 472 LEU A CA 1
ATOM 3757 C C . LEU A 1 472 ? 19.399 27.184 -16.153 1.00 94.75 472 LEU A C 1
ATOM 3759 O O . LEU A 1 472 ? 20.137 26.686 -15.300 1.00 94.75 472 LEU A O 1
ATOM 3763 N N . TRP A 1 473 ? 18.914 26.497 -17.186 1.00 97.75 473 TRP A N 1
ATOM 3764 C CA . TRP A 1 473 ? 19.254 25.111 -17.487 1.00 97.75 473 TRP A CA 1
ATOM 3765 C C . TRP A 1 473 ? 20.442 25.035 -18.435 1.00 97.75 473 TRP A C 1
ATOM 3767 O O . TRP A 1 473 ? 20.404 25.618 -19.514 1.00 97.75 473 TRP A O 1
ATOM 3777 N N . TYR A 1 474 ? 21.463 24.274 -18.051 1.00 97.25 474 TYR A N 1
ATOM 3778 C CA . TYR A 1 474 ? 22.699 24.110 -18.808 1.00 97.25 474 TYR A CA 1
ATOM 3779 C C . TYR A 1 474 ? 22.937 22.648 -19.172 1.00 97.25 474 TYR A C 1
ATOM 3781 O O . TYR A 1 474 ? 22.594 21.750 -18.402 1.00 97.25 474 TYR A O 1
ATOM 3789 N N . ARG A 1 475 ? 23.575 22.403 -20.316 1.00 97.38 475 ARG A N 1
ATOM 3790 C CA . ARG A 1 475 ? 24.039 21.087 -20.766 1.00 97.38 475 ARG A CA 1
ATOM 3791 C C . ARG A 1 475 ? 25.530 21.148 -21.072 1.00 97.38 475 ARG A C 1
ATOM 3793 O O . ARG A 1 475 ? 25.955 21.997 -21.847 1.00 97.38 475 ARG A O 1
ATOM 3800 N N . PHE A 1 476 ? 26.298 20.207 -20.534 1.00 97.44 476 PHE A N 1
ATOM 3801 C CA . PHE A 1 476 ? 27.671 19.982 -20.982 1.00 97.44 476 PHE A CA 1
ATOM 3802 C C . PHE A 1 476 ? 27.658 19.213 -22.310 1.00 97.44 476 PHE A C 1
ATOM 3804 O O . PHE A 1 476 ? 26.960 18.199 -22.441 1.00 97.44 476 PHE A O 1
ATOM 3811 N N . LEU A 1 477 ? 28.383 19.725 -23.300 1.00 95.12 477 LEU A N 1
ATOM 3812 C CA . LEU A 1 477 ? 28.573 19.116 -24.616 1.00 95.12 477 LEU A CA 1
ATOM 3813 C C . LEU A 1 477 ? 30.015 19.379 -25.101 1.00 95.12 477 LEU A C 1
ATOM 3815 O O . LEU A 1 477 ? 30.740 20.138 -24.473 1.00 95.12 477 LEU A O 1
ATOM 3819 N N . GLY A 1 478 ? 30.442 18.798 -26.224 1.00 95.00 478 GLY A N 1
ATOM 3820 C CA . GLY A 1 478 ? 31.724 19.140 -26.861 1.00 95.00 478 GLY A CA 1
ATOM 3821 C C . GLY A 1 478 ? 32.946 18.944 -25.952 1.00 95.00 478 GLY A C 1
ATOM 3822 O O . GLY A 1 478 ? 33.002 17.983 -25.184 1.00 95.00 478 GLY A O 1
ATOM 3823 N N . ALA A 1 479 ? 33.904 19.873 -26.027 1.00 95.50 479 ALA A N 1
ATOM 3824 C CA . ALA A 1 479 ? 35.176 19.805 -25.302 1.00 95.50 479 ALA A CA 1
ATOM 3825 C C . ALA A 1 479 ? 35.013 19.915 -23.776 1.00 95.50 479 ALA A C 1
ATOM 3827 O O . ALA A 1 479 ? 35.818 19.381 -23.023 1.00 95.50 479 ALA A O 1
ATOM 3828 N N . ALA A 1 480 ? 33.925 20.526 -23.297 1.00 95.38 480 ALA A N 1
ATOM 3829 C CA . ALA A 1 480 ? 33.588 20.534 -21.874 1.00 95.38 480 ALA A CA 1
ATOM 3830 C C . ALA A 1 480 ? 33.199 19.137 -21.337 1.00 95.38 480 ALA A C 1
ATOM 3832 O O . ALA A 1 480 ? 33.078 18.949 -20.125 1.00 95.38 480 ALA A O 1
ATOM 3833 N N . GLY A 1 481 ? 32.974 18.155 -22.215 1.00 95.94 481 GLY A N 1
ATOM 3834 C CA . GLY A 1 481 ? 32.450 16.831 -21.888 1.00 95.94 481 GLY A CA 1
ATOM 3835 C C . GLY A 1 481 ? 30.923 16.779 -21.926 1.00 95.94 481 GLY A C 1
ATOM 3836 O O . GLY A 1 481 ? 30.253 17.723 -22.319 1.00 95.94 481 GLY A O 1
ATOM 3837 N N . ASN A 1 482 ? 30.334 15.654 -21.518 1.00 95.44 482 ASN A N 1
ATOM 3838 C CA . ASN A 1 482 ? 28.886 15.399 -21.636 1.00 95.44 482 ASN A CA 1
ATOM 3839 C C . ASN A 1 482 ? 28.126 15.362 -20.291 1.00 95.44 482 ASN A C 1
ATOM 3841 O O . ASN A 1 482 ? 26.930 15.063 -20.271 1.00 95.44 482 ASN A O 1
ATOM 3845 N N . ALA A 1 483 ? 28.804 15.621 -19.168 1.00 97.38 483 ALA A N 1
ATOM 3846 C CA . ALA A 1 483 ? 28.207 15.703 -17.832 1.00 97.38 483 ALA A CA 1
ATOM 3847 C C . ALA A 1 483 ? 29.148 16.401 -16.834 1.00 97.38 483 ALA A C 1
ATOM 3849 O O . ALA A 1 483 ? 30.355 16.467 -17.061 1.00 97.38 483 ALA A O 1
ATOM 3850 N N . MET A 1 484 ? 28.614 16.855 -15.701 1.00 97.62 484 MET A N 1
ATOM 3851 C CA . MET A 1 484 ? 29.409 17.302 -14.549 1.00 97.62 484 MET A CA 1
ATOM 3852 C C . MET A 1 484 ? 30.144 16.106 -13.903 1.00 97.62 484 MET A C 1
ATOM 3854 O O . MET A 1 484 ? 29.558 15.024 -13.821 1.00 97.62 484 MET A O 1
ATOM 3858 N N . PRO A 1 485 ? 31.396 16.240 -13.433 1.00 97.38 485 PRO A N 1
ATOM 3859 C CA . PRO A 1 485 ? 32.077 15.167 -12.710 1.00 97.38 485 PRO A CA 1
ATOM 3860 C C . PRO A 1 485 ? 31.379 14.859 -11.376 1.00 97.38 485 PRO A C 1
ATOM 3862 O O . PRO A 1 485 ? 30.821 15.750 -10.734 1.00 97.38 485 PRO A O 1
ATOM 3865 N N . THR A 1 486 ? 31.415 13.591 -10.955 1.00 97.31 486 THR A N 1
ATOM 3866 C CA . THR A 1 486 ? 30.816 13.108 -9.689 1.00 97.31 486 THR A CA 1
ATOM 3867 C C . THR A 1 486 ? 31.849 12.744 -8.623 1.00 97.31 486 THR A C 1
ATOM 3869 O O . THR A 1 486 ? 31.518 12.129 -7.612 1.00 97.31 486 THR A O 1
ATOM 3872 N N . SER A 1 487 ? 33.107 13.094 -8.868 1.00 96.62 487 SER A N 1
ATOM 3873 C CA . SER A 1 487 ? 34.246 12.901 -7.978 1.00 96.62 487 SER A CA 1
ATOM 3874 C C . SER A 1 487 ? 34.989 14.221 -7.817 1.00 96.62 487 SER A C 1
ATOM 3876 O O . SER A 1 487 ? 34.891 15.100 -8.677 1.00 96.62 487 SER A O 1
ATOM 3878 N N . CYS A 1 488 ? 35.726 14.353 -6.715 1.00 96.62 488 CYS A N 1
ATOM 3879 C CA . CYS A 1 488 ? 36.493 15.556 -6.425 1.00 96.62 488 CYS A CA 1
ATOM 3880 C C . CYS A 1 488 ? 37.474 15.875 -7.557 1.00 96.62 488 CYS A C 1
ATOM 3882 O O . CYS A 1 488 ? 38.250 15.019 -7.981 1.00 96.62 488 CYS A O 1
ATOM 3884 N N . VAL A 1 489 ? 37.414 17.112 -8.047 1.00 97.25 489 VAL A N 1
ATOM 3885 C CA . VAL A 1 489 ? 38.306 17.623 -9.091 1.00 97.25 489 VAL A CA 1
ATOM 3886 C C . VAL A 1 489 ? 39.460 18.359 -8.405 1.00 97.25 489 VAL A C 1
ATOM 3888 O O . VAL A 1 489 ? 39.183 19.170 -7.521 1.00 97.25 489 VAL A O 1
ATOM 3891 N N . PRO A 1 490 ? 40.737 18.102 -8.750 1.00 96.31 490 PRO A N 1
ATOM 3892 C CA . PRO A 1 490 ? 41.880 18.836 -8.195 1.00 96.31 490 PRO A CA 1
ATOM 3893 C C . PRO A 1 490 ? 41.741 20.351 -8.370 1.00 96.31 490 PRO A C 1
ATOM 3895 O O . PRO A 1 490 ? 41.135 20.781 -9.343 1.00 96.31 490 PRO A O 1
ATOM 3898 N N . VAL A 1 491 ? 42.309 21.155 -7.465 1.00 96.12 491 VAL A N 1
ATOM 3899 C CA . VAL A 1 491 ? 42.312 22.627 -7.589 1.00 96.12 491 VAL A CA 1
ATOM 3900 C C . VAL A 1 491 ? 42.911 23.083 -8.926 1.00 96.12 491 VAL A C 1
ATOM 3902 O O . VAL A 1 491 ? 43.689 22.347 -9.538 1.00 96.12 491 VAL A O 1
ATOM 3905 N N . ARG A 1 492 ? 42.582 24.308 -9.363 1.00 94.44 492 ARG A N 1
ATOM 3906 C CA . ARG A 1 492 ? 43.129 24.904 -10.598 1.00 94.44 492 ARG A CA 1
ATOM 3907 C C . ARG A 1 492 ? 42.790 24.111 -11.873 1.00 94.44 492 ARG A C 1
ATOM 3909 O O . ARG A 1 492 ? 43.625 23.925 -12.754 1.00 94.44 492 ARG A O 1
ATOM 3916 N N . ARG A 1 493 ? 41.544 23.640 -11.975 1.00 95.62 493 ARG A N 1
ATOM 3917 C CA . ARG A 1 493 ? 40.990 22.948 -13.155 1.00 95.62 493 ARG A CA 1
ATOM 3918 C C . ARG A 1 493 ? 39.766 23.680 -13.688 1.00 95.62 493 ARG A C 1
ATOM 3920 O O . ARG A 1 493 ? 39.190 24.504 -12.983 1.00 95.62 493 ARG A O 1
ATOM 3927 N N . CYS A 1 494 ? 39.368 23.366 -14.920 1.00 94.62 494 CYS A N 1
ATOM 3928 C CA . CYS A 1 494 ? 38.197 23.947 -15.587 1.00 94.62 494 CYS A CA 1
ATOM 3929 C C . CYS A 1 494 ? 38.179 25.489 -15.569 1.00 94.62 494 CYS A C 1
ATOM 3931 O O . CYS A 1 494 ? 37.146 26.140 -15.371 1.00 94.62 494 CYS A O 1
ATOM 3933 N N . GLY A 1 495 ? 39.366 26.074 -15.781 1.00 94.50 495 GLY A N 1
ATOM 3934 C CA . GLY A 1 495 ? 39.548 27.518 -15.921 1.00 94.50 495 GLY A CA 1
ATOM 3935 C C . GLY A 1 495 ? 39.098 28.302 -14.688 1.00 94.50 495 GLY A C 1
ATOM 3936 O O . GLY A 1 495 ? 38.496 29.367 -14.829 1.00 94.50 495 GLY A O 1
ATOM 3937 N N . THR A 1 496 ? 39.302 27.754 -13.487 1.00 95.75 496 THR A N 1
ATOM 3938 C CA . THR A 1 496 ? 39.007 28.424 -12.216 1.00 95.75 496 THR A CA 1
ATOM 3939 C C . THR A 1 496 ? 39.961 27.989 -11.104 1.00 95.75 496 THR A C 1
ATOM 3941 O O . THR A 1 496 ? 40.657 26.982 -11.226 1.00 95.75 496 THR A O 1
ATOM 3944 N N . HIS A 1 497 ? 39.961 28.731 -9.997 1.00 95.19 497 HIS A N 1
ATOM 3945 C CA . HIS A 1 497 ? 40.737 28.421 -8.797 1.00 95.19 497 HIS A CA 1
ATOM 3946 C C . HIS A 1 497 ? 40.186 27.180 -8.078 1.00 95.19 497 HIS A C 1
ATOM 3948 O O . HIS A 1 497 ? 40.933 26.241 -7.787 1.00 95.19 497 HIS A O 1
ATOM 3954 N N . ALA A 1 498 ? 38.873 27.159 -7.833 1.00 97.00 498 ALA A N 1
ATOM 3955 C CA . ALA A 1 498 ? 38.186 26.113 -7.087 1.00 97.00 498 ALA A CA 1
ATOM 3956 C C . ALA A 1 498 ? 37.102 25.436 -7.954 1.00 97.00 498 ALA A C 1
ATOM 3958 O O . ALA A 1 498 ? 35.987 25.953 -8.100 1.00 97.00 498 ALA A O 1
ATOM 3959 N N . PRO A 1 499 ? 37.414 24.275 -8.552 1.00 97.44 499 PRO A N 1
ATOM 3960 C CA . PRO A 1 499 ? 36.519 23.577 -9.462 1.00 97.44 499 PRO A CA 1
ATOM 3961 C C . PRO A 1 499 ? 35.366 22.883 -8.738 1.00 97.44 499 PRO A C 1
ATOM 3963 O O . PRO A 1 499 ? 35.536 22.271 -7.679 1.00 97.44 499 PRO A O 1
ATOM 3966 N N . GLY A 1 500 ? 34.183 22.970 -9.344 1.00 97.56 500 GLY A N 1
ATOM 3967 C CA . GLY A 1 500 ? 32.939 22.393 -8.856 1.00 97.56 500 GLY A CA 1
ATOM 3968 C C . GLY A 1 500 ? 32.673 20.996 -9.406 1.00 97.56 500 GLY A C 1
ATOM 3969 O O . GLY A 1 500 ? 32.728 20.771 -10.617 1.00 97.56 500 GLY A O 1
ATOM 3970 N N . TRP A 1 501 ? 32.301 20.077 -8.517 1.00 98.25 501 TRP A N 1
ATOM 3971 C CA . TRP A 1 501 ? 31.891 18.709 -8.834 1.00 98.25 501 TRP A CA 1
ATOM 3972 C C . TRP A 1 501 ? 30.620 18.325 -8.073 1.00 98.25 501 TRP A C 1
ATOM 3974 O O . TRP A 1 501 ? 30.320 18.856 -7.001 1.00 98.25 501 TRP A O 1
ATOM 3984 N N . MET A 1 502 ? 29.834 17.409 -8.631 1.00 98.12 502 MET A N 1
ATOM 3985 C CA . MET A 1 502 ? 28.541 17.028 -8.073 1.00 98.12 502 MET A CA 1
ATOM 3986 C C . MET A 1 502 ? 28.679 15.901 -7.049 1.00 98.12 502 MET A C 1
ATOM 3988 O O . MET A 1 502 ? 29.190 14.827 -7.354 1.00 98.12 502 MET A O 1
ATOM 3992 N N . VAL A 1 503 ? 28.121 16.098 -5.857 1.00 96.88 503 VAL A N 1
ATOM 3993 C CA . VAL A 1 503 ? 28.029 15.048 -4.841 1.00 96.88 503 VAL A CA 1
ATOM 3994 C C . VAL A 1 503 ? 26.909 14.073 -5.193 1.00 96.88 503 VAL A C 1
ATOM 3996 O O . VAL A 1 503 ? 25.733 14.445 -5.275 1.00 96.88 503 VAL A O 1
ATOM 3999 N N . GLY A 1 504 ? 27.279 12.801 -5.329 1.00 92.62 504 GLY A N 1
ATOM 4000 C CA . GLY A 1 504 ? 26.372 11.703 -5.648 1.00 92.62 504 GLY A CA 1
ATOM 4001 C C . GLY A 1 504 ? 26.211 11.466 -7.150 1.00 92.62 504 GLY A C 1
ATOM 4002 O O . GLY A 1 504 ? 26.750 12.178 -7.992 1.00 92.62 504 GLY A O 1
ATOM 4003 N N . SER A 1 505 ? 25.453 10.430 -7.500 1.00 94.62 505 SER A N 1
ATOM 4004 C CA . SER A 1 505 ? 25.252 10.032 -8.892 1.00 94.62 505 SER A CA 1
ATOM 4005 C C . SER A 1 505 ? 24.198 10.880 -9.611 1.00 94.62 505 SER A C 1
ATOM 4007 O O . SER A 1 505 ? 23.259 11.430 -9.009 1.00 94.62 505 SER A O 1
ATOM 4009 N N . HIS A 1 506 ? 24.337 10.938 -10.937 1.00 94.88 506 HIS A N 1
ATOM 4010 C CA . HIS A 1 506 ? 23.321 11.474 -11.834 1.00 94.88 506 HIS A CA 1
ATOM 4011 C C . HIS A 1 506 ? 21.997 10.694 -11.715 1.00 94.88 506 HIS A C 1
ATOM 4013 O O . HIS A 1 506 ? 22.009 9.490 -11.440 1.00 94.88 506 HIS A O 1
ATOM 4019 N N . PRO A 1 507 ? 20.838 11.344 -11.927 1.00 92.00 507 PRO A N 1
ATOM 4020 C CA . PRO A 1 507 ? 19.550 10.654 -11.917 1.00 92.00 507 PRO A CA 1
ATOM 4021 C C . PRO A 1 507 ? 19.491 9.579 -13.012 1.00 92.00 507 PRO A C 1
ATOM 4023 O O . PRO A 1 507 ? 19.643 9.881 -14.187 1.00 92.00 507 PRO A O 1
ATOM 4026 N N . SER A 1 508 ? 19.206 8.325 -12.662 1.00 83.56 508 SER A N 1
ATOM 4027 C CA . SER A 1 508 ? 19.180 7.209 -13.629 1.00 83.56 508 SER A CA 1
ATOM 4028 C C . SER A 1 508 ? 17.886 7.111 -14.446 1.00 83.56 508 SER A C 1
ATOM 4030 O O . SER A 1 508 ? 17.852 6.501 -15.510 1.00 83.56 508 SER A O 1
ATOM 4032 N N . LEU A 1 509 ? 16.801 7.703 -13.951 1.00 80.50 509 LEU A N 1
ATOM 4033 C CA . LEU A 1 509 ? 15.466 7.580 -14.527 1.00 80.50 509 LEU A CA 1
ATOM 4034 C C . LEU A 1 509 ? 15.189 8.704 -15.524 1.00 80.50 509 LEU A C 1
ATOM 4036 O O . LEU A 1 509 ? 15.355 9.877 -15.189 1.00 80.50 509 LEU A O 1
ATOM 4040 N N . ARG A 1 510 ? 14.698 8.360 -16.719 1.00 82.25 510 ARG A N 1
ATOM 4041 C CA . ARG A 1 510 ? 14.307 9.343 -17.740 1.00 82.25 510 ARG A CA 1
ATOM 4042 C C . ARG A 1 510 ? 13.286 10.342 -17.179 1.00 82.25 510 ARG A C 1
ATOM 4044 O O . ARG A 1 510 ? 12.291 9.957 -16.571 1.00 82.25 510 ARG A O 1
ATOM 4051 N N . TYR A 1 511 ? 13.575 11.620 -17.392 1.00 86.50 511 TYR A N 1
ATOM 4052 C CA . TYR A 1 511 ? 12.891 12.827 -16.909 1.00 86.50 511 TYR A CA 1
ATOM 4053 C C . TYR A 1 511 ? 12.846 13.032 -15.395 1.00 86.50 511 TYR A C 1
ATOM 4055 O O . TYR A 1 511 ? 12.216 13.980 -14.913 1.00 86.50 511 TYR A O 1
ATOM 4063 N N . ASN A 1 512 ? 13.567 12.209 -14.636 1.00 85.94 512 ASN A N 1
ATOM 4064 C CA . ASN A 1 512 ? 13.678 12.403 -13.203 1.00 85.94 512 ASN A CA 1
ATOM 4065 C C . ASN A 1 512 ? 14.497 13.655 -12.883 1.00 85.94 512 ASN A C 1
ATOM 4067 O O . ASN A 1 512 ? 15.550 13.880 -13.483 1.00 85.94 512 ASN A O 1
ATOM 4071 N N . LEU A 1 513 ? 13.994 14.437 -11.929 1.00 92.44 513 LEU A N 1
ATOM 4072 C CA . LEU A 1 513 ? 14.621 15.635 -11.385 1.00 92.44 513 LEU A CA 1
ATOM 4073 C C . LEU A 1 513 ? 15.097 15.348 -9.979 1.00 92.44 513 LEU A C 1
ATOM 4075 O O . LEU A 1 513 ? 14.314 14.917 -9.136 1.00 92.44 513 LEU A O 1
ATOM 4079 N N . VAL A 1 514 ? 16.359 15.634 -9.715 1.00 94.31 514 VAL A N 1
ATOM 4080 C CA . VAL A 1 514 ? 16.931 15.499 -8.381 1.00 94.31 514 VAL A CA 1
ATOM 4081 C C . VAL A 1 514 ? 17.613 16.790 -7.979 1.00 94.31 514 VAL A C 1
ATOM 4083 O O . VAL A 1 514 ? 18.250 17.442 -8.802 1.00 94.31 514 VAL A O 1
ATOM 4086 N N . THR A 1 515 ? 17.515 17.137 -6.702 1.00 97.00 515 THR A N 1
ATOM 4087 C CA . THR A 1 515 ? 18.387 18.151 -6.113 1.00 97.00 515 THR A CA 1
ATOM 4088 C C . THR A 1 515 ? 19.714 17.492 -5.747 1.00 97.00 515 THR A C 1
ATOM 4090 O O . THR A 1 515 ? 19.750 16.366 -5.230 1.00 97.00 515 THR A O 1
ATOM 4093 N N . ARG A 1 516 ? 20.815 18.166 -6.062 1.00 97.38 516 ARG A N 1
ATOM 4094 C CA . ARG A 1 516 ? 22.180 17.716 -5.781 1.00 97.38 516 ARG A CA 1
ATOM 4095 C C . ARG A 1 516 ? 22.983 18.859 -5.193 1.00 97.38 516 ARG A C 1
ATOM 4097 O O . ARG A 1 516 ? 22.715 20.020 -5.482 1.00 97.38 516 ARG A O 1
ATOM 4104 N N . LYS A 1 517 ? 23.968 18.513 -4.375 1.00 97.94 517 LYS A N 1
ATOM 4105 C CA . LYS A 1 517 ? 24.957 19.458 -3.867 1.00 97.94 517 LYS A CA 1
ATOM 4106 C C . LYS A 1 517 ? 26.142 19.462 -4.828 1.00 97.94 517 LYS A C 1
ATOM 4108 O O . LYS A 1 517 ? 26.628 18.391 -5.183 1.00 97.94 517 LYS A O 1
ATOM 4113 N N . VAL A 1 518 ? 26.595 20.638 -5.236 1.00 98.19 518 VAL A N 1
ATOM 4114 C CA . VAL A 1 518 ? 27.902 20.817 -5.877 1.00 98.19 518 VAL A CA 1
ATOM 4115 C C . VAL A 1 518 ? 28.880 21.258 -4.804 1.00 98.19 518 VAL A C 1
ATOM 4117 O O . VAL A 1 518 ? 28.565 22.152 -4.021 1.00 98.19 518 VAL A O 1
ATOM 4120 N N . CYS A 1 519 ? 30.028 20.599 -4.745 1.00 98.06 519 CYS A N 1
ATOM 4121 C CA . CYS A 1 519 ? 31.139 20.926 -3.864 1.00 98.06 519 CYS A CA 1
ATOM 4122 C C . CYS A 1 519 ? 32.270 21.547 -4.678 1.00 98.06 519 CYS A C 1
ATOM 4124 O O . CYS A 1 519 ? 32.525 21.108 -5.798 1.00 98.06 519 CYS A O 1
ATOM 4126 N N . TYR A 1 520 ? 32.963 22.527 -4.101 1.00 98.19 520 TYR A N 1
ATOM 4127 C CA . TYR A 1 520 ? 34.132 23.151 -4.717 1.00 98.19 520 TYR A CA 1
ATOM 4128 C C . TYR A 1 520 ? 35.387 22.817 -3.927 1.00 98.19 520 TYR A C 1
ATOM 4130 O O . TYR A 1 520 ? 35.416 22.984 -2.702 1.00 98.19 520 TYR A O 1
ATOM 4138 N N . HIS A 1 521 ? 36.410 22.344 -4.634 1.00 97.50 521 HIS A N 1
ATOM 4139 C CA . HIS A 1 521 ? 37.675 21.951 -4.029 1.00 97.50 521 HIS A CA 1
ATOM 4140 C C . HIS A 1 521 ? 38.578 23.167 -3.827 1.00 97.50 521 HIS A C 1
ATOM 4142 O O . HIS A 1 521 ? 38.896 23.869 -4.784 1.00 97.50 521 HIS A O 1
ATOM 4148 N N . TRP A 1 522 ? 39.003 23.407 -2.586 1.00 96.38 522 TRP A N 1
ATOM 4149 C CA . TRP A 1 522 ? 39.996 24.425 -2.254 1.00 96.38 522 TRP A CA 1
ATOM 4150 C C . TRP A 1 522 ? 40.701 24.119 -0.932 1.00 96.38 522 TRP A C 1
ATOM 4152 O O . TRP A 1 522 ? 40.076 23.586 -0.016 1.00 96.38 522 TRP A O 1
ATOM 4162 N N . SER A 1 523 ? 41.976 24.507 -0.818 1.00 92.06 523 SER A N 1
ATOM 4163 C CA . SER A 1 523 ? 42.782 24.392 0.410 1.00 92.06 523 SER A CA 1
ATOM 4164 C C . SER A 1 523 ? 42.703 23.000 1.061 1.00 92.06 523 SER A C 1
ATOM 4166 O O . SER A 1 523 ? 42.293 22.849 2.210 1.00 92.06 523 SER A O 1
ATOM 4168 N N . GLY A 1 524 ? 42.961 21.953 0.268 1.00 89.56 524 GLY A N 1
ATOM 4169 C CA . GLY A 1 524 ? 42.909 20.551 0.711 1.00 89.56 524 GLY A CA 1
ATOM 4170 C C . GLY A 1 524 ? 41.508 19.996 1.009 1.00 89.56 524 GLY A C 1
ATOM 4171 O O . GLY A 1 524 ? 41.361 18.797 1.224 1.00 89.56 524 GLY A O 1
ATOM 4172 N N . SER A 1 525 ? 40.456 20.823 0.988 1.00 96.06 525 SER A N 1
ATOM 4173 C CA . SER A 1 525 ? 39.075 20.387 1.201 1.00 96.06 525 SER A CA 1
ATOM 4174 C C . SER A 1 525 ? 38.316 20.276 -0.115 1.00 96.06 525 SER A C 1
ATOM 4176 O O . SER A 1 525 ? 38.015 21.278 -0.767 1.00 96.06 525 SER A O 1
ATOM 4178 N N . CYS A 1 526 ? 37.906 19.056 -0.468 1.00 96.12 526 CYS A N 1
ATOM 4179 C CA . CYS A 1 526 ? 37.078 18.775 -1.645 1.00 96.12 526 CYS A CA 1
ATOM 4180 C C . CYS A 1 526 ? 35.690 19.434 -1.623 1.00 96.12 526 CYS A C 1
ATOM 4182 O O . CYS A 1 526 ? 34.980 19.378 -2.626 1.00 96.12 526 CYS A O 1
ATOM 4184 N N . CYS A 1 527 ? 35.271 20.025 -0.501 1.00 96.69 527 CYS A N 1
ATOM 4185 C CA . CYS A 1 527 ? 33.978 20.686 -0.376 1.00 96.69 527 CYS A CA 1
ATOM 4186 C C . CYS A 1 527 ? 34.054 21.923 0.526 1.00 96.69 527 CYS A C 1
ATOM 4188 O O . CYS A 1 527 ? 33.267 22.066 1.463 1.00 96.69 527 CYS A O 1
ATOM 4190 N N . ARG A 1 528 ? 35.013 22.816 0.254 1.00 96.56 528 ARG A N 1
ATOM 4191 C CA . ARG A 1 528 ? 35.176 24.068 1.009 1.00 96.56 528 ARG A CA 1
ATOM 4192 C C . ARG A 1 528 ? 33.961 24.982 0.858 1.00 96.56 528 ARG A C 1
ATOM 4194 O O . ARG A 1 528 ? 33.490 25.544 1.840 1.00 96.56 528 ARG A O 1
ATOM 4201 N N . TRP A 1 529 ? 33.447 25.090 -0.364 1.00 96.75 529 TRP A N 1
ATOM 4202 C CA . TRP A 1 529 ? 32.183 25.759 -0.666 1.00 96.75 529 TRP A CA 1
ATOM 4203 C C . TRP A 1 529 ? 31.197 24.778 -1.271 1.00 96.75 529 TRP A C 1
ATOM 4205 O O . TRP A 1 529 ? 31.572 23.721 -1.787 1.00 96.75 529 TRP A O 1
ATOM 4215 N N . SER A 1 530 ? 29.919 25.150 -1.242 1.00 96.88 530 SER A N 1
ATOM 4216 C CA . SER A 1 530 ? 28.894 24.381 -1.927 1.00 96.88 530 SER A CA 1
ATOM 4217 C C . SER A 1 530 ? 27.659 25.193 -2.262 1.00 96.88 530 SER A C 1
ATOM 4219 O O . SER A 1 530 ? 27.402 26.238 -1.671 1.00 96.88 530 SER A O 1
ATOM 4221 N N . ASN A 1 531 ? 26.868 24.664 -3.186 1.00 95.00 531 ASN A N 1
ATOM 4222 C CA . ASN A 1 531 ? 25.524 25.139 -3.468 1.00 95.00 531 ASN A CA 1
ATOM 4223 C C . ASN A 1 531 ? 24.631 23.974 -3.906 1.00 95.00 531 ASN A C 1
ATOM 4225 O O . ASN A 1 531 ? 25.109 22.907 -4.299 1.00 95.00 531 ASN A O 1
ATOM 4229 N N . SER A 1 532 ? 23.318 24.185 -3.834 1.00 97.12 532 SER A N 1
ATOM 4230 C CA . SER A 1 532 ? 22.334 23.218 -4.319 1.00 97.12 532 SER A CA 1
ATOM 4231 C C . SER A 1 532 ? 21.968 23.510 -5.770 1.00 97.12 532 SER A C 1
ATOM 4233 O O . SER A 1 532 ? 21.717 24.656 -6.134 1.00 97.12 532 SER A O 1
ATOM 4235 N N . ILE A 1 533 ? 21.912 22.464 -6.586 1.00 97.50 533 ILE A N 1
ATOM 4236 C CA . ILE A 1 533 ? 21.507 22.501 -7.993 1.00 97.50 533 ILE A CA 1
ATOM 4237 C C . ILE A 1 533 ? 20.352 21.532 -8.223 1.00 97.50 533 ILE A C 1
ATOM 4239 O O . ILE A 1 533 ? 20.148 20.602 -7.436 1.00 97.50 533 ILE A O 1
ATOM 4243 N N . LYS A 1 534 ? 19.638 21.686 -9.340 1.00 98.00 534 LYS A N 1
ATOM 4244 C CA . LYS A 1 534 ? 18.722 20.644 -9.824 1.00 98.00 534 LYS A CA 1
ATOM 4245 C C . LYS A 1 534 ? 19.295 19.968 -11.060 1.00 98.00 534 LYS A C 1
ATOM 4247 O O . LYS A 1 534 ? 19.844 20.635 -11.926 1.00 98.00 534 LYS A O 1
ATOM 4252 N N . VAL A 1 535 ? 19.144 18.653 -11.162 1.00 97.88 535 VAL A N 1
ATOM 4253 C CA . VAL A 1 535 ? 19.664 17.846 -12.272 1.00 97.88 535 VAL A CA 1
ATOM 4254 C C . VAL A 1 535 ? 18.543 17.004 -12.846 1.00 97.88 535 VAL A C 1
ATOM 4256 O O . VAL A 1 535 ? 17.855 16.298 -12.105 1.00 97.88 535 VAL A O 1
ATOM 4259 N N . ARG A 1 536 ? 18.365 17.065 -14.164 1.00 95.19 536 ARG A N 1
ATOM 4260 C CA . ARG A 1 536 ? 17.345 16.320 -14.907 1.00 95.19 536 ARG A CA 1
ATOM 4261 C C . ARG A 1 536 ? 18.019 15.366 -15.888 1.00 95.19 536 ARG A C 1
ATOM 4263 O O . ARG A 1 536 ? 18.912 15.770 -16.626 1.00 95.19 536 ARG A O 1
ATOM 4270 N N . ASN A 1 537 ? 17.571 14.113 -15.929 1.00 93.12 537 ASN A N 1
ATOM 4271 C CA . ASN A 1 537 ? 17.951 13.164 -16.982 1.00 93.12 537 ASN A CA 1
ATOM 4272 C C . ASN A 1 537 ? 16.973 13.277 -18.156 1.00 93.12 537 ASN A C 1
ATOM 4274 O O . ASN A 1 537 ? 15.795 12.986 -17.993 1.00 93.12 537 ASN A O 1
ATOM 4278 N N . CYS A 1 538 ? 17.429 13.650 -19.345 1.00 91.00 538 CYS A N 1
ATOM 4279 C CA . CYS A 1 538 ? 16.573 13.820 -20.522 1.00 91.00 538 CYS A CA 1
ATOM 4280 C C . CYS A 1 538 ? 16.437 12.556 -21.394 1.00 91.00 538 CYS A C 1
ATOM 4282 O O . CYS A 1 538 ? 15.851 12.606 -22.473 1.00 91.00 538 CYS A O 1
ATOM 4284 N N . GLY A 1 539 ? 16.928 11.407 -20.921 1.00 81.88 539 GLY A N 1
ATOM 4285 C CA . GLY A 1 539 ? 16.856 10.104 -21.591 1.00 81.88 539 GLY A CA 1
ATOM 4286 C C . GLY A 1 539 ? 18.115 9.719 -22.371 1.00 81.88 539 GLY A C 1
ATOM 4287 O O . GLY A 1 539 ? 18.272 8.547 -22.683 1.00 81.88 539 GLY A O 1
ATOM 4288 N N . GLY A 1 540 ? 19.010 10.676 -22.632 1.00 86.25 540 GLY A N 1
ATOM 4289 C CA . GLY A 1 540 ? 20.327 10.451 -23.253 1.00 86.25 540 GLY A CA 1
ATOM 4290 C C . GLY A 1 540 ? 21.397 11.484 -22.869 1.00 86.25 540 GLY A C 1
ATOM 4291 O O . GLY A 1 540 ? 22.556 11.345 -23.235 1.00 86.25 540 GLY A O 1
ATOM 4292 N N . PHE A 1 541 ? 21.025 12.521 -22.119 1.00 94.44 541 PHE A N 1
ATOM 4293 C CA . PHE A 1 541 ? 21.920 13.556 -21.606 1.00 94.44 541 PHE A CA 1
ATOM 4294 C C . PHE A 1 541 ? 21.340 14.144 -20.319 1.00 94.44 541 PHE A C 1
ATOM 4296 O O . PHE A 1 541 ? 20.172 13.905 -19.989 1.00 94.44 541 PHE A O 1
ATOM 4303 N N . TYR A 1 542 ? 22.146 14.929 -19.609 1.00 97.44 542 TYR A N 1
ATOM 4304 C CA . TYR A 1 542 ? 21.737 15.624 -18.395 1.00 97.44 542 TYR A CA 1
ATOM 4305 C C . TYR A 1 542 ? 21.671 17.126 -18.626 1.00 97.44 542 TYR A C 1
ATOM 4307 O O . TYR A 1 542 ? 22.502 17.688 -19.341 1.00 97.44 542 TYR A O 1
ATOM 4315 N N . VAL A 1 543 ? 20.695 17.763 -17.987 1.00 98.00 543 VAL A N 1
ATOM 4316 C CA . VAL A 1 543 ? 20.643 19.220 -17.859 1.00 98.00 543 VAL A CA 1
ATOM 4317 C C . VAL A 1 543 ? 20.666 19.608 -16.388 1.00 98.00 543 VAL A C 1
ATOM 4319 O O . VAL A 1 543 ? 20.153 18.881 -15.530 1.00 98.00 543 VAL A O 1
ATOM 4322 N N . TYR A 1 544 ? 21.282 20.749 -16.102 1.00 98.12 544 TYR A N 1
ATOM 4323 C CA . TYR A 1 544 ? 21.579 21.224 -14.756 1.00 98.12 544 TYR A CA 1
ATOM 4324 C C . TYR A 1 544 ? 21.014 22.631 -14.583 1.00 98.12 544 TYR A C 1
ATOM 4326 O O . TYR A 1 544 ? 21.375 23.531 -15.336 1.00 98.12 544 TYR A O 1
ATOM 4334 N N . GLN A 1 545 ? 20.138 22.833 -13.601 1.00 97.81 545 GLN A N 1
ATOM 4335 C CA . GLN A 1 545 ? 19.723 24.166 -13.182 1.00 97.81 545 GLN A CA 1
ATOM 4336 C C . GLN A 1 545 ? 20.785 24.709 -12.230 1.00 97.81 545 GLN A C 1
ATOM 4338 O O . GLN A 1 545 ? 20.873 24.251 -11.086 1.00 97.81 545 GLN A O 1
ATOM 4343 N N . LEU A 1 546 ? 21.608 25.637 -12.718 1.00 96.62 546 LEU A N 1
ATOM 4344 C CA . LEU A 1 546 ? 22.797 26.108 -12.009 1.00 96.62 546 LEU A CA 1
ATOM 4345 C C . LEU A 1 546 ? 22.585 27.540 -11.497 1.00 96.62 546 LEU A C 1
ATOM 4347 O O . LEU A 1 546 ? 22.446 28.452 -12.316 1.00 96.62 546 LEU A O 1
ATOM 4351 N N . PRO A 1 547 ? 22.550 27.777 -10.173 1.00 96.12 547 PRO A N 1
ATOM 4352 C CA . PRO A 1 547 ? 22.582 29.127 -9.621 1.00 96.12 547 PRO A CA 1
ATOM 4353 C C . PRO A 1 547 ? 23.974 29.751 -9.808 1.00 96.12 547 PRO A C 1
ATOM 4355 O O . PRO A 1 547 ? 24.949 29.048 -10.093 1.00 96.12 547 PRO A O 1
ATOM 4358 N N . LYS A 1 548 ? 24.078 31.065 -9.595 1.00 96.25 548 LYS A N 1
ATOM 4359 C CA . LYS A 1 548 ? 25.377 31.732 -9.428 1.00 96.25 548 LYS A CA 1
ATOM 4360 C C . LYS A 1 548 ? 26.155 31.075 -8.285 1.00 96.25 548 LYS A C 1
ATOM 4362 O O . LYS A 1 548 ? 25.558 30.624 -7.304 1.00 96.25 548 LYS A O 1
ATOM 4367 N N . THR A 1 549 ? 27.473 30.984 -8.421 1.00 95.94 549 THR A N 1
ATOM 4368 C CA . THR A 1 549 ? 28.310 30.398 -7.369 1.00 95.94 549 THR A CA 1
ATOM 4369 C C . THR A 1 549 ? 28.448 31.344 -6.171 1.00 95.94 549 THR A C 1
ATOM 4371 O O . THR A 1 549 ? 28.341 32.556 -6.351 1.00 95.94 549 THR A O 1
ATOM 4374 N N . PRO A 1 550 ? 28.700 30.824 -4.950 1.00 93.81 550 PRO A N 1
ATOM 4375 C CA . PRO A 1 550 ? 28.830 31.655 -3.747 1.00 93.81 550 PRO A CA 1
ATOM 4376 C C . PRO A 1 550 ? 29.893 32.758 -3.829 1.00 93.81 550 PRO A C 1
ATOM 4378 O O . PRO A 1 550 ? 29.683 33.845 -3.304 1.00 93.81 550 PRO A O 1
ATOM 4381 N N . VAL A 1 551 ? 31.028 32.471 -4.477 1.00 94.69 551 VAL A N 1
ATOM 4382 C CA . VAL A 1 551 ? 32.133 33.417 -4.690 1.00 94.69 551 VAL A CA 1
ATOM 4383 C C . VAL A 1 551 ? 32.721 33.260 -6.099 1.00 94.69 551 VAL A C 1
ATOM 4385 O O . VAL A 1 551 ? 32.494 32.247 -6.771 1.00 94.69 551 VAL A O 1
ATOM 4388 N N . CYS A 1 552 ? 33.492 34.253 -6.547 1.00 94.25 552 CYS A N 1
ATOM 4389 C CA . CYS A 1 552 ? 34.042 34.339 -7.904 1.00 94.25 552 CYS A CA 1
ATOM 4390 C C . CYS A 1 552 ? 35.288 33.449 -8.095 1.00 94.25 552 CYS A C 1
ATOM 4392 O O . CYS A 1 552 ? 35.819 33.310 -9.181 1.00 94.25 552 CYS A O 1
ATOM 4394 N N . MET A 1 553 ? 35.757 32.739 -7.075 1.00 94.69 553 MET A N 1
ATOM 4395 C CA . MET A 1 553 ? 36.824 31.746 -7.271 1.00 94.69 553 MET A CA 1
ATOM 4396 C C . MET A 1 553 ? 36.303 30.386 -7.766 1.00 94.69 553 MET A C 1
ATOM 4398 O O . MET A 1 553 ? 37.076 29.435 -7.842 1.00 94.69 553 MET A O 1
ATOM 4402 N N . LEU A 1 554 ? 35.002 30.275 -8.063 1.00 96.94 554 LEU A N 1
ATOM 4403 C CA . LEU A 1 554 ? 34.306 29.011 -8.296 1.00 96.94 554 LEU A CA 1
ATOM 4404 C C . LEU A 1 554 ? 33.754 28.909 -9.726 1.00 96.94 554 LEU A C 1
ATOM 4406 O O . LEU A 1 554 ? 33.200 29.878 -10.258 1.00 96.94 554 LEU A O 1
ATOM 4410 N N . ARG A 1 555 ? 33.805 27.704 -10.307 1.00 96.69 555 ARG A N 1
ATOM 4411 C CA . ARG A 1 555 ? 33.066 27.345 -11.530 1.00 96.69 555 ARG A CA 1
ATOM 4412 C C . ARG A 1 555 ? 32.571 25.906 -11.511 1.00 96.69 555 ARG A C 1
ATOM 4414 O O . ARG A 1 555 ? 33.208 25.026 -10.942 1.00 96.69 555 ARG A O 1
ATOM 4421 N N . TYR A 1 556 ? 31.463 25.653 -12.197 1.00 97.56 556 TYR A N 1
ATOM 4422 C CA . TYR A 1 556 ? 30.989 24.313 -12.522 1.00 97.56 556 TYR A CA 1
ATOM 4423 C C . TYR A 1 556 ? 31.828 23.707 -13.652 1.00 97.56 556 TYR A C 1
ATOM 4425 O O . TYR A 1 556 ? 31.880 24.273 -14.752 1.00 97.56 556 TYR A O 1
ATOM 4433 N N . CYS A 1 557 ? 32.428 22.542 -13.402 1.00 97.19 557 CYS A N 1
ATOM 4434 C CA . CYS A 1 557 ? 33.197 21.818 -14.409 1.00 97.19 557 CYS A CA 1
ATOM 4435 C C . CYS A 1 557 ? 32.352 20.778 -15.153 1.00 97.19 557 CYS A C 1
ATOM 4437 O O . CYS A 1 557 ? 31.376 20.242 -14.622 1.00 97.19 557 CYS A O 1
ATOM 4439 N N . GLY A 1 558 ? 32.787 20.434 -16.360 1.00 97.31 558 GLY A N 1
ATOM 4440 C CA . GLY A 1 558 ? 32.353 19.256 -17.098 1.00 97.31 558 GLY A CA 1
ATOM 4441 C C . GLY A 1 558 ? 33.483 18.234 -17.208 1.00 97.31 558 GLY A C 1
ATOM 4442 O O . GLY A 1 558 ? 34.660 18.575 -17.134 1.00 97.31 558 GLY A O 1
ATOM 4443 N N . ARG A 1 559 ? 33.136 16.956 -17.368 1.00 96.44 559 ARG A N 1
ATOM 4444 C CA . ARG A 1 559 ? 34.087 15.830 -17.384 1.00 96.44 559 ARG A CA 1
ATOM 4445 C C . ARG A 1 559 ? 34.883 15.665 -18.693 1.00 96.44 559 ARG A C 1
ATOM 4447 O O . ARG A 1 559 ? 35.269 14.549 -19.020 1.00 96.44 559 ARG A O 1
ATOM 4454 N N . GLY A 1 560 ? 35.041 16.733 -19.471 1.00 93.88 560 GLY A N 1
ATOM 4455 C CA . GLY A 1 560 ? 35.897 16.747 -20.659 1.00 93.88 560 GLY A CA 1
ATOM 4456 C C . GLY A 1 560 ? 37.378 16.675 -20.288 1.00 93.88 560 GLY A C 1
ATOM 4457 O O . GLY A 1 560 ? 37.753 17.113 -19.195 1.00 93.88 560 GLY A O 1
ATOM 4458 N N . TYR A 1 561 ? 38.190 16.141 -21.196 1.00 89.12 561 TYR A N 1
ATOM 4459 C CA . TYR A 1 561 ? 39.638 15.998 -21.053 1.00 89.12 561 TYR A CA 1
ATOM 4460 C C . TYR A 1 561 ? 40.372 16.618 -22.222 1.00 89.12 561 TYR A C 1
ATOM 4462 O O . TYR A 1 561 ? 39.801 16.583 -23.336 1.00 89.12 561 TYR A O 1
#

Solvent-accessible surface area (backbone atoms only — not comparable to full-atom values): 29670 Å² total; per-residue (Å²): 140,90,89,84,86,87,88,84,90,81,85,78,94,82,85,90,87,86,86,87,86,81,86,86,85,84,90,83,93,75,87,85,79,83,81,79,82,91,76,79,88,76,75,82,72,82,83,74,77,58,65,64,73,76,52,64,46,79,45,34,51,48,52,26,1,49,76,27,65,64,79,89,72,67,46,33,32,35,82,71,38,95,41,67,47,41,32,28,37,29,74,27,4,12,59,36,62,30,59,52,77,37,60,60,49,9,22,21,11,57,18,15,25,18,34,57,60,80,83,57,48,66,89,62,34,73,41,80,37,44,31,25,20,10,44,95,94,31,54,60,68,44,70,52,71,32,39,35,31,34,63,82,89,49,48,34,32,32,46,53,47,38,97,47,80,41,26,26,80,22,14,59,20,67,79,82,58,66,58,72,77,53,59,47,77,44,44,50,45,54,30,3,56,44,24,63,63,78,91,65,68,47,26,27,32,77,75,36,93,36,68,47,40,35,27,39,31,64,43,5,14,58,36,62,28,59,54,81,46,64,58,48,13,25,18,15,55,18,18,26,20,36,63,61,79,78,63,85,50,68,68,36,74,44,80,38,48,33,26,19,10,43,96,93,32,56,58,66,44,70,52,73,32,42,38,32,18,61,72,87,48,48,32,33,34,42,57,47,41,98,46,62,50,25,29,80,24,14,53,19,64,69,79,74,80,74,57,65,58,70,76,52,60,47,76,44,46,50,45,53,30,3,58,42,24,62,62,77,90,67,68,47,26,28,39,74,77,36,93,39,66,48,38,33,27,37,32,63,46,5,13,57,37,63,29,59,53,82,57,67,56,46,12,23,20,13,52,14,23,28,20,36,63,58,79,79,59,85,48,53,69,35,73,43,80,36,46,33,24,19,28,82,66,99,51,70,61,73,44,74,52,74,31,41,38,33,17,61,70,86,49,46,32,32,34,42,55,49,36,100,47,77,42,26,26,79,25,14,53,20,62,68,79,77,79,76,58,66,59,69,77,50,60,48,78,44,40,51,46,56,26,2,58,53,27,60,61,78,90,66,67,48,30,28,38,75,76,37,94,36,67,47,38,35,27,38,32,71,45,4,12,61,38,64,31,60,55,80,48,65,60,44,14,21,20,12,57,18,17,26,20,34,59,61,82,78,60,87,46,58,69,34,73,44,80,37,43,34,23,20,10,43,93,95,31,57,58,68,46,70,51,75,32,39,38,33,15,63,72,87,50,50,33,33,34,42,56,46,39,96,46,58,51,24,27,78,26,15,60,11,107

pLDDT: mean 87.16, std 17.08, range [25.09, 98.5]

Nearest PDB structures (foldseek):
  7p6r-assembly2_B  TM=9.544E-01  e=8.320E-14  Homo sapiens
  7p6r-assembly1_A  TM=9.552E-01  e=1.449E-13  Homo sapiens
  7p6t-assembly1_A  TM=8.422E-01  e=2.387E-13  Homo sapiens
  7q3n-assembly1_U  TM=6.425E-01  e=5.189E-13  Homo sapiens
  7pfp-assembly1_C  TM=4.010E-01  e=2.523E-13  Homo sapiens

Organism: Nematostella vectensis (NCBI:txid45351)

Foldseek 3Di:
DDDDDDDDDDDDDDDDDDDDDDDDDDDDDDDDDDDDDPDDPDDPDPDDFDVLLVDAAEDADLLQALPAQDAPAAWFQQPVPPFQTKYAYDHQLAGAFACDQRDARGSRFRWEKGWDDDADDQVRAKDKTKIATDDPNDSRPDIDIWIWGDRPVGIMIRGGRGPDTRYDGGGHGHDQDVLLVDAAEDFDLLQALQDQDAPAAWFQQPPPPAQTKYAYDHNQAQAFAQDQRDARGSRFGWEKGWPDDADPDAQDKDKTKIATDDPNDSRPDIDIWIWTHNPRGIIIRGGGGPDRRYDGGHHHNDHDDFDVLLVDAAEDFDLLQALQAQDAPAAWFLLPPPPAQTKYAYDHNQAQDFACDQRDASGSRFRWEWGWPDDADPHAQDKDKTKIAIDNDDDSHPDIDIWIWTHNPPGIIIRGGGGPDTRYDGGGHHNDHDDFDVLLVDAAEDADLLQALPDQDAPAAWFQLPPPPAQTKYAYDHQLAQFFAQDQRDARGSRARWEWGWDDDADPHAQDKDKTKIATDDDNDSRPDIDIWIWTHNPPGIMIRGGRGPDRRYDTGGHGD

Secondary structure (DSSP, 8-state):
------------S----------------------------------PPPGGGTS-EEE--GGGBTT----SS---HHHH--SSEEEEE-GGG-SS--SSPPPSS-TTSSEEEEESSPPPPTTT-EEEEEEEEEETTEEEEEEEEEEEEE-SSSEEEEEPPPSSTTEEEPBS--PPPGGGTS-EEE--GGGBTT----SS---HHHH--SSEEEEE-TTS-SS--SSPPPSS-TTSSEEEEESSPPP-STT-EEEEEEEEEETTEEEEEEEEEEEEE-SSSEEEEEPPPSSTTEEEPB---SPPPPPGGGTS-EEE--GGGBTT----SS---HHHH---SEEEEE-GGG-SS--SS---SS-TTSSEEEEESSPPP-STT-EEEEEEEE-SSSSS-SEEEEEEEEE-SSSEEEEEPPPSSTTEEE-B---SPPPPPGGGTS-EEE-SGGGBTT----SS---TTTS--SSEEEEE-GGG-SS--SSPPPSS-TTSSEEEEESSPPP-STT-EEEEEEEEEETTEEEEEEEEEEEEE-SSSEEEEEPPPSSTTEEE-BS--